Protein AF-A0A813F9G4-F1 (afdb_monomer)

Solvent-accessible surface area (backbone atoms only — not comparable to full-atom values): 35195 Å² total; per-residue (Å²): 134,85,86,88,81,88,81,87,82,91,87,85,91,87,90,82,86,91,87,79,81,74,78,75,71,75,81,76,76,73,75,79,76,48,65,41,63,67,47,41,33,48,43,38,68,74,46,93,59,34,30,31,34,22,66,37,70,69,56,44,64,70,45,50,62,83,44,46,93,59,59,41,83,41,75,28,94,48,71,67,61,45,51,51,32,26,70,72,57,73,14,58,27,31,52,43,79,35,72,71,64,70,90,61,29,31,67,29,72,62,48,38,30,49,32,17,22,32,40,24,21,51,64,77,49,28,48,48,34,41,40,34,50,32,26,17,50,36,49,30,47,64,71,21,46,59,59,54,38,30,66,75,18,63,76,49,64,72,26,42,38,42,37,48,63,53,95,48,60,81,41,42,50,63,64,56,82,93,74,46,45,50,50,35,33,53,25,66,77,68,33,40,49,40,26,40,34,74,24,32,93,90,51,46,48,71,58,55,42,54,23,26,50,76,48,86,80,46,42,36,29,54,44,51,44,49,50,50,34,46,48,47,47,24,73,76,74,38,83,74,52,39,82,43,77,47,53,34,80,69,76,54,65,58,38,17,56,72,56,80,26,58,23,37,43,46,84,42,65,46,36,38,68,52,98,68,26,51,29,70,81,62,37,32,66,41,46,44,71,29,18,40,44,35,24,35,35,22,54,53,74,82,81,81,79,83,81,83,84,67,97,58,54,67,55,54,50,51,45,48,52,44,46,50,53,39,58,69,67,44,51,70,46,62,68,52,44,33,50,46,36,76,75,40,93,59,35,31,29,32,21,68,36,70,68,60,45,68,71,47,48,61,80,45,49,90,71,57,41,82,42,77,30,96,42,73,67,59,45,51,50,32,31,72,74,57,75,16,59,28,33,50,44,79,33,74,75,67,67,88,62,31,31,73,32,70,65,44,36,30,47,32,16,24,31,39,27,29,58,62,81,48,27,50,46,33,43,41,36,49,34,29,34,51,35,51,38,51,69,67,27,45,58,59,50,25,36,68,76,16,68,80,51,58,64,28,40,36,44,46,54,61,52,95,54,59,79,42,43,54,65,63,54,81,93,75,45,47,49,52,37,31,52,26,69,74,68,32,42,48,38,26,40,36,76,25,40,90,96,49,51,47,70,59,56,38,54,25,23,57,74,45,89,75,54,38,30,24,53,44,44,40,50,50,56,46,49,52,50,48,23,72,76,77,39,80,76,53,39,83,41,76,47,57,33,66,71,79,74,47,56,55,37,20,61,74,58,81,22,60,23,38,42,44,85,41,62,42,33,38,68,51,96,69,26,43,30,65,81,67,36,33,66,40,44,41,73,26,17,37,41,31,23,38,37,24,55,47,61,86,77,81,37,69,90,60,35,97,46,64,68,38,23,42,34,56,67,71,66,42,62,74,57,58,58,54,52,56,54,49,54,54,51,50,54,52,52,50,52,53,51,51,54,56,57,53,58,66,73,73,111

pLDDT: mean 85.05, std 16.84, range [25.75, 98.62]

Foldseek 3Di:
DDDDDDDDDDDDDDDDDDDDPPPPPPPPPPPQFPQDLVSQQVCCVPPPAQEEEEQDPCVCLQQVLSHHPSHDYDHDPDDVVNLVCQQVPVHQKYKDFADDDPVFKNKDFSLAWWFWFKWFADDDLCLLVLLLLQLLLQVCVLLLVLVVQQVVLPPRDWFAEFQAHDNPSVQSDRPDQVPDHHLSVVQLVVLEAEAEDEAAPVGHDDPRQCWDVVDVVIHHRQSSSVVSSVVSSCVRRHPSRDYHYDYDHPPVVVCRNVSVHGIYRRRDTLADDDPLAGVLLGIDTHTTSTITTMMMIHGDDDPPPDDDDDDVPVLVVLLVVLLVVLQVLADQDLVSVQVCLVPHPAQEEEEQDPVQCSQQVSSHHPSHDYDHDPDPVVNVVCQVVVVHQWYKDFWDDDPVFKRKDFSSYWWFFFKWAADDDQCSLVLLLLQLLLQVCVLNSLLVVLPVVQPPGDFGAYFNHHDNPSVSRDHDAQVPDHHLSVVCLVVLEQEAEDEADVVTHDDPGQCWDVVDVVTHHSLSSSVVSSVVSSCVRRNPSRDYHYDYDHDPVSCVCRNVVVHGIYRRRDTSNDDDPSHGCVSGIDTHTTSTITGMMMIHGRRDSDQPVQDPDSVSSSCVSVVVVVVSVVVVVVVVVVVVVVVVVVVVVVVVVVD

Radius of gyration: 31.61 Å; Cα contacts (8 Å, |Δi|>4): 1166; chains: 1; bounding box: 106×101×86 Å

Sequence (651 aa):
MAMTRQALPIVCLFCQLSACLGAVVPDVVSTVTISSRQSLNAALEAGPNRRMGFLSEANFLSMHTVLSKKVEPVYFTDKEELYKAVTSENVLAALISGVPNKTMFSAFSSDLVSPRAFQMMPGSASDDLMHAVDAAVVRTHNGGDLVRVAEANHPFEVTEVHTCRSLEPAKVPFPDASTATGLLKDILDKKRLRVLAYGTPANKPDWKQDGNYEVDPPVGFWPEYMVAFMAEFRAAYGNDIQLERVWMTAGGTDMVLNGSIHMTEPYYIYESLHDGSLKKWSHKFSCIVMGYEQQFFSKRHAKVITDAVTSDAQCAAALKTCEDKRLMSRITSREELNSKIESGGNVKMGFLSQANFLSVQSMLSTKVEPVIFLSTGQLYEAVVNGSVRAALISGVPDRTNFTVFSTDVISPRAFQTMPGDRSVDLLRALDAVIVRTHNAGELLAAATANPPFQAVEVHTCRADNPSAVPFPAASTATGLLKDILDNKKLRVLASGTPGNYPNWAQDGNYQATPMTGFWPDYMGFFMARFRAEYGSDIVLERVWQTGTAGTEMVLNGTVHMTEPYYIYESLYKDQPKKWSHEFSCVVMGYQQNFFALKPAMDFTAAGPTCDYQLAACQGNTAQISAACSHQATFLLAGAVGLLLAMEGLLH

Mean predicted aligned error: 10.52 Å

Nearest PDB structures (foldseek):
  3fzv-assembly1_B  TM=4.477E-01  e=2.477E-03  Pseudomonas aeruginosa PAO1
  6m5f-assembly1_B  TM=4.602E-01  e=4.102E-03  Pseudomonas aeruginosa PAO1
  3fzv-assembly1_A  TM=4.336E-01  e=2.342E-03  Pseudomonas aeruginosa PAO1
  6m5f-assembly1_D  TM=4.651E-01  e=1.331E-02  Pseudomonas aeruginosa PAO1
  6m5f-assembly1_C  TM=4.604E-01  e=2.608E-02  Pseudomonas aeruginosa PAO1

Structure (mmCIF, N/CA/C/O backbone):
data_AF-A0A813F9G4-F1
#
_entry.id   AF-A0A813F9G4-F1
#
loop_
_atom_site.group_PDB
_atom_site.id
_atom_site.type_symbol
_atom_site.label_atom_id
_atom_site.label_alt_id
_atom_site.label_comp_id
_atom_site.label_asym_id
_atom_site.label_entity_id
_atom_site.label_seq_id
_atom_site.pdbx_PDB_ins_code
_atom_site.Cartn_x
_atom_site.Cartn_y
_atom_site.Cartn_z
_atom_site.occupancy
_atom_site.B_iso_or_equiv
_atom_site.auth_seq_id
_atom_site.auth_comp_id
_atom_site.auth_asym_id
_atom_site.a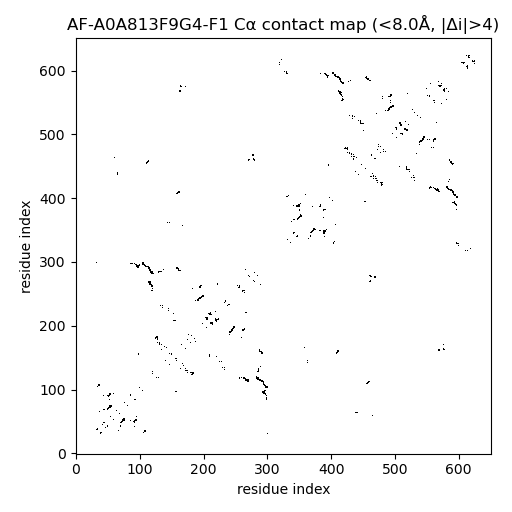uth_atom_id
_atom_site.pdbx_PDB_model_num
ATOM 1 N N . MET A 1 1 ? -45.278 70.227 54.801 1.00 33.75 1 MET A N 1
ATOM 2 C CA . MET A 1 1 ? -45.972 69.641 53.636 1.00 33.75 1 MET A CA 1
ATOM 3 C C . MET A 1 1 ? -44.972 69.546 52.504 1.00 33.75 1 MET A C 1
ATOM 5 O O . MET A 1 1 ? -44.378 70.564 52.198 1.00 33.75 1 MET A O 1
ATOM 9 N N . ALA A 1 2 ? -44.837 68.349 51.935 1.00 33.47 2 ALA A N 1
ATOM 10 C CA . ALA A 1 2 ? -44.249 68.052 50.629 1.00 33.47 2 ALA A CA 1
ATOM 11 C C . ALA A 1 2 ? -42.769 68.404 50.343 1.00 33.47 2 ALA A C 1
ATOM 13 O O . ALA A 1 2 ? -42.287 69.507 50.554 1.00 33.47 2 ALA A O 1
ATOM 14 N N . MET A 1 3 ? -42.152 67.412 49.698 1.00 28.45 3 MET A N 1
ATOM 15 C CA . MET A 1 3 ? -41.019 67.452 48.772 1.00 28.45 3 MET A CA 1
ATOM 16 C C . MET A 1 3 ? -39.588 67.561 49.315 1.00 28.45 3 MET A C 1
ATOM 18 O O . MET A 1 3 ? -39.057 68.598 49.688 1.00 28.45 3 MET A O 1
ATOM 22 N N . THR A 1 4 ? -38.970 66.389 49.218 1.00 32.28 4 THR A N 1
ATOM 23 C CA . THR A 1 4 ? -37.562 66.019 49.188 1.00 32.28 4 THR A CA 1
ATOM 24 C C . THR A 1 4 ? -36.818 66.563 47.964 1.00 32.28 4 THR A C 1
ATOM 26 O O . THR A 1 4 ? -37.295 66.437 46.837 1.00 32.28 4 THR A O 1
ATOM 29 N N . ARG A 1 5 ? -35.568 67.002 48.173 1.00 33.81 5 ARG A N 1
ATOM 30 C CA . ARG A 1 5 ? -34.398 66.604 47.367 1.00 33.81 5 ARG A CA 1
ATOM 31 C C . ARG A 1 5 ? -33.077 67.014 48.036 1.00 33.81 5 ARG A C 1
ATOM 33 O O . ARG A 1 5 ? -32.967 68.108 48.564 1.00 33.81 5 ARG A O 1
ATOM 40 N N . GLN A 1 6 ? -32.100 66.119 47.856 1.00 35.25 6 GLN A N 1
ATOM 41 C CA . GLN A 1 6 ? -30.638 66.295 47.875 1.00 35.25 6 GLN A CA 1
ATOM 42 C C . GLN A 1 6 ? -29.911 66.500 49.212 1.00 35.25 6 GLN A C 1
ATOM 44 O O . GLN A 1 6 ? -30.012 67.549 49.830 1.00 35.25 6 GLN A O 1
ATOM 49 N N . ALA A 1 7 ? -29.041 65.533 49.538 1.00 27.97 7 ALA A N 1
ATOM 50 C CA . ALA A 1 7 ? -27.599 65.754 49.724 1.00 27.97 7 ALA A CA 1
ATOM 51 C C . ALA A 1 7 ? -26.839 64.408 49.852 1.00 27.97 7 ALA A C 1
ATOM 53 O O . ALA A 1 7 ? -27.237 63.531 50.612 1.00 27.97 7 ALA A O 1
ATOM 54 N N . LEU A 1 8 ? -25.744 64.265 49.095 1.00 30.55 8 LEU A N 1
ATOM 55 C CA . LEU A 1 8 ? -24.535 63.488 49.458 1.00 30.55 8 LEU A CA 1
ATOM 56 C C . LEU A 1 8 ? -23.813 64.217 50.630 1.00 30.55 8 LEU A C 1
ATOM 58 O O . LEU A 1 8 ? -24.098 65.410 50.763 1.00 30.55 8 LEU A O 1
ATOM 62 N N . PRO A 1 9 ? -22.861 63.642 51.424 1.00 41.81 9 PRO A N 1
ATOM 63 C CA . PRO A 1 9 ? -21.709 62.859 50.927 1.00 41.81 9 PRO A CA 1
ATOM 64 C C . PRO A 1 9 ? -21.045 61.796 51.865 1.00 41.81 9 PRO A C 1
ATOM 66 O O . PRO A 1 9 ? -21.304 61.711 53.057 1.00 41.81 9 PRO A O 1
ATOM 69 N N . ILE A 1 10 ? -20.167 60.984 51.251 1.00 34.50 10 ILE A N 1
ATOM 70 C CA . ILE A 1 10 ? -18.819 60.502 51.664 1.00 34.50 10 ILE A CA 1
ATOM 71 C C . ILE A 1 10 ? -18.479 60.463 53.175 1.00 34.50 10 ILE A C 1
ATOM 73 O O . ILE A 1 10 ? -18.388 61.531 53.759 1.00 34.50 10 ILE A O 1
ATOM 77 N N . VAL A 1 11 ? -18.095 59.287 53.723 1.00 29.47 11 VAL A N 1
ATOM 78 C CA . VAL A 1 11 ? -16.829 59.023 54.477 1.00 29.47 11 VAL A CA 1
ATOM 79 C C . VAL A 1 11 ? -16.540 57.504 54.594 1.00 29.47 11 VAL A C 1
ATOM 81 O O . VAL A 1 11 ? -17.376 56.702 54.993 1.00 29.47 11 VAL A O 1
ATOM 84 N N . CYS A 1 12 ? -15.299 57.179 54.233 1.00 28.27 12 CYS A N 1
ATOM 85 C CA . CYS A 1 12 ? -14.403 56.047 54.498 1.00 28.27 12 CYS A CA 1
ATOM 86 C C . CYS A 1 12 ? -14.545 55.149 55.768 1.00 28.27 12 CYS A C 1
ATOM 88 O O . CYS A 1 12 ? -14.572 55.648 56.884 1.00 28.27 12 CYS A O 1
ATOM 90 N N . LEU A 1 13 ? -14.356 53.830 55.536 1.00 27.86 13 LEU A N 1
ATOM 91 C CA . LEU A 1 13 ? -13.269 52.964 56.075 1.00 27.86 13 LEU A CA 1
ATOM 92 C C . LEU A 1 13 ? -13.352 52.396 57.522 1.00 27.86 13 LEU A C 1
ATOM 94 O O . LEU A 1 13 ? -13.137 53.125 58.479 1.00 27.86 13 LEU A O 1
ATOM 98 N N . PHE A 1 14 ? -13.538 51.065 57.645 1.00 27.97 14 PHE A N 1
ATOM 99 C CA . PHE A 1 14 ? -12.633 50.054 58.269 1.00 27.97 14 PHE A CA 1
ATOM 100 C C . PHE A 1 14 ? -13.349 48.817 58.882 1.00 27.97 14 PHE A C 1
ATOM 102 O O . PHE A 1 14 ? -14.236 48.948 59.713 1.00 27.97 14 PHE A O 1
ATOM 109 N N . CYS A 1 15 ? -12.826 47.631 58.519 1.00 25.75 15 CYS A N 1
ATOM 110 C CA . CYS A 1 15 ? -12.712 46.358 59.266 1.00 25.75 15 CYS A CA 1
ATOM 111 C C . CYS A 1 15 ? -13.936 45.661 59.903 1.00 25.75 15 CYS A C 1
ATOM 113 O O . CYS A 1 15 ? -14.413 46.083 60.948 1.00 25.75 15 CYS A O 1
ATOM 115 N N . GLN A 1 16 ? -14.255 44.451 59.407 1.00 28.95 16 GLN A N 1
ATOM 116 C CA . GLN A 1 16 ? -14.097 43.155 60.120 1.00 28.95 16 GLN A CA 1
ATOM 117 C C . GLN A 1 16 ? -14.410 41.977 59.159 1.00 28.95 16 GLN A C 1
ATOM 119 O O . GLN A 1 16 ? -15.476 41.929 58.560 1.00 28.95 16 GLN A O 1
ATOM 124 N N . LEU A 1 17 ? -13.389 41.187 58.786 1.00 30.03 17 LEU A N 1
ATOM 125 C CA . LEU A 1 17 ? -13.179 39.764 59.144 1.00 30.03 17 LEU A CA 1
ATOM 126 C C . LEU A 1 17 ? -14.372 38.829 58.844 1.00 30.03 17 LEU A C 1
ATOM 128 O O . LEU A 1 17 ? -15.399 38.884 59.501 1.00 30.03 17 LEU A O 1
ATOM 132 N N . SER A 1 18 ? -14.276 38.011 57.792 1.00 32.50 18 SER A N 1
ATOM 133 C CA . SER A 1 18 ? -13.703 36.642 57.790 1.00 32.50 18 SER A CA 1
ATOM 134 C C . SER A 1 18 ? -14.731 35.559 58.119 1.00 32.50 18 SER A C 1
ATOM 136 O O . SER A 1 18 ? -14.973 35.295 59.289 1.00 32.50 18 SER A O 1
ATOM 138 N N . ALA A 1 19 ? -15.257 34.901 57.077 1.00 33.88 19 ALA A N 1
ATOM 139 C CA . ALA A 1 19 ? -15.537 33.455 57.022 1.00 33.88 19 ALA A CA 1
ATOM 140 C C . ALA A 1 19 ? -16.265 33.093 55.708 1.00 33.88 19 ALA A C 1
ATOM 142 O O . ALA A 1 19 ? -17.445 32.765 55.709 1.00 33.88 19 ALA A O 1
ATOM 143 N N . CYS A 1 20 ? -15.552 33.111 54.581 1.00 30.50 20 CYS A N 1
ATOM 144 C CA . CYS A 1 20 ? -15.893 32.239 53.456 1.00 30.50 20 CYS A CA 1
ATOM 145 C C . CYS A 1 20 ? -14.698 31.316 53.255 1.00 30.50 20 CYS A C 1
ATOM 147 O O . CYS A 1 20 ? -13.733 31.657 52.575 1.00 30.50 20 CYS A O 1
ATOM 149 N N . LEU A 1 21 ? -14.746 30.176 53.944 1.00 33.97 21 LEU A N 1
ATOM 150 C CA . LEU A 1 21 ? -13.920 29.018 53.640 1.00 33.97 21 LEU A CA 1
ATOM 151 C C . LEU A 1 21 ? -14.111 28.698 52.158 1.00 33.97 21 LEU A C 1
ATOM 153 O O . LEU A 1 21 ? -15.183 28.266 51.738 1.00 33.97 21 LEU A O 1
ATOM 157 N N . GLY A 1 22 ? -13.065 28.952 51.376 1.00 32.25 22 GLY A N 1
ATOM 158 C CA . GLY A 1 22 ? -12.934 28.393 50.047 1.00 32.25 22 GLY A CA 1
ATOM 159 C C . GLY A 1 22 ? -12.952 26.879 50.178 1.00 32.25 22 GLY A C 1
ATOM 160 O O . GLY A 1 22 ? -12.001 26.282 50.682 1.00 32.25 22 GLY A O 1
ATOM 161 N N . ALA A 1 23 ? -14.039 26.261 49.729 1.00 33.34 23 ALA A N 1
ATOM 162 C CA . ALA A 1 23 ? -13.968 24.892 49.269 1.00 33.34 23 ALA A CA 1
ATOM 163 C C . ALA A 1 23 ? -13.003 24.907 48.081 1.00 33.34 23 ALA A C 1
ATOM 165 O O . ALA A 1 23 ? -13.350 25.345 46.985 1.00 33.34 23 ALA A O 1
ATOM 166 N N . VAL A 1 24 ? -11.759 24.500 48.334 1.00 33.78 24 VAL A N 1
ATOM 167 C CA . VAL A 1 24 ? -10.852 24.041 47.290 1.00 33.78 24 VAL A CA 1
ATOM 168 C C . VAL A 1 24 ? -11.572 22.863 46.653 1.00 33.78 24 VAL A C 1
ATOM 170 O O . VAL A 1 24 ? -11.589 21.765 47.205 1.00 33.78 24 VAL A O 1
ATOM 173 N N . VAL A 1 25 ? -12.255 23.115 45.538 1.00 33.47 25 VAL A N 1
ATOM 174 C CA . VAL A 1 25 ? -12.620 22.042 44.622 1.00 33.47 25 VAL A CA 1
ATOM 175 C C . VAL A 1 25 ? -11.274 21.445 44.220 1.00 33.47 25 VAL A C 1
ATOM 177 O O . VAL A 1 25 ? -10.444 22.193 43.699 1.00 33.47 25 VAL A O 1
ATOM 180 N N . PRO A 1 26 ? -10.978 20.175 44.544 1.00 33.22 26 PRO A N 1
ATOM 181 C CA . PRO A 1 26 ? -9.761 19.568 44.045 1.00 33.22 26 PRO A CA 1
ATOM 182 C C . PRO A 1 26 ? -9.824 19.683 42.527 1.00 33.22 26 PRO A C 1
ATOM 184 O O . PRO A 1 26 ? -10.829 19.287 41.932 1.00 33.22 26 PRO A O 1
ATOM 187 N N . ASP A 1 27 ? -8.787 20.270 41.925 1.00 32.09 27 ASP A N 1
ATOM 188 C CA . ASP A 1 27 ? -8.578 20.201 40.487 1.00 32.09 27 ASP A CA 1
ATOM 189 C C . ASP A 1 27 ? -8.752 18.736 40.102 1.00 32.09 27 ASP A C 1
ATOM 191 O O . ASP A 1 27 ? -7.939 17.872 40.452 1.00 32.09 27 ASP A O 1
ATOM 195 N N . VAL A 1 28 ? -9.865 18.435 39.435 1.00 37.03 28 VAL A N 1
ATOM 196 C CA . VAL A 1 28 ? -10.037 17.162 38.763 1.00 37.03 28 VAL A CA 1
ATOM 197 C C . VAL A 1 28 ? -9.002 17.213 37.657 1.00 37.03 28 VAL A C 1
ATOM 199 O O . VAL A 1 28 ? -9.244 17.768 36.586 1.00 37.03 28 VAL A O 1
ATOM 202 N N . VAL A 1 29 ? -7.810 16.686 37.943 1.00 37.97 29 VAL A N 1
ATOM 203 C CA . VAL A 1 29 ? -6.810 16.369 36.932 1.00 37.97 29 VAL A CA 1
ATOM 204 C C . VAL A 1 29 ? -7.465 15.306 36.064 1.00 37.97 29 VAL A C 1
ATOM 206 O O . VAL A 1 29 ? -7.376 14.107 36.323 1.00 37.97 29 VAL A O 1
ATOM 209 N N . SER A 1 30 ? -8.217 15.765 35.067 1.00 43.47 30 SER A N 1
ATOM 210 C CA . SER A 1 30 ? -8.714 14.937 33.988 1.00 43.47 30 SER A CA 1
ATOM 211 C C . SER A 1 30 ? -7.476 14.360 33.325 1.00 43.47 30 SER A C 1
ATOM 213 O O . SER A 1 30 ? -6.802 15.043 32.554 1.00 43.47 30 SER A O 1
ATOM 215 N N . THR A 1 31 ? -7.140 13.118 33.668 1.00 57.25 31 THR A N 1
ATOM 216 C CA . THR A 1 31 ? -6.103 12.365 32.972 1.00 57.25 31 THR A CA 1
ATOM 217 C C . THR A 1 31 ? -6.531 12.293 31.512 1.00 57.25 31 THR A C 1
ATOM 219 O O . THR A 1 31 ? -7.530 11.662 31.161 1.00 57.25 31 THR A O 1
ATOM 222 N N . VAL A 1 32 ? -5.842 13.055 30.659 1.00 63.41 32 VAL A N 1
ATOM 223 C CA . VAL A 1 32 ? -6.156 13.122 29.233 1.00 63.41 32 VAL A CA 1
ATOM 224 C C . VAL A 1 32 ? -5.956 11.721 28.677 1.00 63.41 32 VAL A C 1
ATOM 226 O O . VAL A 1 32 ? -4.837 11.226 28.582 1.00 63.41 32 VAL A O 1
ATOM 229 N N . THR A 1 33 ? -7.058 11.051 28.350 1.00 79.38 33 THR A N 1
ATOM 230 C CA . THR A 1 33 ? -6.998 9.716 27.761 1.00 79.38 33 THR A CA 1
ATOM 231 C C . THR A 1 33 ? -6.546 9.854 26.314 1.00 79.38 33 THR A C 1
ATOM 233 O O . THR A 1 33 ? -7.316 10.268 25.446 1.00 79.38 33 THR A O 1
ATOM 236 N N . ILE A 1 34 ? -5.290 9.501 26.052 1.00 88.06 34 ILE A N 1
ATOM 237 C CA . ILE A 1 34 ? -4.742 9.466 24.700 1.00 88.06 34 ILE A CA 1
ATOM 238 C C . ILE A 1 34 ? -5.264 8.198 24.006 1.00 88.06 34 ILE A C 1
ATOM 240 O O . ILE A 1 34 ? -4.999 7.068 24.414 1.00 88.06 34 ILE A O 1
ATOM 244 N N . SER A 1 35 ? -6.090 8.394 22.985 1.00 84.44 35 SER A N 1
ATOM 245 C CA . SER A 1 35 ? -6.808 7.316 22.275 1.00 84.44 35 SER A CA 1
ATOM 246 C C . SER A 1 35 ? -6.906 7.547 20.765 1.00 84.44 35 SER A C 1
ATOM 248 O O . SER A 1 35 ? -7.560 6.799 20.046 1.00 84.44 35 SER A O 1
ATOM 250 N N . SER A 1 36 ? -6.276 8.612 20.282 1.00 85.94 36 SER A N 1
ATOM 251 C CA . SER A 1 36 ? -6.225 9.010 18.878 1.00 85.94 36 SER A CA 1
ATOM 252 C C . SER A 1 36 ? -4.999 9.881 18.636 1.00 85.94 36 SER A C 1
ATOM 254 O O . SER A 1 36 ? -4.527 10.555 19.562 1.00 85.94 36 SER A O 1
ATOM 256 N N . ARG A 1 37 ? -4.535 9.955 17.383 1.00 88.50 37 ARG A N 1
ATOM 257 C CA . ARG A 1 37 ? -3.449 10.861 16.980 1.00 88.50 37 ARG A CA 1
ATOM 258 C C . ARG A 1 37 ? -3.755 12.316 17.340 1.00 88.50 37 ARG A C 1
ATOM 260 O O . ARG A 1 37 ? -2.870 13.032 17.791 1.00 88.50 37 ARG A O 1
ATOM 267 N N . GLN A 1 38 ? -5.009 12.749 17.207 1.00 87.12 38 GLN A N 1
ATOM 268 C CA . GLN A 1 38 ? -5.437 14.101 17.570 1.00 87.12 38 GLN A CA 1
ATOM 269 C C . GLN A 1 38 ? -5.279 14.349 19.074 1.00 87.12 38 GLN A C 1
ATOM 271 O O . GLN A 1 38 ? -4.686 15.350 19.464 1.00 87.12 38 GLN A O 1
ATOM 276 N N . SER A 1 39 ? -5.746 13.424 19.923 1.00 88.88 39 SER A N 1
ATOM 277 C CA . SER A 1 39 ? -5.562 13.533 21.380 1.00 88.88 39 SER A CA 1
ATOM 278 C C . SER A 1 39 ? -4.091 13.447 21.800 1.00 88.88 39 SER A C 1
ATOM 280 O O . SER A 1 39 ? -3.686 14.142 22.729 1.00 88.88 39 SER A O 1
ATOM 282 N N . LEU A 1 40 ? -3.282 12.653 21.087 1.00 92.25 40 LEU A N 1
ATOM 283 C CA . LEU A 1 40 ? -1.840 12.554 21.299 1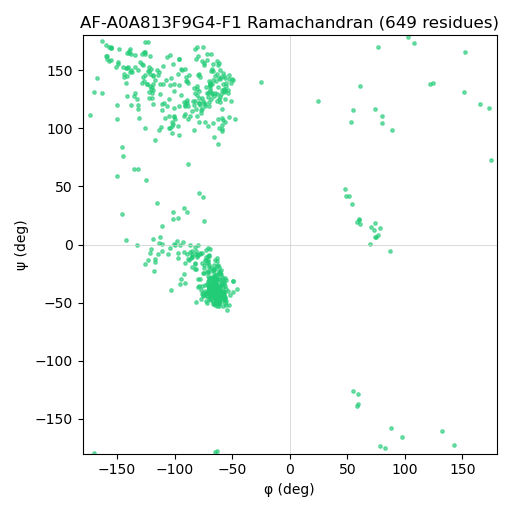.00 92.25 40 LEU A CA 1
ATOM 284 C C . LEU A 1 40 ? -1.158 13.881 20.974 1.00 92.25 40 LEU A C 1
ATOM 286 O O . LEU A 1 40 ? -0.461 14.421 21.823 1.00 92.25 40 LEU A O 1
ATOM 290 N N . ASN A 1 41 ? -1.403 14.442 19.789 1.00 91.94 41 ASN A N 1
ATOM 291 C CA . ASN A 1 41 ? -0.846 15.734 19.397 1.00 91.94 41 ASN A CA 1
ATOM 292 C C . ASN A 1 41 ? -1.321 16.855 20.328 1.00 91.94 41 ASN A C 1
ATOM 294 O O . ASN A 1 41 ? -0.516 17.686 20.721 1.00 91.94 41 ASN A O 1
ATOM 298 N N . ALA A 1 42 ? -2.585 16.852 20.761 1.00 90.00 42 ALA A N 1
ATOM 299 C CA . ALA A 1 42 ? -3.073 17.811 21.751 1.00 90.00 42 ALA A CA 1
ATOM 300 C C . ALA A 1 42 ? -2.326 17.689 23.092 1.00 90.00 42 ALA A C 1
ATOM 302 O O . ALA A 1 42 ? -1.896 18.700 23.649 1.00 90.00 42 ALA A O 1
ATOM 303 N N . ALA A 1 43 ? -2.105 16.466 23.585 1.00 91.12 43 ALA A N 1
ATOM 304 C CA . ALA A 1 43 ? -1.327 16.225 24.798 1.00 91.12 43 ALA A CA 1
ATOM 305 C C . ALA A 1 43 ? 0.149 16.632 24.625 1.00 91.12 43 ALA A C 1
ATOM 307 O O . ALA A 1 43 ? 0.711 17.279 25.504 1.00 91.12 43 ALA A O 1
ATOM 308 N N . LEU A 1 44 ? 0.744 16.352 23.463 1.00 92.81 44 LEU A N 1
ATOM 309 C CA . LEU A 1 44 ? 2.088 16.782 23.064 1.00 92.81 44 LEU A CA 1
ATOM 310 C C . LEU A 1 44 ? 2.206 18.273 22.772 1.00 92.81 44 LEU A C 1
ATOM 312 O O . LEU A 1 44 ? 3.331 18.727 22.604 1.00 92.81 44 LEU A O 1
ATOM 316 N N . GLU A 1 45 ? 1.109 19.030 22.691 1.00 92.44 45 GLU A N 1
ATOM 317 C CA . GLU A 1 45 ? 1.087 20.484 22.474 1.00 92.44 45 GLU A CA 1
ATOM 318 C C . GLU A 1 45 ? 0.797 21.255 23.767 1.00 92.44 45 GLU A C 1
ATOM 320 O O . GLU A 1 45 ? 1.488 22.238 24.063 1.00 92.44 45 GLU A O 1
ATOM 325 N N . ALA A 1 46 ? -0.105 20.744 24.604 1.00 90.19 46 ALA A N 1
ATOM 326 C CA . ALA A 1 46 ? -0.480 21.347 25.881 1.00 90.19 46 ALA A CA 1
ATOM 327 C C . ALA A 1 46 ? 0.362 20.861 27.076 1.00 90.19 46 ALA A C 1
ATOM 329 O O . ALA A 1 46 ? 0.610 21.631 28.000 1.00 90.19 46 ALA A O 1
ATOM 330 N N . GLY A 1 47 ? 0.801 19.601 27.071 1.00 86.44 47 GLY A N 1
ATOM 331 C CA . GLY A 1 47 ? 1.421 18.949 28.225 1.00 86.44 47 GLY A CA 1
ATOM 332 C C . GLY A 1 47 ? 2.909 19.274 28.422 1.00 86.44 47 GLY A C 1
ATOM 333 O O . GLY A 1 47 ? 3.590 19.676 27.481 1.00 86.44 47 GLY A O 1
ATOM 334 N N . PRO A 1 48 ? 3.454 19.088 29.637 1.00 88.75 48 PRO A N 1
ATOM 335 C CA . PRO A 1 48 ? 4.875 19.311 29.911 1.00 88.75 48 PRO A CA 1
ATOM 336 C C . PRO A 1 48 ? 5.781 18.195 29.364 1.00 88.75 48 PRO A C 1
ATOM 338 O O . PRO A 1 48 ? 6.953 18.447 29.102 1.00 88.75 48 PRO A O 1
ATOM 341 N N . ASN A 1 49 ? 5.261 16.976 29.176 1.00 91.31 49 ASN A N 1
ATOM 342 C CA . ASN A 1 49 ? 6.021 15.853 28.629 1.00 91.31 49 ASN A CA 1
ATOM 343 C C . ASN A 1 49 ? 5.887 15.805 27.098 1.00 91.31 49 ASN A C 1
ATOM 345 O O . ASN A 1 49 ? 4.809 15.523 26.577 1.00 91.31 49 ASN A O 1
ATOM 349 N N . ARG A 1 50 ? 6.987 16.069 26.386 1.00 95.12 50 ARG A N 1
ATOM 350 C CA . ARG A 1 50 ? 7.059 16.031 24.915 1.00 95.12 50 ARG A CA 1
ATOM 351 C C . ARG A 1 50 ? 7.666 14.739 24.366 1.00 95.12 50 ARG A C 1
ATOM 353 O O . ARG A 1 50 ? 7.803 14.587 23.153 1.00 95.12 50 ARG A O 1
ATOM 360 N N . ARG A 1 51 ? 8.060 13.820 25.249 1.00 97.25 51 ARG A N 1
ATOM 361 C CA . ARG A 1 51 ? 8.882 12.666 24.896 1.00 97.25 51 ARG A CA 1
ATOM 362 C C . ARG A 1 51 ? 8.028 11.544 24.328 1.00 97.25 51 ARG A C 1
ATOM 364 O O . ARG A 1 51 ? 7.045 11.141 24.951 1.00 97.25 51 ARG A O 1
ATOM 371 N N . MET A 1 52 ? 8.431 11.006 23.182 1.00 97.31 52 MET A N 1
ATOM 372 C CA . MET A 1 52 ? 7.805 9.834 22.566 1.00 97.31 52 MET A CA 1
ATOM 373 C C . MET A 1 52 ? 8.822 8.726 22.325 1.00 97.31 52 MET A C 1
ATOM 375 O O . MET A 1 52 ? 9.935 8.996 21.886 1.00 97.31 52 MET A O 1
ATOM 379 N N . GLY A 1 53 ? 8.435 7.482 22.601 1.00 96.81 53 GLY A N 1
ATOM 380 C CA . GLY A 1 53 ? 9.300 6.319 22.426 1.00 96.81 53 GLY A CA 1
ATOM 381 C C . GLY A 1 53 ? 9.242 5.705 21.024 1.00 96.81 53 GLY A C 1
ATOM 382 O O . GLY A 1 53 ? 8.160 5.530 20.465 1.00 96.81 53 GLY A O 1
ATOM 383 N N . PHE A 1 54 ? 10.397 5.309 20.493 1.00 94.81 54 PHE A N 1
ATOM 384 C CA . PHE A 1 54 ? 10.555 4.624 19.207 1.00 94.81 54 PHE A CA 1
ATOM 385 C C . PHE A 1 54 ? 11.629 3.530 19.313 1.00 94.81 54 PHE A C 1
ATOM 387 O O . PHE A 1 54 ? 12.558 3.656 20.106 1.00 94.81 54 PHE A O 1
ATOM 394 N N . LEU A 1 55 ? 11.544 2.473 18.499 1.00 89.69 55 LEU A N 1
ATOM 395 C CA . LEU A 1 55 ? 12.588 1.431 18.446 1.00 89.69 55 LEU A CA 1
ATOM 396 C C . LEU A 1 55 ? 13.782 1.820 17.560 1.00 89.69 55 LEU A C 1
ATOM 398 O O . LEU A 1 55 ? 14.850 1.224 17.634 1.00 89.69 55 LEU A O 1
ATOM 402 N N . SER A 1 56 ? 13.615 2.823 16.699 1.00 85.62 56 SER A N 1
ATOM 403 C CA . SER A 1 56 ? 14.682 3.330 15.841 1.00 85.62 56 SER A CA 1
ATOM 404 C C . SER A 1 56 ? 14.385 4.745 15.358 1.00 85.62 56 SER A C 1
ATOM 406 O O . SER A 1 56 ? 13.233 5.192 15.359 1.00 85.62 56 SER A O 1
ATOM 408 N N . GLU A 1 57 ? 15.421 5.432 14.880 1.00 85.00 57 GLU A N 1
ATOM 409 C CA . GLU A 1 57 ? 15.273 6.702 14.166 1.00 85.00 57 GLU A CA 1
ATOM 410 C C . GLU A 1 57 ? 14.383 6.548 12.930 1.00 85.00 57 GLU A C 1
ATOM 412 O O . GLU A 1 57 ? 13.497 7.370 12.713 1.00 85.00 57 GLU A O 1
ATOM 417 N N . ALA A 1 58 ? 14.516 5.442 12.191 1.00 78.38 58 ALA A N 1
ATOM 418 C CA . ALA A 1 58 ? 13.651 5.142 11.054 1.00 78.38 58 ALA A CA 1
ATOM 419 C C . ALA A 1 58 ? 12.164 5.091 11.450 1.00 78.38 58 ALA A C 1
ATOM 421 O O . ALA A 1 58 ? 11.321 5.567 10.695 1.00 78.38 58 ALA A O 1
ATOM 422 N N . ASN A 1 59 ? 11.823 4.592 12.647 1.00 85.06 59 ASN A N 1
ATOM 423 C CA . ASN A 1 59 ? 10.443 4.618 13.143 1.00 85.06 59 ASN A CA 1
ATOM 424 C C . ASN A 1 59 ? 9.962 6.032 13.499 1.00 85.06 59 ASN A C 1
ATOM 426 O O . ASN A 1 59 ? 8.807 6.354 13.234 1.00 85.06 59 ASN A O 1
ATOM 430 N N . PHE A 1 60 ? 10.801 6.885 14.092 1.00 89.00 60 PHE A N 1
ATOM 431 C CA . PHE A 1 60 ? 10.404 8.271 14.370 1.00 89.00 60 PHE A CA 1
ATOM 432 C C . PHE A 1 60 ? 10.215 9.054 13.080 1.00 89.00 60 PHE A C 1
ATOM 434 O O . PHE A 1 60 ? 9.150 9.639 12.863 1.00 89.00 60 PHE A O 1
ATOM 441 N N . LEU A 1 61 ? 11.232 9.000 12.214 1.00 83.19 61 LEU A N 1
ATOM 442 C CA . LEU A 1 61 ? 11.152 9.554 10.879 1.00 83.19 61 LEU A CA 1
ATOM 443 C C . LEU A 1 61 ? 9.862 9.055 10.244 1.00 83.19 61 LEU A C 1
ATOM 445 O O . LEU A 1 61 ? 9.109 9.899 9.767 1.00 83.19 61 LEU A O 1
ATOM 449 N N . SER A 1 62 ? 9.503 7.771 10.446 1.00 78.06 62 SER A N 1
ATOM 450 C CA . SER A 1 62 ? 8.286 7.174 9.902 1.00 78.06 62 SER A CA 1
ATOM 451 C C . SER A 1 62 ? 7.004 8.009 10.047 1.00 78.06 62 SER A C 1
ATOM 453 O O . SER A 1 62 ? 6.219 8.124 9.106 1.00 78.06 62 SER A O 1
ATOM 455 N N . MET A 1 63 ? 6.861 8.684 11.189 1.00 86.50 63 MET A N 1
ATOM 456 C CA . MET A 1 63 ? 5.636 9.363 11.604 1.00 86.50 63 MET A CA 1
ATOM 457 C C . MET A 1 63 ? 5.785 10.870 11.842 1.00 86.50 63 MET A C 1
ATOM 459 O O . MET A 1 63 ? 4.798 11.527 12.173 1.00 86.50 63 MET A O 1
ATOM 463 N N . HIS A 1 64 ? 6.989 11.440 11.742 1.00 88.38 64 HIS A N 1
ATOM 464 C CA . HIS A 1 64 ? 7.240 12.804 12.230 1.00 88.38 64 HIS A CA 1
ATOM 465 C C . HIS A 1 64 ? 6.351 13.877 11.569 1.00 88.38 64 HIS A C 1
ATOM 467 O O . HIS A 1 64 ? 6.027 14.877 12.203 1.00 88.38 64 HIS A O 1
ATOM 473 N N . THR A 1 65 ? 5.909 13.657 10.327 1.00 85.44 65 THR A N 1
ATOM 474 C CA . THR A 1 65 ? 5.045 14.577 9.566 1.00 85.44 65 THR A CA 1
ATOM 475 C C . THR A 1 65 ? 3.609 14.646 10.085 1.00 85.44 65 THR A C 1
ATOM 477 O O . THR A 1 65 ? 2.926 15.643 9.855 1.00 85.44 65 THR A O 1
ATOM 480 N N . VAL A 1 66 ? 3.144 13.613 10.796 1.00 84.81 66 VAL A N 1
ATOM 481 C CA . VAL A 1 66 ? 1.791 13.555 11.377 1.00 84.81 66 VAL A CA 1
ATOM 482 C C . VAL A 1 66 ? 1.784 13.797 12.889 1.00 84.81 66 VAL A C 1
ATOM 484 O O . VAL A 1 66 ? 0.722 13.833 13.520 1.00 84.81 66 VAL A O 1
ATOM 487 N N . LEU A 1 67 ? 2.964 13.965 13.481 1.00 90.25 67 LEU A N 1
ATOM 488 C CA . LEU A 1 67 ? 3.160 14.265 14.891 1.00 90.25 67 LEU A CA 1
ATOM 489 C C . LEU A 1 67 ? 3.333 15.771 15.123 1.00 90.25 67 LEU A C 1
ATOM 491 O O . LEU A 1 67 ? 3.670 16.538 14.221 1.00 90.25 67 LEU A O 1
ATOM 495 N N . SER A 1 68 ? 3.107 16.208 16.363 1.00 90.56 68 SER A N 1
ATOM 496 C CA . SER A 1 68 ? 3.459 17.565 16.787 1.00 90.56 68 SER A CA 1
ATOM 497 C C . SER A 1 68 ? 4.946 17.842 16.530 1.00 90.56 68 SER A C 1
ATOM 499 O O . SER A 1 68 ? 5.815 17.031 16.851 1.00 90.56 68 SER A O 1
ATOM 501 N N . LYS A 1 69 ? 5.255 19.052 16.048 1.00 90.31 69 LYS A N 1
ATOM 502 C CA . LYS A 1 69 ? 6.639 19.529 15.890 1.00 90.31 69 LYS A CA 1
ATOM 503 C C . LYS A 1 69 ? 7.396 19.650 17.220 1.00 90.31 69 LYS A C 1
ATOM 505 O O . LYS A 1 69 ? 8.602 19.864 17.197 1.00 90.31 69 LYS A O 1
ATOM 510 N N . LYS A 1 70 ? 6.706 19.556 18.365 1.00 94.12 70 LYS A N 1
ATOM 511 C CA . LYS A 1 70 ? 7.315 19.575 19.702 1.00 94.12 70 LYS A CA 1
ATOM 512 C C . LYS A 1 70 ? 7.798 18.207 20.173 1.00 94.12 70 LYS A C 1
ATOM 514 O O . LYS A 1 70 ? 8.367 18.152 21.254 1.00 94.12 70 LYS A O 1
ATOM 519 N N . VAL A 1 71 ? 7.546 17.125 19.432 1.00 96.38 71 VAL A N 1
ATOM 520 C CA . VAL A 1 71 ? 7.967 15.779 19.843 1.00 96.38 71 VAL A CA 1
ATOM 521 C C . VAL A 1 71 ? 9.476 15.712 20.066 1.00 96.38 71 VAL A C 1
ATOM 523 O O . VAL A 1 71 ? 10.265 16.105 19.212 1.00 96.38 71 VAL A O 1
ATOM 526 N N . GLU A 1 72 ? 9.855 15.134 21.201 1.00 96.94 72 GLU A N 1
ATOM 527 C CA . GLU A 1 72 ? 11.223 14.758 21.542 1.00 96.94 72 GLU A CA 1
ATOM 528 C C . GLU A 1 72 ? 11.351 13.228 21.417 1.00 96.94 72 GLU A C 1
ATOM 530 O O . GLU A 1 72 ? 10.884 12.499 22.302 1.00 96.94 72 GLU A O 1
ATOM 535 N N . PRO A 1 73 ? 11.915 12.695 20.319 1.00 96.56 73 PRO A N 1
ATOM 536 C CA . PRO A 1 73 ? 12.020 11.253 20.146 1.00 96.56 73 PRO A CA 1
ATOM 537 C C . PRO A 1 73 ? 13.029 10.648 21.131 1.00 96.56 73 PRO A C 1
ATOM 539 O O . PRO A 1 73 ? 14.119 11.176 21.349 1.00 96.56 73 PRO A O 1
ATOM 542 N N . VAL A 1 74 ? 12.663 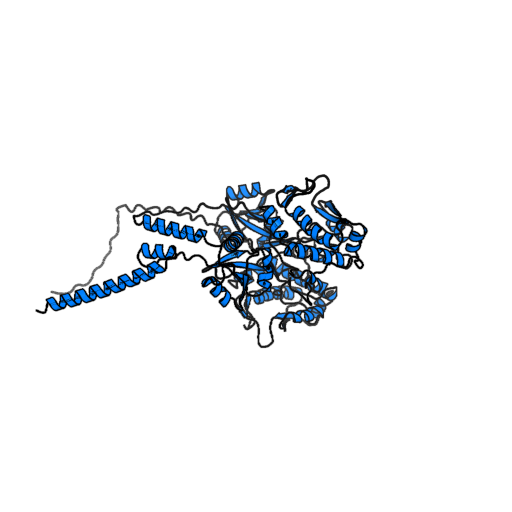9.510 21.716 1.00 97.50 74 VAL A N 1
ATOM 543 C CA . VAL A 1 74 ? 13.505 8.690 22.593 1.00 97.50 74 VAL A CA 1
ATOM 544 C C . VAL A 1 74 ? 13.591 7.293 21.994 1.00 97.50 74 VAL A C 1
ATOM 546 O O . VAL A 1 74 ? 12.564 6.668 21.735 1.00 97.50 74 VAL A O 1
ATOM 549 N N . TYR A 1 75 ? 14.810 6.806 21.784 1.00 96.06 75 TYR A N 1
ATOM 550 C CA . TYR A 1 75 ? 15.060 5.527 21.124 1.00 96.06 75 TYR A CA 1
ATOM 551 C C . TYR A 1 75 ? 15.360 4.418 22.132 1.00 96.06 75 TYR A C 1
ATOM 553 O O . TYR A 1 75 ? 16.101 4.638 23.089 1.00 96.06 75 TYR A O 1
ATOM 561 N N . PHE A 1 76 ? 14.796 3.237 21.895 1.00 93.38 76 PHE A N 1
ATOM 562 C CA . PHE A 1 76 ? 14.940 2.048 22.734 1.00 93.38 76 PHE A CA 1
ATOM 563 C C . PHE A 1 76 ? 15.434 0.872 21.895 1.00 93.38 76 PHE A C 1
ATOM 565 O O . PHE A 1 76 ? 15.078 0.765 20.724 1.00 93.38 76 PHE A O 1
ATOM 572 N N . THR A 1 77 ? 16.243 -0.011 22.481 1.00 84.06 77 THR A N 1
ATOM 573 C CA . THR A 1 77 ? 16.816 -1.154 21.753 1.00 84.06 77 THR A CA 1
ATOM 574 C C . THR A 1 77 ? 15.870 -2.341 21.644 1.00 84.06 77 THR A C 1
ATOM 576 O O . THR A 1 77 ? 16.029 -3.167 20.748 1.00 84.06 77 THR A O 1
ATOM 579 N N . ASP A 1 78 ? 14.875 -2.422 22.526 1.00 86.31 78 ASP A N 1
ATOM 580 C CA . ASP A 1 78 ? 13.881 -3.484 22.513 1.00 86.31 78 ASP A CA 1
ATOM 581 C C . ASP A 1 78 ? 12.505 -3.023 23.016 1.00 86.31 78 ASP A C 1
ATOM 583 O O . ASP A 1 78 ? 12.303 -1.931 23.558 1.00 86.31 78 ASP A O 1
ATOM 587 N N . LYS A 1 79 ? 11.529 -3.900 22.785 1.00 88.31 79 LYS A N 1
ATOM 588 C CA . LYS A 1 79 ? 10.111 -3.695 23.077 1.00 88.31 79 LYS A CA 1
ATOM 589 C C . LYS A 1 79 ? 9.813 -3.593 24.576 1.00 88.31 79 LYS A C 1
ATOM 591 O O . LYS A 1 79 ? 8.921 -2.836 24.956 1.00 88.31 79 LYS A O 1
ATOM 596 N N . GLU A 1 80 ? 10.536 -4.322 25.423 1.00 90.12 80 GLU A N 1
ATOM 597 C CA . GLU A 1 80 ? 10.281 -4.355 26.865 1.00 90.12 80 GLU A CA 1
ATOM 598 C C . GLU A 1 80 ? 10.734 -3.053 27.532 1.00 90.12 80 GLU A C 1
ATOM 600 O O . GLU A 1 80 ? 10.013 -2.488 28.362 1.00 90.12 80 GLU A O 1
ATOM 605 N N . GLU A 1 81 ? 11.877 -2.505 27.115 1.00 93.38 81 GLU A N 1
ATOM 606 C CA . GLU A 1 81 ? 12.319 -1.181 27.559 1.00 93.38 81 GLU A CA 1
ATOM 607 C C . GLU A 1 81 ? 11.345 -0.076 27.136 1.00 93.38 81 GLU A C 1
ATOM 609 O O . GLU A 1 81 ? 10.987 0.788 27.947 1.00 93.38 81 GLU A O 1
ATOM 614 N N . LEU A 1 82 ? 10.853 -0.141 25.894 1.00 93.94 82 LEU A N 1
ATOM 615 C CA . LEU A 1 82 ? 9.850 0.785 25.373 1.00 93.94 82 LEU A CA 1
ATOM 616 C C . LEU A 1 82 ? 8.555 0.737 26.206 1.00 93.94 82 LEU A C 1
ATOM 618 O O . LEU A 1 82 ? 8.021 1.774 26.608 1.00 93.94 82 LEU A O 1
ATOM 622 N N . TYR A 1 83 ? 8.066 -0.463 26.528 1.00 94.06 83 TYR A N 1
ATOM 623 C CA . TYR A 1 83 ? 6.881 -0.664 27.369 1.00 94.06 83 TYR A CA 1
ATOM 624 C C . TYR A 1 83 ? 7.064 -0.147 28.786 1.00 94.06 83 TYR A C 1
ATOM 626 O O . TYR A 1 83 ? 6.170 0.511 29.334 1.00 94.06 83 TYR A O 1
ATOM 634 N N . LYS A 1 84 ? 8.231 -0.399 29.377 1.00 94.50 84 LYS A N 1
ATOM 635 C CA . LYS A 1 84 ? 8.580 0.122 30.695 1.00 94.50 84 LYS A CA 1
ATOM 636 C C . LYS A 1 84 ? 8.580 1.648 30.698 1.00 94.50 84 LYS A C 1
ATOM 638 O O . LYS A 1 84 ? 8.047 2.235 31.637 1.00 94.50 84 LYS A O 1
ATOM 643 N N . ALA A 1 85 ? 9.110 2.283 29.653 1.00 95.75 85 ALA A N 1
ATOM 644 C CA . ALA A 1 85 ? 9.160 3.737 29.536 1.00 95.75 85 ALA A CA 1
ATOM 645 C C . ALA A 1 85 ? 7.774 4.390 29.406 1.00 95.75 85 ALA A C 1
ATOM 647 O O . ALA A 1 85 ? 7.554 5.451 29.989 1.00 95.75 85 ALA A O 1
ATOM 648 N N . VAL A 1 86 ? 6.835 3.765 28.687 1.00 94.44 86 VAL A N 1
ATOM 649 C CA . VAL A 1 86 ? 5.438 4.240 28.622 1.00 94.44 86 VAL A CA 1
ATOM 650 C C . VAL A 1 86 ? 4.734 4.031 29.965 1.00 94.44 86 VAL A C 1
ATOM 652 O O . VAL A 1 86 ? 4.026 4.909 30.451 1.00 94.44 86 VAL A O 1
ATOM 655 N N . THR A 1 87 ? 4.950 2.883 30.611 1.00 92.56 87 THR A N 1
ATOM 656 C CA . THR A 1 87 ? 4.309 2.546 31.895 1.00 92.56 87 THR A CA 1
ATOM 657 C C . THR A 1 87 ? 4.763 3.467 33.031 1.00 92.56 87 THR A C 1
ATOM 659 O O . THR A 1 87 ? 3.950 3.866 33.873 1.00 92.56 87 THR A O 1
ATOM 662 N N . SER A 1 88 ? 6.050 3.828 33.042 1.00 92.75 88 SER A N 1
ATOM 663 C CA . SER A 1 88 ? 6.632 4.786 33.987 1.00 92.75 88 SER A CA 1
ATOM 664 C C . SER A 1 88 ? 6.372 6.249 33.622 1.00 92.75 88 SER A C 1
ATOM 666 O O . SER A 1 88 ? 6.816 7.126 34.356 1.00 92.75 88 SER A O 1
ATOM 668 N N . GLU A 1 89 ? 5.676 6.511 32.507 1.00 91.50 89 GLU A N 1
ATOM 669 C CA . GLU A 1 89 ? 5.392 7.854 31.976 1.00 91.50 89 GLU A CA 1
ATOM 670 C C . GLU A 1 89 ? 6.664 8.674 31.668 1.00 91.50 89 GLU A C 1
ATOM 672 O O . GLU A 1 89 ? 6.616 9.893 31.504 1.00 91.50 89 GLU A O 1
ATOM 677 N N . ASN A 1 90 ? 7.813 8.000 31.522 1.00 94.00 90 ASN A N 1
ATOM 678 C CA . ASN A 1 90 ? 9.066 8.594 31.045 1.00 94.00 90 ASN A CA 1
ATOM 679 C C . ASN A 1 90 ? 8.935 9.095 29.596 1.00 94.00 90 ASN A C 1
ATOM 681 O O . ASN A 1 90 ? 9.561 10.084 29.215 1.00 94.00 90 ASN A O 1
ATOM 685 N N . VAL A 1 91 ? 8.096 8.421 28.807 1.00 95.75 91 VAL A N 1
ATOM 686 C CA . VAL A 1 91 ? 7.573 8.899 27.523 1.00 95.75 91 VAL A CA 1
ATOM 687 C C . VAL A 1 91 ? 6.046 8.931 27.593 1.00 95.75 91 VAL A C 1
ATOM 689 O O . VAL A 1 91 ? 5.435 8.098 28.261 1.00 95.75 91 VAL A O 1
ATOM 692 N N . LEU A 1 92 ? 5.427 9.895 26.913 1.00 94.25 92 LEU A N 1
ATOM 693 C CA . LEU A 1 92 ? 3.974 10.093 26.915 1.00 94.25 92 LEU A CA 1
ATOM 694 C C . LEU A 1 92 ? 3.239 8.971 26.163 1.00 94.25 92 LEU A C 1
ATOM 696 O O . LEU A 1 92 ? 2.169 8.512 26.562 1.00 94.25 92 LEU A O 1
ATOM 700 N N . ALA A 1 93 ? 3.830 8.551 25.050 1.00 95.88 93 ALA A N 1
ATOM 701 C CA . ALA A 1 93 ? 3.362 7.488 24.180 1.00 95.88 93 ALA A CA 1
ATOM 702 C C . ALA A 1 93 ? 4.558 6.910 23.415 1.00 95.88 93 ALA A C 1
ATOM 704 O O . ALA A 1 93 ? 5.655 7.477 23.430 1.00 95.88 93 ALA A O 1
ATOM 705 N N . ALA A 1 94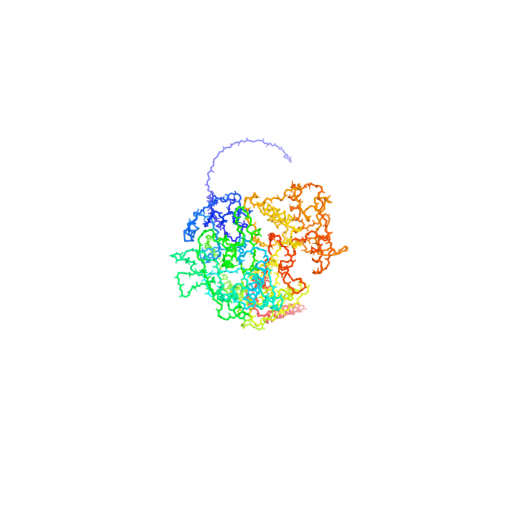 ? 4.348 5.800 22.727 1.00 95.94 94 ALA A N 1
ATOM 706 C CA . ALA A 1 94 ? 5.342 5.188 21.861 1.00 95.94 94 ALA A CA 1
ATOM 707 C C . ALA A 1 94 ? 4.712 4.666 20.567 1.00 95.94 94 ALA A C 1
ATOM 709 O O . ALA A 1 94 ? 3.491 4.546 20.471 1.00 95.94 94 ALA A O 1
ATOM 710 N N . LEU A 1 95 ? 5.556 4.376 19.577 1.00 93.62 95 LEU A N 1
ATOM 711 C CA . LEU A 1 95 ? 5.183 3.721 18.325 1.00 93.62 95 LEU A CA 1
ATOM 712 C C . LEU A 1 95 ? 5.764 2.304 18.285 1.00 93.62 95 LEU A C 1
ATOM 714 O O . LEU A 1 95 ? 6.930 2.104 18.628 1.00 93.62 95 LEU A O 1
ATOM 718 N N . ILE A 1 96 ? 4.979 1.337 17.820 1.00 88.44 96 ILE A N 1
ATOM 719 C CA . ILE A 1 96 ? 5.453 -0.017 17.526 1.00 88.44 96 ILE A CA 1
ATOM 720 C C . ILE A 1 96 ? 4.835 -0.533 16.224 1.00 88.44 96 ILE A C 1
ATOM 722 O O . ILE A 1 96 ? 3.708 -0.178 15.885 1.00 88.44 96 ILE A O 1
ATOM 726 N N . SER A 1 97 ? 5.566 -1.378 15.497 1.00 78.06 97 SER A N 1
ATOM 727 C CA . SER A 1 97 ? 4.993 -2.168 14.404 1.00 78.06 97 SER A CA 1
ATOM 728 C C . SER A 1 97 ? 4.231 -3.354 14.999 1.00 78.06 97 SER A C 1
ATOM 730 O O . SER A 1 97 ? 4.824 -4.159 15.719 1.00 78.06 97 SER A O 1
ATOM 732 N N . GLY A 1 98 ? 2.930 -3.453 14.726 1.00 73.19 98 GLY A N 1
ATOM 733 C CA . GLY A 1 98 ? 2.058 -4.478 15.307 1.00 73.19 98 GLY A CA 1
ATOM 734 C C . GLY A 1 98 ? 1.435 -4.083 16.650 1.00 73.19 98 GLY A C 1
ATOM 735 O O . GLY A 1 98 ? 1.313 -2.905 16.983 1.00 73.19 98 GLY A O 1
ATOM 736 N N . VAL A 1 99 ? 1.019 -5.086 17.429 1.00 74.31 99 VAL A N 1
ATOM 737 C CA . VAL A 1 99 ? 0.097 -4.885 18.557 1.00 74.31 99 VAL A CA 1
ATOM 738 C C . VAL A 1 99 ? 0.811 -4.635 19.878 1.00 74.31 99 VAL A C 1
ATOM 740 O O . VAL A 1 99 ? 1.555 -5.501 20.363 1.00 74.31 99 VAL A O 1
ATOM 743 N N . PRO A 1 100 ? 0.543 -3.501 20.543 1.00 83.00 100 PRO A N 1
ATOM 744 C CA . PRO A 1 100 ? 0.957 -3.296 21.914 1.00 83.00 100 PRO A CA 1
ATOM 745 C C . PRO A 1 100 ? 0.076 -4.101 22.879 1.00 83.00 100 PRO A C 1
ATOM 747 O O . PRO A 1 100 ? -1.071 -4.417 22.574 1.00 83.00 100 PRO A O 1
ATOM 750 N N . ASN A 1 101 ? 0.570 -4.422 24.078 1.00 82.25 101 ASN A N 1
ATOM 751 C CA . ASN A 1 101 ? -0.229 -5.156 25.062 1.00 82.25 101 ASN A CA 1
ATOM 752 C C . ASN A 1 101 ? -1.523 -4.386 25.429 1.00 82.25 101 ASN A C 1
ATOM 754 O O . ASN A 1 101 ? -1.498 -3.457 26.240 1.00 82.25 101 ASN A O 1
ATOM 758 N N . LYS A 1 102 ? -2.663 -4.821 24.867 1.00 79.19 102 LYS A N 1
ATOM 759 C CA . LYS A 1 102 ? -3.991 -4.184 24.992 1.00 79.19 102 LYS A CA 1
ATOM 760 C C . LYS A 1 102 ? -4.533 -4.170 26.435 1.00 79.19 102 LYS A C 1
ATOM 762 O O . LYS A 1 102 ? -5.482 -3.446 26.734 1.00 79.19 102 LYS A O 1
ATOM 767 N N . THR A 1 103 ? -3.946 -4.948 27.351 1.00 80.88 103 THR A N 1
ATOM 768 C CA . THR A 1 103 ? -4.312 -4.898 28.779 1.00 80.88 103 THR A CA 1
ATOM 769 C C . THR A 1 103 ? -3.666 -3.709 29.494 1.00 80.88 103 THR A C 1
ATOM 771 O O . THR A 1 103 ? -4.311 -3.088 30.337 1.00 80.88 103 THR A O 1
ATOM 774 N N . MET A 1 104 ? -2.438 -3.347 29.109 1.00 83.00 104 MET A N 1
ATOM 775 C CA . MET A 1 104 ? -1.647 -2.280 29.736 1.00 83.00 104 MET A CA 1
ATOM 776 C C . MET A 1 104 ? -1.804 -0.927 29.037 1.00 83.00 104 MET A C 1
ATOM 778 O O . MET A 1 104 ? -1.694 0.124 29.673 1.00 83.00 104 MET A O 1
ATOM 782 N N . PHE A 1 105 ? -2.061 -0.944 27.729 1.00 90.31 105 PHE A N 1
ATOM 783 C CA . PHE A 1 105 ? -1.986 0.247 26.894 1.00 90.31 105 PHE A CA 1
ATOM 784 C C . PHE A 1 105 ? -3.287 0.544 26.151 1.00 90.31 105 PHE A C 1
ATOM 786 O O . PHE A 1 105 ? -4.052 -0.348 25.788 1.00 90.31 105 PHE A O 1
ATOM 793 N N . SER A 1 106 ? -3.515 1.835 25.920 1.00 88.38 106 SER A N 1
ATOM 794 C CA . SER A 1 106 ? -4.450 2.343 24.919 1.00 88.38 106 SER A CA 1
ATOM 795 C C . SER A 1 106 ? -3.705 2.388 23.590 1.00 88.38 106 SER A C 1
ATOM 797 O O . SER A 1 106 ? -2.724 3.120 23.482 1.00 88.38 106 SER A O 1
ATOM 799 N N . ALA A 1 107 ? -4.129 1.581 22.618 1.00 88.31 107 ALA A N 1
ATOM 800 C CA . ALA A 1 107 ? -3.525 1.488 21.291 1.00 88.31 107 ALA A CA 1
ATOM 801 C C . ALA A 1 107 ? -4.438 2.137 20.250 1.00 88.31 107 ALA A C 1
ATOM 803 O O . ALA A 1 107 ? -5.659 1.984 20.328 1.00 88.31 107 ALA A O 1
ATOM 804 N N . PHE A 1 108 ? -3.866 2.841 19.280 1.00 86.31 108 PHE A N 1
ATOM 805 C CA . PHE A 1 108 ? -4.610 3.427 18.170 1.00 86.31 108 PHE A CA 1
ATOM 806 C C . PHE A 1 108 ? -3.741 3.519 16.916 1.00 86.31 108 PHE A C 1
ATOM 808 O O . PHE A 1 108 ? -2.514 3.615 16.998 1.00 86.31 108 PHE A O 1
ATOM 815 N N . SER A 1 109 ? -4.402 3.491 15.758 1.00 84.44 109 SER A N 1
ATOM 816 C CA . SER A 1 109 ? -3.741 3.549 14.457 1.00 84.44 109 SER A CA 1
ATOM 817 C C . SER A 1 109 ? -2.864 4.793 14.328 1.00 84.44 109 SER A C 1
ATOM 819 O O . SER A 1 109 ? -3.194 5.880 14.819 1.00 84.44 109 SER A O 1
ATOM 821 N N . SER A 1 110 ? -1.735 4.616 13.652 1.00 84.19 110 SER A N 1
ATOM 822 C CA . SER A 1 110 ? -0.909 5.719 13.173 1.00 84.19 110 SER A CA 1
ATOM 823 C C . SER A 1 110 ? -1.373 6.274 11.818 1.00 84.19 110 SER A C 1
ATOM 825 O O . SER A 1 110 ? -0.879 7.318 11.389 1.00 84.19 110 SER A O 1
ATOM 827 N N . ASP A 1 111 ? -2.329 5.595 11.176 1.00 83.81 111 ASP A N 1
ATOM 828 C CA . ASP A 1 111 ? -2.708 5.725 9.770 1.00 83.81 111 ASP A CA 1
ATOM 829 C C . ASP A 1 111 ? -1.553 5.416 8.794 1.00 83.81 111 ASP A C 1
ATOM 831 O O . ASP A 1 111 ? -1.607 5.858 7.651 1.00 83.81 111 ASP A O 1
ATOM 835 N N . LEU A 1 112 ? -0.507 4.683 9.206 1.00 86.50 112 LEU A N 1
ATOM 836 C CA . LEU A 1 112 ? 0.629 4.310 8.353 1.00 86.50 112 LEU A CA 1
ATOM 837 C C . LEU A 1 112 ? 0.773 2.793 8.221 1.00 86.50 112 LEU A C 1
ATOM 839 O O . LEU A 1 112 ? 0.850 2.066 9.215 1.00 86.50 112 LEU A O 1
ATOM 843 N N . VAL A 1 113 ? 0.905 2.339 6.974 1.00 89.12 113 VAL A N 1
ATOM 844 C CA . VAL A 1 113 ? 1.167 0.943 6.614 1.00 89.12 113 VAL A CA 1
ATOM 845 C C . VAL A 1 113 ? 2.484 0.838 5.847 1.00 89.12 113 VAL A C 1
ATOM 847 O O . VAL A 1 113 ? 2.666 1.498 4.824 1.00 89.12 113 VAL A O 1
ATOM 850 N N . SER A 1 114 ? 3.383 -0.023 6.335 1.00 88.94 114 SER A N 1
ATOM 851 C CA . SER A 1 114 ? 4.692 -0.312 5.730 1.00 88.94 114 SER A CA 1
ATOM 852 C C . SER A 1 114 ? 4.647 -1.653 4.980 1.00 88.94 114 SER A C 1
ATOM 854 O O . SER A 1 114 ? 4.628 -2.708 5.628 1.00 88.94 114 SER A O 1
ATOM 856 N N . PRO A 1 115 ? 4.606 -1.666 3.635 1.00 92.50 115 PRO A N 1
ATOM 857 C CA . PRO A 1 115 ? 4.437 -2.866 2.826 1.00 92.50 115 PRO A CA 1
ATOM 858 C C . PRO A 1 115 ? 5.648 -3.802 2.777 1.00 92.50 115 PRO A C 1
ATOM 860 O O . PRO A 1 115 ? 6.801 -3.415 3.000 1.00 92.50 115 PRO A O 1
ATOM 863 N N . ARG A 1 116 ? 5.367 -5.056 2.430 1.00 93.50 116 ARG A N 1
ATOM 864 C CA . ARG A 1 116 ? 6.281 -6.197 2.350 1.00 93.50 116 ARG A CA 1
ATOM 865 C C . ARG A 1 116 ? 6.037 -6.952 1.048 1.00 93.50 116 ARG A C 1
ATOM 867 O O . ARG A 1 116 ? 4.890 -7.223 0.692 1.00 93.50 116 ARG A O 1
ATOM 874 N N . ALA A 1 117 ? 7.100 -7.235 0.308 1.00 95.44 117 ALA A N 1
ATOM 875 C CA . ALA A 1 117 ? 7.029 -7.877 -1.001 1.00 95.44 117 ALA A CA 1
ATOM 876 C C . ALA A 1 117 ? 8.340 -8.599 -1.320 1.00 95.44 117 ALA A C 1
ATOM 878 O O . ALA A 1 117 ? 9.399 -8.248 -0.794 1.00 95.44 117 ALA A O 1
ATOM 879 N N . PHE A 1 118 ? 8.276 -9.560 -2.238 1.00 97.06 118 PHE A N 1
ATOM 880 C CA . PHE A 1 118 ? 9.467 -10.167 -2.816 1.00 97.06 118 PHE A CA 1
ATOM 881 C C . PHE A 1 118 ? 10.181 -9.141 -3.704 1.00 97.06 118 PHE A C 1
ATOM 883 O O . PHE A 1 118 ? 9.547 -8.494 -4.542 1.00 97.06 118 PHE A O 1
ATOM 890 N N . GLN A 1 119 ? 11.494 -9.001 -3.528 1.00 95.94 119 GLN A N 1
ATOM 891 C CA . GLN A 1 119 ? 12.357 -8.152 -4.356 1.00 95.94 119 GLN A CA 1
ATOM 892 C C . GLN A 1 119 ? 13.146 -9.047 -5.313 1.00 95.94 119 GLN A C 1
ATOM 894 O O . GLN A 1 119 ? 13.622 -10.107 -4.908 1.00 95.94 119 GLN A O 1
ATOM 899 N N . MET A 1 120 ? 13.271 -8.636 -6.571 1.00 96.25 120 MET A N 1
ATOM 900 C CA . MET A 1 120 ? 13.883 -9.398 -7.664 1.00 96.25 120 MET A CA 1
ATOM 901 C C . MET A 1 120 ? 14.770 -8.497 -8.525 1.00 96.25 120 MET A C 1
ATOM 903 O O . MET A 1 120 ? 14.649 -7.267 -8.494 1.00 96.25 120 MET A O 1
ATOM 907 N N . MET A 1 121 ? 15.625 -9.121 -9.337 1.00 95.50 121 MET A N 1
ATOM 908 C CA . MET A 1 121 ? 16.381 -8.438 -10.389 1.00 95.50 121 MET A CA 1
ATOM 909 C C . MET A 1 121 ? 15.425 -7.675 -11.332 1.00 95.50 121 MET A C 1
ATOM 911 O O . MET A 1 121 ? 14.383 -8.225 -11.702 1.00 95.50 121 MET A O 1
ATOM 915 N N . PRO A 1 122 ? 15.736 -6.430 -11.735 1.00 91.25 122 PRO A N 1
ATOM 916 C CA . PRO A 1 122 ? 14.933 -5.689 -12.703 1.00 91.25 122 PRO A CA 1
ATOM 917 C C . PRO A 1 122 ? 15.069 -6.253 -14.126 1.00 91.25 122 PRO A C 1
ATOM 919 O O . PRO A 1 122 ? 16.014 -6.968 -14.454 1.00 91.25 122 PRO A O 1
ATOM 922 N N . GLY A 1 123 ? 14.143 -5.862 -15.001 1.00 88.81 123 GLY A N 1
ATOM 923 C CA . GLY A 1 123 ? 14.180 -6.214 -16.420 1.00 88.81 123 GLY A CA 1
ATOM 924 C C . GLY A 1 123 ? 13.715 -7.638 -16.733 1.00 88.81 123 GLY A C 1
ATOM 925 O O . GLY A 1 123 ? 13.226 -8.371 -15.869 1.00 88.81 123 GLY A O 1
ATOM 926 N N . SER A 1 124 ? 13.881 -8.020 -18.002 1.00 91.31 124 SER A N 1
ATOM 927 C CA . SER A 1 124 ? 13.237 -9.205 -18.582 1.00 91.31 124 SER A CA 1
ATOM 928 C C . SER A 1 124 ? 13.695 -10.539 -17.998 1.00 91.31 124 SER A C 1
ATOM 930 O O . SER A 1 124 ? 12.954 -11.517 -18.049 1.00 91.31 124 SER A O 1
ATOM 932 N N . ALA A 1 125 ? 14.877 -10.588 -17.377 1.00 94.38 125 ALA A N 1
ATOM 933 C CA . ALA A 1 125 ? 15.386 -11.791 -16.719 1.00 94.38 125 ALA A CA 1
ATOM 934 C C . ALA A 1 125 ? 14.483 -12.287 -15.571 1.00 94.38 125 ALA A C 1
ATOM 936 O O . ALA A 1 125 ? 14.514 -13.474 -15.249 1.00 94.38 125 ALA A O 1
ATOM 937 N N . SER A 1 126 ? 13.667 -11.410 -14.979 1.00 96.31 126 SER A N 1
ATOM 938 C CA . SER A 1 126 ? 12.756 -11.747 -13.877 1.00 96.31 126 SER A CA 1
ATOM 939 C C . SER A 1 126 ? 11.280 -11.663 -14.254 1.00 96.31 126 SER A C 1
ATOM 941 O O . SER A 1 126 ? 10.441 -11.768 -13.364 1.00 96.31 126 SER A O 1
ATOM 943 N N . ASP A 1 127 ? 10.921 -11.435 -15.521 1.00 95.12 127 ASP A N 1
ATOM 944 C CA . ASP A 1 127 ? 9.517 -11.231 -15.908 1.00 95.12 127 ASP A CA 1
ATOM 945 C C . ASP A 1 127 ? 8.658 -12.456 -15.588 1.00 95.12 127 ASP A C 1
ATOM 947 O O . ASP A 1 127 ? 7.690 -12.344 -14.833 1.00 95.12 127 ASP A O 1
ATOM 951 N N . ASP A 1 128 ? 9.078 -13.631 -16.059 1.00 97.75 128 ASP A N 1
ATOM 952 C CA . ASP A 1 128 ? 8.374 -14.885 -15.785 1.00 97.75 128 ASP A CA 1
ATOM 953 C C . ASP A 1 128 ? 8.423 -15.257 -14.297 1.00 97.75 128 ASP A C 1
ATOM 955 O O . ASP A 1 128 ? 7.430 -15.719 -13.737 1.00 97.75 128 ASP A O 1
ATOM 959 N N . LEU A 1 129 ? 9.547 -15.008 -13.614 1.00 98.31 129 LEU A N 1
ATOM 960 C CA . LEU A 1 129 ? 9.641 -15.261 -12.174 1.00 98.31 129 LEU A CA 1
ATOM 961 C C . LEU A 1 129 ? 8.659 -14.381 -11.394 1.00 98.31 129 LEU A C 1
ATOM 963 O O . LEU A 1 129 ? 7.953 -14.878 -10.521 1.00 98.31 129 LEU A O 1
ATOM 967 N N . MET A 1 130 ? 8.575 -13.094 -11.724 1.00 97.00 130 MET A N 1
ATOM 968 C CA . MET A 1 130 ? 7.642 -12.177 -11.080 1.00 97.00 130 MET A CA 1
ATOM 969 C C . MET A 1 130 ? 6.193 -12.597 -11.351 1.00 97.00 130 MET A C 1
ATOM 971 O O . MET A 1 130 ? 5.423 -12.665 -10.400 1.00 97.00 130 MET A O 1
ATOM 975 N N . HIS A 1 131 ? 5.823 -12.966 -12.583 1.00 96.88 131 HIS A N 1
ATOM 976 C CA . HIS A 1 131 ? 4.471 -13.470 -12.865 1.00 96.88 131 HIS A CA 1
ATOM 977 C C . HIS A 1 131 ? 4.155 -14.741 -12.068 1.00 96.88 131 HIS A C 1
ATOM 979 O O . HIS A 1 131 ? 3.066 -14.866 -11.511 1.00 96.88 131 HIS A O 1
ATOM 985 N N . ALA A 1 132 ? 5.110 -15.669 -11.965 1.00 98.31 132 ALA A N 1
ATOM 986 C CA . ALA A 1 132 ? 4.953 -16.886 -11.178 1.00 98.31 132 ALA A CA 1
ATOM 987 C C . ALA A 1 132 ? 4.776 -16.596 -9.677 1.00 98.31 132 ALA A C 1
ATOM 989 O O . ALA A 1 132 ? 3.931 -17.200 -9.019 1.00 98.31 132 ALA A O 1
ATOM 990 N N . VAL A 1 133 ? 5.551 -15.660 -9.133 1.00 98.12 133 VAL A N 1
ATOM 991 C CA . VAL A 1 133 ? 5.463 -15.253 -7.725 1.00 98.12 133 VAL A CA 1
ATOM 992 C C . VAL A 1 133 ? 4.152 -14.516 -7.457 1.00 98.12 133 VAL A C 1
ATOM 994 O O . VAL A 1 133 ? 3.469 -14.841 -6.492 1.00 98.12 133 VAL A O 1
ATOM 997 N N . ASP A 1 134 ? 3.749 -13.591 -8.327 1.00 97.50 134 ASP A N 1
ATOM 998 C CA . ASP A 1 134 ? 2.466 -12.886 -8.245 1.00 97.50 134 ASP A CA 1
ATOM 999 C C . ASP A 1 134 ? 1.287 -13.872 -8.278 1.00 97.50 134 ASP A C 1
ATOM 1001 O O . ASP A 1 134 ? 0.375 -13.786 -7.454 1.00 97.50 134 ASP A O 1
ATOM 1005 N N . ALA A 1 135 ? 1.331 -14.856 -9.181 1.00 97.06 135 ALA A N 1
ATOM 1006 C CA . ALA A 1 135 ? 0.335 -15.918 -9.293 1.00 97.06 135 ALA A CA 1
ATOM 1007 C C . ALA A 1 135 ? 0.225 -16.769 -8.016 1.00 97.06 135 ALA A C 1
ATOM 1009 O O . ALA A 1 135 ? -0.894 -17.113 -7.615 1.00 97.06 135 ALA A O 1
ATOM 1010 N N . ALA A 1 136 ? 1.351 -17.089 -7.372 1.00 97.75 136 ALA A N 1
ATOM 1011 C CA . ALA A 1 136 ? 1.374 -17.801 -6.097 1.00 97.75 136 ALA A CA 1
ATOM 1012 C C . ALA A 1 136 ? 0.848 -16.927 -4.946 1.00 97.75 136 ALA A C 1
ATOM 1014 O O . ALA A 1 136 ? -0.041 -17.367 -4.228 1.00 97.75 136 ALA A O 1
ATOM 1015 N N . VAL A 1 137 ? 1.295 -15.669 -4.825 1.00 96.19 137 VAL A N 1
ATOM 1016 C CA . VAL A 1 137 ? 0.807 -14.717 -3.804 1.00 96.19 137 VAL A CA 1
ATOM 1017 C C . VAL A 1 137 ? -0.711 -14.549 -3.886 1.00 96.19 137 VAL A C 1
ATOM 1019 O O . VAL A 1 137 ? -1.403 -14.668 -2.876 1.00 96.19 137 VAL A O 1
ATOM 1022 N N . VAL A 1 138 ? -1.255 -14.329 -5.088 1.00 93.75 138 VAL A N 1
ATOM 1023 C CA . VAL A 1 138 ? -2.704 -14.176 -5.288 1.00 93.75 138 VAL A CA 1
ATOM 1024 C C . VAL A 1 138 ? -3.463 -15.424 -4.838 1.00 93.75 138 VAL A C 1
ATOM 1026 O O . VAL A 1 138 ? -4.495 -15.299 -4.181 1.00 93.75 138 VAL A O 1
ATOM 1029 N N . ARG A 1 139 ? -2.959 -16.626 -5.138 1.00 94.50 139 ARG A N 1
ATOM 1030 C CA . ARG A 1 139 ? -3.589 -17.881 -4.698 1.00 94.50 139 ARG A CA 1
ATOM 1031 C C . ARG A 1 139 ? -3.492 -18.077 -3.187 1.00 94.50 139 ARG A C 1
ATOM 1033 O O . ARG A 1 139 ? -4.517 -18.361 -2.576 1.00 94.50 139 ARG A O 1
ATOM 1040 N N . THR A 1 140 ? -2.336 -17.812 -2.577 1.00 94.56 140 THR A N 1
ATOM 1041 C CA . THR A 1 140 ? -2.153 -17.852 -1.115 1.00 94.56 140 THR A CA 1
ATOM 1042 C C . THR A 1 140 ? -3.119 -16.898 -0.400 1.00 94.56 140 THR A C 1
ATOM 1044 O O . THR A 1 140 ? -3.718 -17.253 0.614 1.00 94.56 140 THR A O 1
ATOM 1047 N N . HIS A 1 141 ? -3.339 -15.697 -0.939 1.00 90.75 141 HIS 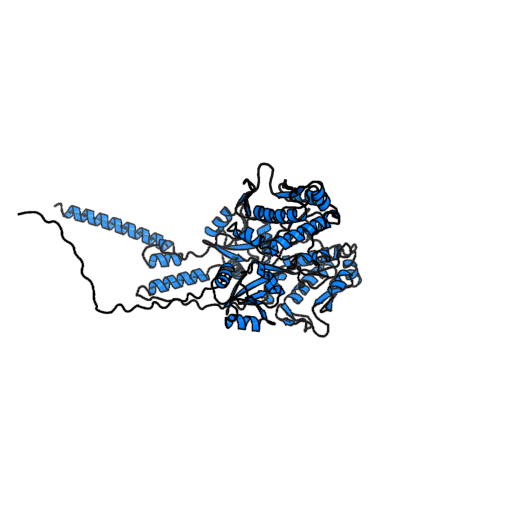A N 1
ATOM 1048 C CA . HIS A 1 141 ? -4.292 -14.742 -0.365 1.00 90.75 141 HIS A CA 1
ATOM 1049 C C . HIS A 1 141 ? -5.746 -15.183 -0.575 1.00 90.75 141 HIS A C 1
ATOM 1051 O O . HIS A 1 141 ? -6.544 -15.145 0.361 1.00 90.75 141 HIS A O 1
ATOM 1057 N N . ASN A 1 142 ? -6.096 -15.639 -1.781 1.00 88.75 142 ASN A N 1
ATOM 1058 C CA . ASN A 1 142 ? -7.447 -16.114 -2.095 1.00 88.75 142 ASN A CA 1
ATOM 1059 C C . ASN A 1 142 ? -7.832 -17.357 -1.282 1.00 88.75 142 ASN A C 1
ATOM 1061 O O . ASN A 1 142 ? -8.995 -17.497 -0.912 1.00 88.75 142 ASN A O 1
ATOM 1065 N N . GLY A 1 143 ? -6.867 -18.233 -0.989 1.00 89.69 143 GLY A N 1
ATOM 1066 C CA . GLY A 1 143 ? -7.043 -19.390 -0.111 1.00 89.69 143 GLY A CA 1
ATOM 1067 C C . GLY A 1 143 ? -7.229 -19.024 1.365 1.00 89.69 143 GLY A C 1
ATOM 1068 O O . GLY A 1 143 ? -7.573 -19.888 2.164 1.00 89.69 143 GLY A O 1
ATOM 1069 N N . GLY A 1 144 ? -7.025 -17.753 1.736 1.00 89.75 144 GLY A N 1
ATOM 1070 C CA . GLY A 1 144 ? -7.096 -17.279 3.118 1.00 89.75 144 GLY A CA 1
ATOM 1071 C C . GLY A 1 144 ? -5.868 -17.635 3.959 1.00 89.75 144 GLY A C 1
ATOM 1072 O O . GLY A 1 144 ? -5.874 -17.403 5.167 1.00 89.75 144 GLY A O 1
ATOM 1073 N N . ASP A 1 145 ? -4.801 -18.168 3.355 1.00 93.31 145 ASP A N 1
ATOM 1074 C CA . ASP A 1 145 ? -3.628 -18.644 4.092 1.00 93.31 145 ASP A CA 1
ATOM 1075 C C . ASP A 1 145 ? -2.875 -17.517 4.793 1.00 93.31 145 ASP A C 1
ATOM 1077 O O . ASP A 1 145 ? -2.393 -17.719 5.903 1.00 93.31 145 ASP A O 1
ATOM 1081 N N . LEU A 1 146 ? -2.819 -16.321 4.199 1.00 91.25 146 LEU A N 1
ATOM 1082 C CA . LEU A 1 146 ? -2.216 -15.152 4.844 1.00 91.25 146 LEU A CA 1
ATOM 1083 C C . LEU A 1 146 ? -2.867 -14.866 6.207 1.00 91.25 146 LEU A C 1
ATOM 1085 O O . LEU A 1 146 ? -2.179 -14.728 7.217 1.00 91.25 146 LEU A O 1
ATOM 1089 N N . VAL A 1 147 ? -4.199 -14.815 6.228 1.00 88.88 147 VAL A N 1
ATOM 1090 C CA . VAL A 1 147 ? -4.995 -14.531 7.427 1.00 88.88 147 VAL A CA 1
ATOM 1091 C C . VAL A 1 147 ? -4.899 -15.687 8.416 1.00 88.88 147 VAL A C 1
ATOM 1093 O O . VAL A 1 147 ? -4.602 -15.470 9.586 1.00 88.88 147 VAL A O 1
ATOM 1096 N N . ARG A 1 148 ? -5.065 -16.924 7.936 1.00 92.19 148 ARG A N 1
ATOM 1097 C CA . ARG A 1 148 ? -4.978 -18.138 8.755 1.00 92.19 148 ARG A CA 1
ATOM 1098 C C . ARG A 1 148 ? -3.625 -18.259 9.459 1.00 92.19 148 ARG A C 1
ATOM 1100 O O . ARG A 1 148 ? -3.576 -18.612 10.634 1.00 92.19 148 ARG A O 1
ATOM 1107 N N . VAL A 1 149 ? -2.525 -17.994 8.750 1.00 94.56 149 VAL A N 1
ATOM 1108 C CA . VAL A 1 149 ? -1.170 -18.050 9.319 1.00 94.56 149 VAL A CA 1
ATOM 1109 C C . VAL A 1 149 ? -0.944 -16.903 10.308 1.00 94.56 149 VAL A C 1
ATOM 1111 O O . VAL A 1 149 ? -0.342 -17.134 11.355 1.00 94.56 149 VAL A O 1
ATOM 1114 N N . ALA A 1 150 ? -1.453 -15.696 10.039 1.00 91.12 150 ALA A N 1
ATOM 1115 C CA . ALA A 1 150 ? -1.396 -14.586 10.997 1.00 91.12 150 ALA A CA 1
ATOM 1116 C C . ALA A 1 150 ? -2.135 -14.917 12.307 1.00 91.12 150 ALA A C 1
ATOM 1118 O O . ALA A 1 150 ? -1.571 -14.756 13.388 1.00 91.12 150 ALA A O 1
ATOM 1119 N N . GLU A 1 151 ? -3.353 -15.456 12.217 1.00 88.25 151 GLU A N 1
ATOM 1120 C CA . GLU A 1 151 ? -4.165 -15.866 13.374 1.00 88.25 151 GLU A CA 1
ATOM 1121 C C . GLU A 1 151 ? -3.524 -17.015 14.169 1.00 88.25 151 GLU A C 1
ATOM 1123 O O . GLU A 1 151 ? -3.576 -17.039 15.398 1.00 88.25 151 GLU A O 1
ATOM 1128 N N . ALA A 1 152 ? -2.856 -17.957 13.498 1.00 92.31 152 ALA A N 1
ATOM 1129 C CA . ALA A 1 152 ? -2.123 -19.029 14.173 1.00 92.31 152 ALA A CA 1
ATOM 1130 C C . ALA A 1 152 ? -0.906 -18.521 14.973 1.00 92.31 152 ALA A C 1
ATOM 1132 O O . ALA A 1 152 ? -0.462 -19.189 15.906 1.00 92.31 152 ALA A O 1
ATOM 1133 N N . ASN A 1 153 ? -0.393 -17.333 14.637 1.00 91.00 153 ASN A N 1
ATOM 1134 C CA . ASN A 1 153 ? 0.841 -16.766 15.178 1.00 91.00 153 ASN A CA 1
ATOM 1135 C C . ASN A 1 153 ? 0.600 -15.481 15.991 1.00 91.00 153 ASN A C 1
ATOM 1137 O O . ASN A 1 153 ? 1.421 -14.563 15.995 1.00 91.00 153 ASN A O 1
ATOM 1141 N N . HIS A 1 154 ? -0.516 -15.389 16.720 1.00 82.88 154 HIS A N 1
ATOM 1142 C CA . HIS A 1 154 ? -0.774 -14.255 17.611 1.00 82.88 154 HIS A CA 1
ATOM 1143 C C . HIS A 1 154 ? 0.386 -13.999 18.606 1.00 82.88 154 HIS A C 1
ATOM 1145 O O . HIS A 1 154 ? 0.967 -14.946 19.139 1.00 82.88 154 HIS A O 1
ATOM 1151 N N . PRO A 1 155 ? 0.713 -12.729 18.923 1.00 78.69 155 PRO A N 1
ATOM 1152 C CA . PRO A 1 155 ? -0.009 -11.500 18.577 1.00 78.69 155 PRO A CA 1
ATOM 1153 C C . PRO A 1 155 ? 0.403 -10.867 17.230 1.00 78.69 155 PRO A C 1
ATOM 1155 O O . PRO A 1 155 ? 0.308 -9.648 17.096 1.00 78.69 155 PRO A O 1
ATOM 1158 N N . PHE A 1 156 ? 0.877 -11.648 16.251 1.00 83.81 156 PHE A N 1
ATOM 1159 C CA . PHE A 1 156 ? 1.098 -11.148 14.893 1.00 83.81 156 PHE A CA 1
ATOM 1160 C C . PHE A 1 156 ? -0.205 -10.575 14.311 1.00 83.81 156 PHE A C 1
ATOM 1162 O O . PHE A 1 156 ? -1.269 -11.184 14.428 1.00 83.81 156 PHE A O 1
ATOM 1169 N N . GLU A 1 157 ? -0.120 -9.396 13.698 1.00 81.31 157 GLU A N 1
ATOM 1170 C CA . GLU A 1 157 ? -1.218 -8.760 12.967 1.00 81.31 157 GLU A CA 1
ATOM 1171 C C . GLU A 1 157 ? -0.719 -8.397 11.569 1.00 81.31 157 GLU A C 1
ATOM 1173 O O . GLU A 1 157 ? 0.440 -8.020 11.373 1.00 81.31 157 GLU A O 1
ATOM 1178 N N . VAL A 1 158 ? -1.615 -8.524 10.596 1.00 86.56 158 VAL A N 1
ATOM 1179 C CA . VAL A 1 158 ? -1.326 -8.312 9.185 1.00 86.56 158 VAL A CA 1
ATOM 1180 C C . VAL A 1 158 ? -2.332 -7.338 8.600 1.00 86.56 158 VAL A C 1
ATOM 1182 O O . VAL A 1 158 ? -3.524 -7.433 8.872 1.00 86.56 158 VAL A O 1
ATOM 1185 N N . THR A 1 159 ? -1.857 -6.421 7.763 1.00 87.69 159 THR A N 1
ATOM 1186 C CA . THR A 1 159 ? -2.719 -5.602 6.915 1.00 87.69 159 THR A CA 1
ATOM 1187 C C . THR A 1 159 ? -2.548 -6.053 5.470 1.00 87.69 159 THR A C 1
ATOM 1189 O O . THR A 1 159 ? -1.445 -6.019 4.925 1.00 87.69 159 THR A O 1
ATOM 1192 N N . GLU A 1 160 ? -3.624 -6.474 4.818 1.00 88.81 160 GLU A N 1
ATOM 1193 C CA . GLU A 1 160 ? -3.609 -6.774 3.394 1.00 88.81 160 GLU A CA 1
ATOM 1194 C C . GLU A 1 160 ? -3.550 -5.475 2.585 1.00 88.81 160 GLU A C 1
ATOM 1196 O O . GLU A 1 160 ? -4.453 -4.643 2.637 1.00 88.81 160 GLU A O 1
ATOM 1201 N N . VAL A 1 161 ? -2.498 -5.305 1.787 1.00 89.00 161 VAL A N 1
ATOM 1202 C CA . VAL A 1 161 ? -2.349 -4.159 0.882 1.00 89.00 161 VAL A CA 1
ATOM 1203 C C . VAL A 1 161 ? -2.446 -4.678 -0.546 1.00 89.00 161 VAL A C 1
ATOM 1205 O O . VAL A 1 161 ? -1.510 -5.278 -1.077 1.00 89.00 161 VAL A O 1
ATOM 1208 N N . HIS A 1 162 ? -3.604 -4.503 -1.178 1.00 84.25 162 HIS A N 1
ATOM 1209 C CA . HIS A 1 162 ? -3.875 -5.155 -2.458 1.00 84.25 162 HIS A CA 1
ATOM 1210 C C . HIS A 1 162 ? -3.194 -4.424 -3.608 1.00 84.25 162 HIS A C 1
ATOM 1212 O O . HIS A 1 162 ? -3.455 -3.261 -3.862 1.00 84.25 162 HIS A O 1
ATOM 1218 N N . THR A 1 163 ? -2.333 -5.121 -4.346 1.00 87.38 163 THR A N 1
ATOM 1219 C CA . THR A 1 163 ? -1.713 -4.580 -5.576 1.00 87.38 163 THR A CA 1
ATOM 1220 C C . THR A 1 163 ? -1.972 -5.433 -6.814 1.00 87.38 163 THR A C 1
ATOM 1222 O O . THR A 1 163 ? -1.781 -4.962 -7.931 1.00 87.38 163 THR A O 1
ATOM 1225 N N . CYS A 1 164 ? -2.466 -6.662 -6.637 1.00 84.31 164 CYS A N 1
ATOM 1226 C CA . CYS A 1 164 ? -2.735 -7.605 -7.728 1.00 84.31 164 CYS A CA 1
ATOM 1227 C C . CYS A 1 164 ? -3.962 -8.490 -7.479 1.00 84.31 164 CYS A C 1
ATOM 1229 O O . CYS A 1 164 ? -4.009 -9.628 -7.946 1.00 84.31 164 CYS A O 1
ATOM 1231 N N . ARG A 1 165 ? -4.930 -8.037 -6.677 1.00 80.12 165 ARG A N 1
ATOM 1232 C CA . ARG A 1 165 ? -6.037 -8.906 -6.274 1.00 80.12 165 ARG A CA 1
ATOM 1233 C C . ARG A 1 165 ? -6.867 -9.324 -7.489 1.00 80.12 165 ARG A C 1
ATOM 1235 O O . ARG A 1 165 ? -7.428 -8.493 -8.193 1.00 80.12 165 ARG A O 1
ATOM 1242 N N . SER A 1 166 ? -6.995 -10.631 -7.674 1.00 81.94 166 SER A N 1
ATOM 1243 C CA . SER A 1 166 ? -7.966 -11.245 -8.571 1.00 81.94 166 SER A CA 1
ATOM 1244 C C . SER A 1 166 ? -8.495 -12.496 -7.902 1.00 81.94 166 SER A C 1
ATOM 1246 O O . SER A 1 166 ? -7.707 -13.352 -7.516 1.00 81.94 166 SER A O 1
ATOM 1248 N N . LEU A 1 167 ? -9.814 -12.633 -7.804 1.00 74.25 167 LEU A N 1
ATOM 1249 C CA . LEU A 1 167 ? -10.427 -13.863 -7.297 1.00 74.25 167 LEU A CA 1
ATOM 1250 C C . LEU A 1 167 ? -10.503 -14.983 -8.326 1.00 74.25 167 LEU A C 1
ATOM 1252 O O . LEU A 1 167 ? -10.857 -16.105 -7.987 1.00 74.25 167 LEU A O 1
ATOM 1256 N N . GLU A 1 168 ? -10.195 -14.684 -9.581 1.00 85.19 168 GLU A N 1
ATOM 1257 C CA . GLU A 1 168 ? -10.129 -15.671 -10.643 1.00 85.19 168 GLU A CA 1
ATOM 1258 C C . GLU A 1 168 ? -8.647 -15.973 -10.878 1.00 85.19 168 GLU A C 1
ATOM 1260 O O . GLU A 1 168 ? -7.965 -15.166 -11.518 1.00 85.19 168 GLU A O 1
ATOM 1265 N N . PRO A 1 169 ? -8.105 -17.106 -10.385 1.00 86.31 169 PRO A N 1
ATOM 1266 C CA . PRO A 1 169 ? -6.688 -17.428 -10.561 1.00 86.31 169 PRO A CA 1
ATOM 1267 C C . PRO A 1 169 ? -6.276 -17.529 -12.037 1.00 86.31 169 PRO A C 1
ATOM 1269 O O . PRO A 1 169 ? -5.105 -17.366 -12.365 1.00 86.31 169 PRO A O 1
ATOM 1272 N N . ALA A 1 170 ? -7.235 -17.764 -12.939 1.00 89.75 170 ALA A N 1
ATOM 1273 C CA . ALA A 1 170 ? -7.025 -17.752 -14.387 1.00 89.75 170 ALA A CA 1
ATOM 1274 C C . ALA A 1 170 ? -6.653 -16.362 -14.941 1.00 89.75 170 ALA A C 1
ATOM 1276 O O . ALA A 1 170 ? -5.994 -16.273 -15.971 1.00 89.75 170 ALA A O 1
ATOM 1277 N N . LYS A 1 171 ? -7.032 -15.283 -14.246 1.00 89.88 171 LYS A N 1
ATOM 1278 C CA . LYS A 1 171 ? -6.642 -13.901 -14.569 1.00 89.88 171 LYS A CA 1
ATOM 1279 C C . LYS A 1 171 ? -5.248 -13.536 -14.061 1.00 89.88 171 LYS A C 1
ATOM 1281 O O . LYS A 1 171 ? -4.776 -12.447 -14.336 1.00 89.88 171 LYS A O 1
ATOM 1286 N N . VAL A 1 172 ? -4.610 -14.428 -13.301 1.00 93.69 172 VAL A N 1
ATOM 1287 C CA . VAL A 1 172 ? -3.220 -14.309 -12.835 1.00 93.69 172 VAL A CA 1
ATOM 1288 C C . VAL A 1 172 ? -2.548 -15.676 -13.035 1.00 93.69 172 VAL A C 1
ATOM 1290 O O . VAL A 1 172 ? -2.279 -16.398 -12.063 1.00 93.69 172 VAL A O 1
ATOM 1293 N N . PRO A 1 173 ? -2.401 -16.127 -14.295 1.00 95.56 173 PRO A N 1
ATOM 1294 C CA . PRO A 1 173 ? -1.888 -17.456 -14.591 1.00 95.56 173 PRO A CA 1
ATOM 1295 C C . PRO A 1 173 ? -0.412 -17.572 -14.205 1.00 95.56 173 PRO A C 1
ATOM 1297 O O . PRO A 1 173 ? 0.343 -16.603 -14.261 1.00 95.56 173 PRO A O 1
ATOM 1300 N N . PHE A 1 174 ? 0.007 -18.786 -13.854 1.00 97.69 174 PHE A N 1
ATOM 1301 C CA . PHE A 1 174 ? 1.428 -19.118 -13.844 1.00 97.69 174 PHE A CA 1
ATOM 1302 C C . PHE A 1 174 ? 1.948 -19.155 -15.291 1.00 97.69 174 PHE A C 1
ATOM 1304 O O . PHE A 1 174 ? 1.248 -19.695 -16.155 1.00 97.69 174 PHE A O 1
ATOM 1311 N N . PRO A 1 175 ? 3.147 -18.615 -15.574 1.00 97.56 175 PRO A N 1
ATOM 1312 C CA . PRO A 1 175 ? 3.837 -18.865 -16.836 1.00 97.56 175 PRO A CA 1
ATOM 1313 C C . PRO A 1 175 ? 3.970 -20.361 -17.143 1.00 97.56 175 PRO A C 1
ATOM 1315 O O . PRO A 1 175 ? 4.141 -21.180 -16.242 1.00 97.56 175 PRO A O 1
ATOM 1318 N N . ASP A 1 176 ? 3.914 -20.730 -18.422 1.00 97.62 176 ASP A N 1
ATOM 1319 C CA . ASP A 1 176 ? 4.111 -22.121 -18.833 1.00 97.62 176 ASP A CA 1
ATOM 13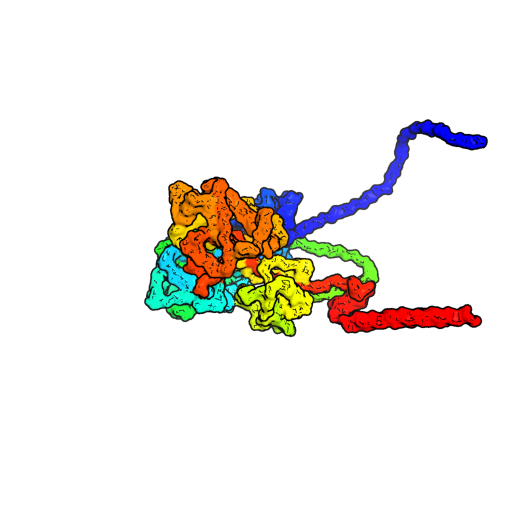20 C C . ASP A 1 176 ? 5.574 -22.534 -18.603 1.00 97.62 176 ASP A C 1
ATOM 1322 O O . ASP A 1 176 ? 6.506 -21.902 -19.106 1.00 97.62 176 ASP A O 1
ATOM 1326 N N . ALA A 1 177 ? 5.777 -23.621 -17.854 1.00 97.25 177 ALA A N 1
ATOM 1327 C CA . ALA A 1 177 ? 7.094 -24.159 -17.526 1.00 97.25 177 ALA A CA 1
ATOM 1328 C C . ALA A 1 177 ? 7.942 -24.488 -18.767 1.00 97.25 177 ALA A C 1
ATOM 1330 O O . ALA A 1 177 ? 9.166 -24.374 -18.727 1.00 97.25 177 ALA A O 1
ATOM 1331 N N . SER A 1 178 ? 7.303 -24.903 -19.866 1.00 97.12 178 SER A N 1
ATOM 1332 C CA . SER A 1 178 ? 7.975 -25.299 -21.108 1.00 97.12 178 SER A CA 1
ATOM 1333 C C . SER A 1 178 ? 8.520 -24.115 -21.907 1.00 97.12 178 SER A C 1
ATOM 1335 O O . SER A 1 178 ? 9.478 -24.276 -22.666 1.00 97.12 178 SER A O 1
ATOM 1337 N N . THR A 1 179 ? 7.945 -22.926 -21.715 1.00 97.56 179 THR A N 1
ATOM 1338 C CA . THR A 1 179 ? 8.349 -21.688 -22.395 1.00 97.56 179 THR A CA 1
ATOM 1339 C C . THR A 1 179 ? 8.952 -20.655 -21.449 1.00 97.56 179 THR A C 1
ATOM 1341 O O . THR A 1 179 ? 9.298 -19.566 -21.898 1.00 97.56 179 THR A O 1
ATOM 1344 N N . ALA A 1 180 ? 9.067 -20.975 -20.159 1.00 97.62 180 ALA A N 1
ATOM 1345 C CA . ALA A 1 180 ? 9.639 -20.093 -19.155 1.00 97.62 180 ALA A CA 1
ATOM 1346 C C . ALA A 1 180 ? 11.071 -19.678 -19.518 1.00 97.62 180 ALA A C 1
ATOM 1348 O O . ALA A 1 180 ? 11.868 -20.462 -20.043 1.00 97.62 180 ALA A O 1
ATOM 1349 N N . THR A 1 181 ? 11.415 -18.442 -19.180 1.00 98.00 181 THR A N 1
ATOM 1350 C CA . THR A 1 181 ? 12.717 -17.829 -19.443 1.00 98.00 181 THR A CA 1
ATOM 1351 C C . THR A 1 181 ? 13.351 -17.275 -18.162 1.00 98.00 181 THR A C 1
ATOM 1353 O O . THR A 1 181 ? 12.766 -17.315 -17.073 1.00 98.00 181 THR A O 1
ATOM 1356 N N . GLY A 1 182 ? 14.596 -16.802 -18.276 1.00 97.56 182 GLY A N 1
ATOM 1357 C CA . GLY A 1 182 ? 15.286 -16.084 -17.205 1.00 97.56 182 GLY A CA 1
ATOM 1358 C C . GLY A 1 182 ? 15.423 -16.876 -15.900 1.00 97.56 182 GLY A C 1
ATOM 1359 O O . GLY A 1 182 ? 15.713 -18.073 -15.904 1.00 97.56 182 GLY A O 1
ATOM 1360 N N . LEU A 1 183 ? 15.218 -16.193 -14.773 1.00 98.25 183 LEU A N 1
ATOM 1361 C CA . LEU A 1 183 ? 15.370 -16.762 -13.433 1.00 98.25 183 LEU A CA 1
ATOM 1362 C C . LEU A 1 183 ? 14.326 -17.842 -13.119 1.00 98.25 183 LEU A C 1
ATOM 1364 O O . LEU A 1 183 ? 14.633 -18.764 -12.368 1.00 98.25 183 LEU A O 1
ATOM 1368 N N . LEU A 1 184 ? 13.123 -17.784 -13.710 1.00 98.62 184 LEU A N 1
ATOM 1369 C CA . LEU A 1 184 ? 12.148 -18.868 -13.548 1.00 98.62 184 LEU A CA 1
ATOM 1370 C C . LEU A 1 184 ? 12.673 -20.151 -14.190 1.00 98.62 184 LEU A C 1
ATOM 1372 O O . LEU A 1 184 ? 12.639 -21.205 -13.560 1.00 98.62 184 LEU A O 1
ATOM 1376 N N . LYS A 1 185 ? 13.214 -20.062 -15.410 1.00 98.44 185 LYS A N 1
ATOM 1377 C CA . LYS A 1 185 ? 13.821 -21.220 -16.070 1.00 98.44 185 LYS A CA 1
ATOM 1378 C C . LYS A 1 185 ? 14.962 -21.821 -15.248 1.00 98.44 185 LYS A C 1
ATOM 1380 O O . LYS A 1 185 ? 15.022 -23.041 -15.119 1.00 98.44 185 LYS A O 1
ATOM 1385 N N . ASP A 1 186 ? 15.809 -20.990 -14.639 1.00 98.44 186 ASP A N 1
ATOM 1386 C CA . ASP A 1 186 ? 16.884 -21.468 -13.757 1.00 98.44 186 ASP A CA 1
ATOM 1387 C C . ASP A 1 186 ? 16.344 -22.300 -12.580 1.00 98.44 186 ASP A C 1
ATOM 1389 O O . ASP A 1 186 ? 16.848 -23.391 -12.302 1.00 98.44 186 ASP A O 1
ATOM 1393 N N . ILE A 1 187 ? 15.264 -21.834 -11.940 1.00 98.62 187 ILE A N 1
ATOM 1394 C CA . ILE A 1 187 ? 14.584 -22.552 -10.851 1.00 98.62 187 ILE A CA 1
ATOM 1395 C C . ILE A 1 187 ? 14.031 -23.892 -11.334 1.00 98.62 187 ILE A C 1
ATOM 1397 O O . ILE A 1 187 ? 14.179 -24.896 -10.633 1.00 98.62 187 ILE A O 1
ATOM 1401 N N . LEU A 1 188 ? 13.387 -23.914 -12.504 1.00 98.62 188 LEU A N 1
ATOM 1402 C CA . LEU A 1 188 ? 12.771 -25.115 -13.070 1.00 98.62 188 LEU A CA 1
ATOM 1403 C C . LEU A 1 188 ? 13.817 -26.161 -13.470 1.00 98.62 188 LEU A C 1
ATOM 1405 O O . LEU A 1 188 ? 13.622 -27.345 -13.193 1.00 98.62 188 LEU A O 1
ATOM 1409 N N . ASP A 1 189 ? 14.936 -25.731 -14.052 1.00 98.38 189 ASP A N 1
ATOM 1410 C CA . ASP A 1 189 ? 16.028 -26.613 -14.471 1.00 98.38 189 ASP A CA 1
ATOM 1411 C C . ASP A 1 189 ? 16.786 -27.183 -13.259 1.00 98.38 189 ASP A C 1
ATOM 1413 O O . ASP A 1 189 ? 17.120 -28.368 -13.224 1.00 98.38 189 ASP A O 1
ATOM 1417 N N . LYS A 1 190 ? 17.044 -26.357 -12.235 1.00 98.38 190 LYS A N 1
ATOM 1418 C CA . LYS A 1 190 ? 17.795 -26.758 -11.029 1.00 98.38 190 LYS A CA 1
ATOM 1419 C C . LYS A 1 190 ? 16.926 -27.330 -9.914 1.00 98.38 190 LYS A C 1
ATOM 1421 O O . LYS A 1 190 ? 17.464 -27.778 -8.899 1.00 98.38 190 LYS A O 1
ATOM 1426 N N . LYS A 1 191 ? 15.601 -27.264 -10.064 1.00 98.50 191 LYS A N 1
ATOM 1427 C CA . LYS A 1 191 ? 14.608 -27.622 -9.041 1.00 98.50 191 LYS A CA 1
ATOM 1428 C C . LYS A 1 191 ? 14.865 -26.928 -7.709 1.00 98.50 191 LYS A C 1
ATOM 1430 O O . LYS A 1 191 ? 14.771 -27.528 -6.636 1.00 98.50 191 LYS A O 1
ATOM 1435 N N . ARG A 1 192 ? 15.217 -25.641 -7.768 1.00 98.50 192 ARG A N 1
ATOM 1436 C CA . ARG A 1 192 ? 15.605 -24.890 -6.575 1.00 98.50 192 ARG A CA 1
ATOM 1437 C C . ARG A 1 192 ? 15.282 -23.409 -6.652 1.00 98.50 192 ARG A C 1
ATOM 1439 O O . ARG A 1 192 ? 15.846 -22.684 -7.461 1.00 98.50 192 ARG A O 1
ATOM 1446 N N . LEU A 1 193 ? 14.463 -22.950 -5.716 1.00 98.62 193 LEU A N 1
ATOM 1447 C CA . LEU A 1 193 ? 14.179 -21.546 -5.475 1.00 98.62 193 LEU A CA 1
ATOM 1448 C C . LEU A 1 193 ? 15.050 -21.030 -4.329 1.00 98.62 193 LEU A C 1
ATOM 1450 O O . LEU A 1 193 ? 14.802 -21.291 -3.155 1.00 98.62 193 LEU A O 1
ATOM 1454 N N . ARG A 1 194 ? 16.104 -20.308 -4.694 1.00 98.38 194 ARG A N 1
ATOM 1455 C CA . ARG A 1 194 ? 16.991 -19.590 -3.767 1.00 98.38 194 ARG A CA 1
ATOM 1456 C C . ARG A 1 194 ? 16.401 -18.233 -3.381 1.00 98.38 194 ARG A C 1
ATOM 1458 O O . ARG A 1 194 ? 16.162 -17.422 -4.277 1.00 98.38 194 ARG A O 1
ATOM 1465 N N . VAL A 1 195 ? 16.218 -17.994 -2.083 1.00 97.94 195 VAL A N 1
ATOM 1466 C CA . VAL A 1 195 ? 15.707 -16.738 -1.518 1.00 97.94 195 VAL A CA 1
ATOM 1467 C C . VAL A 1 195 ? 16.723 -16.089 -0.582 1.00 97.94 195 VAL A C 1
ATOM 1469 O O . VAL A 1 195 ? 17.362 -16.776 0.214 1.00 97.94 195 VAL A O 1
ATOM 1472 N N . LEU A 1 196 ? 16.880 -14.769 -0.662 1.00 97.19 196 LEU A N 1
ATOM 1473 C CA . LEU A 1 196 ? 17.714 -14.009 0.269 1.00 97.19 196 LEU A CA 1
ATOM 1474 C C . LEU A 1 196 ? 16.984 -13.867 1.607 1.00 97.19 196 LEU A C 1
ATOM 1476 O O . LEU A 1 196 ? 15.891 -13.305 1.654 1.00 97.19 196 LEU A O 1
ATOM 1480 N N . ALA A 1 197 ? 17.618 -14.318 2.684 1.00 96.06 197 ALA A N 1
ATOM 1481 C CA . ALA A 1 197 ? 17.114 -14.214 4.044 1.00 96.06 197 ALA A CA 1
ATOM 1482 C C . ALA A 1 197 ? 18.063 -13.388 4.929 1.00 96.06 197 ALA A C 1
ATOM 1484 O O . ALA A 1 197 ? 19.286 -13.463 4.795 1.00 96.06 197 ALA A O 1
ATOM 1485 N N . TYR A 1 198 ? 17.504 -12.621 5.863 1.00 91.75 198 TYR A N 1
ATOM 1486 C CA . TYR A 1 198 ? 18.259 -11.835 6.829 1.00 91.75 198 TYR A CA 1
ATOM 1487 C C . TYR A 1 198 ? 18.918 -12.732 7.881 1.00 91.75 198 TYR A C 1
ATOM 1489 O O . TYR A 1 198 ? 18.253 -13.563 8.492 1.00 91.75 198 TYR A O 1
ATOM 1497 N N . GLY A 1 199 ? 20.213 -12.537 8.127 1.00 91.44 199 GLY A N 1
ATOM 1498 C CA . GLY A 1 199 ? 20.973 -13.243 9.163 1.00 91.44 199 GLY A CA 1
ATOM 1499 C C . GLY A 1 199 ? 22.292 -13.799 8.640 1.00 91.44 199 GLY A C 1
ATOM 1500 O O . GLY A 1 199 ? 22.799 -13.376 7.609 1.00 91.44 199 GLY A O 1
ATOM 1501 N N . THR A 1 200 ? 22.872 -14.764 9.339 1.00 91.38 200 THR A N 1
ATOM 1502 C CA . THR A 1 200 ? 24.015 -15.544 8.836 1.00 91.38 200 THR A CA 1
ATOM 1503 C C . THR A 1 200 ? 23.771 -17.024 9.111 1.00 91.38 200 THR A C 1
ATOM 1505 O O . THR A 1 200 ? 22.961 -17.343 9.982 1.00 91.38 200 THR A O 1
ATOM 1508 N N . PRO A 1 201 ? 24.485 -17.955 8.452 1.00 90.75 201 PRO A N 1
ATOM 1509 C CA . PRO A 1 201 ? 24.350 -19.376 8.768 1.00 90.75 201 PRO A CA 1
ATOM 1510 C C . PRO A 1 201 ? 24.591 -19.705 10.253 1.00 90.75 201 PRO A C 1
ATOM 1512 O O . PRO A 1 201 ? 23.983 -20.640 10.764 1.00 90.75 201 PRO A O 1
ATOM 1515 N N . ALA A 1 202 ? 25.446 -18.931 10.936 1.00 92.56 202 ALA A N 1
ATOM 1516 C CA . ALA A 1 202 ? 25.782 -19.104 12.351 1.00 92.56 202 ALA A CA 1
ATOM 1517 C C . ALA A 1 202 ? 24.881 -18.312 13.318 1.00 92.56 202 ALA A C 1
ATOM 1519 O O . ALA A 1 202 ? 24.899 -18.578 14.514 1.00 92.56 202 ALA A O 1
ATOM 1520 N N . ASN A 1 203 ? 24.130 -17.329 12.823 1.00 92.12 203 ASN A N 1
ATOM 1521 C CA . ASN A 1 203 ? 23.283 -16.453 13.629 1.00 92.12 203 ASN A CA 1
ATOM 1522 C C . ASN A 1 203 ? 22.029 -16.106 12.823 1.00 92.12 203 ASN A C 1
ATOM 1524 O O . ASN A 1 203 ? 21.997 -15.109 12.090 1.00 92.12 203 ASN A O 1
ATOM 1528 N N . LYS A 1 204 ? 21.047 -17.004 12.886 1.00 94.50 204 LYS A N 1
ATOM 1529 C CA . LYS A 1 204 ? 19.749 -16.846 12.232 1.00 94.50 204 LYS A CA 1
ATOM 1530 C C . LYS A 1 204 ? 18.811 -16.084 13.177 1.00 94.50 204 LYS A C 1
ATOM 1532 O O . LYS A 1 204 ? 18.930 -16.251 14.384 1.00 94.50 204 LYS A O 1
ATOM 1537 N N . PRO A 1 205 ? 17.905 -15.241 12.665 1.00 91.81 205 PRO A N 1
ATOM 1538 C CA . PRO A 1 205 ? 17.044 -14.432 13.518 1.00 91.81 205 PRO A CA 1
ATOM 1539 C C . PRO A 1 205 ? 15.987 -15.269 14.257 1.00 91.81 205 PRO A C 1
ATOM 1541 O O . PRO A 1 205 ? 15.357 -16.151 13.667 1.00 91.81 205 PRO A O 1
ATOM 1544 N N . ASP A 1 206 ? 15.735 -14.910 15.517 1.00 92.75 206 ASP A N 1
ATOM 1545 C CA . ASP A 1 206 ? 14.532 -15.270 16.274 1.00 92.75 206 ASP A CA 1
ATOM 1546 C C . ASP A 1 206 ? 13.715 -14.004 16.569 1.00 92.75 206 ASP A C 1
ATOM 1548 O O . ASP A 1 206 ? 13.993 -13.248 17.503 1.00 92.75 206 ASP A O 1
ATOM 1552 N N . TRP A 1 207 ? 12.693 -13.769 15.749 1.00 87.88 207 TRP A N 1
ATOM 1553 C CA . TRP A 1 207 ? 11.722 -12.687 15.921 1.00 87.88 207 TRP A CA 1
ATOM 1554 C C . TRP A 1 207 ? 10.444 -13.164 16.621 1.00 87.88 207 TRP A C 1
ATOM 1556 O O . TRP A 1 207 ? 9.391 -12.538 16.493 1.00 87.88 207 TRP A O 1
ATOM 1566 N N . LYS A 1 208 ? 10.522 -14.266 17.378 1.00 88.88 208 LYS A N 1
ATOM 1567 C CA . LYS A 1 208 ? 9.390 -14.874 18.085 1.00 88.88 208 LYS A CA 1
ATOM 1568 C C . LYS A 1 208 ? 8.287 -15.276 17.102 1.00 88.88 208 LYS A C 1
ATOM 1570 O O . LYS A 1 208 ? 8.570 -15.978 16.135 1.00 88.88 208 LYS A O 1
ATOM 1575 N N . GLN A 1 209 ? 7.044 -14.862 17.344 1.00 89.19 209 GLN A N 1
ATOM 1576 C CA . GLN A 1 209 ? 5.889 -15.241 16.527 1.00 89.19 209 GLN A CA 1
ATOM 1577 C C . GLN A 1 209 ? 6.000 -14.807 15.055 1.00 89.19 209 GLN A C 1
ATOM 1579 O O . GLN A 1 209 ? 5.423 -15.455 14.186 1.00 89.19 209 GLN A O 1
ATOM 1584 N N . ASP A 1 210 ? 6.767 -13.754 14.749 1.00 90.31 210 ASP A N 1
ATOM 1585 C CA . ASP A 1 210 ? 6.997 -13.311 13.371 1.00 90.31 210 ASP A CA 1
ATOM 1586 C C . ASP A 1 210 ? 7.832 -14.342 12.589 1.00 90.31 210 ASP A C 1
ATOM 1588 O O . ASP A 1 210 ? 7.627 -14.545 11.392 1.00 90.31 210 ASP A O 1
ATOM 1592 N N . GLY A 1 211 ? 8.765 -15.021 13.258 1.00 94.12 211 GLY A N 1
ATOM 1593 C CA . GLY A 1 211 ? 9.601 -16.050 12.653 1.00 94.12 211 GLY A CA 1
ATOM 1594 C C . GLY A 1 211 ? 10.809 -16.404 13.513 1.00 94.12 211 GLY A C 1
ATOM 1595 O O . GLY A 1 211 ? 11.669 -15.557 13.759 1.00 94.12 211 GLY A O 1
ATOM 1596 N N . ASN A 1 212 ? 10.909 -17.672 13.903 1.00 95.88 212 ASN A N 1
ATOM 1597 C CA . ASN A 1 212 ? 12.099 -18.263 14.495 1.00 95.88 212 ASN A CA 1
ATOM 1598 C C . ASN A 1 212 ? 12.795 -19.155 13.461 1.00 95.88 212 ASN A C 1
ATOM 1600 O O . ASN A 1 212 ? 12.303 -20.227 13.097 1.00 95.88 212 ASN A O 1
ATOM 1604 N N . TYR A 1 213 ? 13.960 -18.696 13.007 1.00 96.81 213 TYR A N 1
ATOM 1605 C CA . TYR A 1 213 ? 14.777 -19.381 12.012 1.00 96.81 213 TYR A CA 1
ATOM 1606 C C . TYR A 1 213 ? 15.958 -20.150 12.611 1.00 96.81 213 TYR A C 1
ATOM 1608 O O . TYR A 1 213 ? 16.718 -20.766 11.864 1.00 96.81 213 TYR A O 1
ATOM 1616 N N . GLU A 1 214 ? 16.126 -20.142 13.934 1.00 96.19 214 GLU A N 1
ATOM 1617 C CA . GLU A 1 214 ? 17.150 -20.932 14.628 1.00 96.19 214 GLU A CA 1
ATOM 1618 C C . GLU A 1 214 ? 16.819 -22.433 14.624 1.00 96.19 214 GLU A C 1
ATOM 1620 O O . GLU A 1 214 ? 17.721 -23.268 14.709 1.00 96.19 214 GLU A O 1
ATOM 1625 N N . VAL A 1 215 ? 15.538 -22.777 14.468 1.00 96.19 215 VAL A N 1
ATOM 1626 C CA . VAL A 1 215 ? 15.030 -24.154 14.383 1.00 96.19 215 VAL A CA 1
ATOM 1627 C C . VAL A 1 215 ? 14.848 -24.620 12.931 1.00 96.19 215 VAL A C 1
ATOM 1629 O O . VAL A 1 215 ? 14.754 -23.808 12.009 1.00 96.19 215 VAL A O 1
ATOM 1632 N N . ASP A 1 216 ? 14.810 -25.939 12.722 1.00 93.62 216 ASP A N 1
ATOM 1633 C CA . ASP A 1 216 ? 14.601 -26.568 11.411 1.00 93.62 216 ASP A CA 1
ATOM 1634 C C . ASP A 1 216 ? 13.524 -27.675 11.503 1.00 93.62 216 ASP A C 1
ATOM 1636 O O . ASP A 1 216 ? 13.736 -28.653 12.227 1.00 93.62 216 ASP A O 1
ATOM 1640 N N . PRO A 1 217 ? 12.370 -27.543 10.816 1.00 95.06 217 PRO A N 1
ATOM 1641 C CA . PRO A 1 217 ? 11.982 -26.412 9.968 1.00 95.06 217 PRO A CA 1
ATOM 1642 C C . PRO A 1 217 ? 11.763 -25.115 10.775 1.00 95.06 217 PRO A C 1
ATOM 1644 O O . PRO A 1 217 ? 11.328 -25.193 11.925 1.00 95.06 217 PRO A O 1
ATOM 1647 N N . PRO A 1 218 ? 12.024 -23.927 10.188 1.00 97.19 218 PRO A N 1
ATOM 1648 C CA . PRO A 1 218 ? 11.684 -22.646 10.809 1.00 97.19 218 PRO A CA 1
ATOM 1649 C C . PRO A 1 218 ? 10.185 -22.537 11.116 1.00 97.19 218 PRO A C 1
ATOM 1651 O O . PRO A 1 218 ? 9.363 -23.053 10.355 1.00 97.19 218 PRO A O 1
ATOM 1654 N N . VAL A 1 219 ? 9.834 -21.833 12.193 1.00 97.50 219 VAL A N 1
ATOM 1655 C CA . VAL A 1 219 ? 8.448 -21.685 12.689 1.00 97.50 219 VAL A CA 1
ATOM 1656 C C . VAL A 1 219 ? 8.057 -20.217 12.835 1.00 97.50 219 VAL A C 1
ATOM 1658 O O . VAL A 1 219 ? 8.932 -19.353 12.874 1.00 97.50 219 VAL A O 1
ATOM 1661 N N . GLY A 1 220 ? 6.764 -19.923 12.947 1.00 96.38 220 GLY A N 1
ATOM 1662 C CA . GLY A 1 220 ? 6.253 -18.553 13.021 1.00 96.38 220 GLY A CA 1
ATOM 1663 C C . GLY A 1 220 ? 5.645 -18.088 11.700 1.00 96.38 220 GLY A C 1
ATOM 1664 O O . GLY A 1 220 ? 5.682 -18.802 10.693 1.00 96.38 220 GLY A O 1
ATOM 1665 N N . PHE A 1 221 ? 5.127 -16.860 11.687 1.00 95.94 221 PHE A N 1
ATOM 1666 C CA . PHE A 1 221 ? 4.364 -16.320 10.562 1.00 95.94 221 PHE A CA 1
ATOM 1667 C C . PHE A 1 221 ? 5.111 -16.394 9.221 1.00 95.94 221 PHE A C 1
ATOM 1669 O O . PHE A 1 221 ? 4.601 -16.976 8.265 1.00 95.94 221 PHE A O 1
ATOM 1676 N N . TRP A 1 222 ? 6.318 -15.825 9.121 1.00 96.75 222 TRP A N 1
ATOM 1677 C CA . TRP A 1 222 ? 7.023 -15.727 7.839 1.00 96.75 222 TRP A CA 1
ATOM 1678 C C . TRP A 1 222 ? 7.416 -17.096 7.256 1.00 96.75 222 TRP A C 1
ATOM 1680 O O . TRP A 1 222 ? 7.157 -17.326 6.069 1.00 96.75 222 TRP A O 1
ATOM 1690 N N . PRO A 1 223 ? 7.989 -18.038 8.037 1.00 97.50 223 PRO A N 1
ATOM 1691 C CA . PRO A 1 223 ? 8.200 -19.404 7.570 1.00 97.50 223 PRO A CA 1
ATOM 1692 C C . PRO A 1 223 ? 6.932 -20.118 7.109 1.00 97.50 223 PRO A C 1
ATOM 1694 O O . PRO A 1 223 ? 6.946 -20.737 6.045 1.00 97.50 223 PRO A O 1
ATOM 1697 N N . GLU A 1 224 ? 5.846 -20.030 7.877 1.00 98.06 224 GLU A N 1
ATOM 1698 C CA . GLU A 1 224 ? 4.584 -20.706 7.566 1.00 98.06 224 GLU A CA 1
ATOM 1699 C C . GLU A 1 224 ? 3.890 -20.094 6.343 1.00 98.06 224 GLU A C 1
ATOM 1701 O O . GLU A 1 224 ? 3.371 -20.828 5.499 1.00 98.06 224 GLU A O 1
ATOM 1706 N N . TYR A 1 225 ? 3.965 -18.769 6.173 1.00 97.69 225 TYR A N 1
ATOM 1707 C CA . TYR A 1 225 ? 3.528 -18.094 4.952 1.00 97.69 225 TYR A CA 1
ATOM 1708 C C . TYR A 1 225 ? 4.321 -18.597 3.741 1.00 97.69 225 TYR A C 1
ATOM 1710 O O . TYR A 1 225 ? 3.739 -18.929 2.709 1.00 97.69 225 TYR A O 1
ATOM 1718 N N . MET A 1 226 ? 5.646 -18.730 3.867 1.00 98.25 226 MET A N 1
ATOM 1719 C CA . MET A 1 226 ? 6.476 -19.289 2.798 1.00 98.25 226 MET A CA 1
ATOM 1720 C C . MET A 1 226 ? 6.150 -20.750 2.486 1.00 98.25 226 MET A C 1
ATOM 1722 O O . MET A 1 226 ? 6.286 -21.160 1.336 1.00 98.25 226 MET A O 1
ATOM 1726 N N . VAL A 1 227 ? 5.699 -21.542 3.463 1.00 98.19 227 VAL A N 1
ATOM 1727 C CA . VAL A 1 227 ? 5.196 -22.902 3.211 1.00 98.19 227 VAL A CA 1
ATOM 1728 C C . VAL A 1 227 ? 3.926 -22.859 2.359 1.00 98.19 227 VAL A C 1
ATOM 1730 O O . VAL A 1 227 ? 3.854 -23.592 1.372 1.00 98.19 227 VAL A O 1
ATOM 1733 N N . ALA A 1 228 ? 2.967 -21.984 2.682 1.00 98.06 228 ALA A N 1
ATOM 1734 C CA . ALA A 1 228 ? 1.742 -21.812 1.895 1.00 98.06 228 ALA A CA 1
ATOM 1735 C C . ALA A 1 228 ? 2.037 -21.298 0.473 1.00 98.06 228 ALA A C 1
ATOM 1737 O O . ALA A 1 228 ? 1.575 -21.874 -0.510 1.00 98.06 228 ALA A O 1
ATOM 1738 N N . PHE A 1 229 ? 2.902 -20.289 0.346 1.00 98.38 229 PHE A N 1
ATOM 1739 C CA . PHE A 1 229 ? 3.388 -19.790 -0.942 1.00 98.38 229 PHE A CA 1
ATOM 1740 C C . PHE A 1 229 ? 4.056 -20.897 -1.777 1.00 98.38 229 PHE A C 1
ATOM 1742 O O . PHE A 1 229 ? 3.761 -21.068 -2.961 1.00 98.38 229 PHE A O 1
ATOM 1749 N N . MET A 1 230 ? 4.944 -21.689 -1.163 1.00 98.44 230 MET A N 1
ATOM 1750 C CA . MET A 1 230 ? 5.630 -22.785 -1.851 1.00 98.44 230 MET A CA 1
ATOM 1751 C C . MET A 1 230 ? 4.686 -23.916 -2.247 1.00 98.44 230 MET A C 1
ATOM 1753 O O . MET A 1 230 ? 4.982 -24.602 -3.223 1.00 98.44 230 MET A O 1
ATOM 1757 N N . ALA A 1 231 ? 3.585 -24.135 -1.525 1.00 98.38 231 ALA A N 1
ATOM 1758 C CA . ALA A 1 231 ? 2.575 -25.114 -1.912 1.00 98.38 231 ALA A CA 1
ATOM 1759 C C . ALA A 1 231 ? 1.937 -24.736 -3.258 1.00 98.38 231 ALA A C 1
ATOM 1761 O O . ALA A 1 231 ? 1.910 -25.568 -4.163 1.00 98.38 231 ALA A O 1
ATOM 1762 N N . GLU A 1 232 ? 1.546 -23.470 -3.432 1.00 98.12 232 GLU A N 1
ATOM 1763 C CA . GLU A 1 232 ? 1.012 -22.952 -4.701 1.00 98.12 232 GLU A CA 1
ATOM 1764 C C . GLU A 1 232 ? 2.052 -23.007 -5.830 1.00 98.12 232 GLU A C 1
ATOM 1766 O O . GLU A 1 232 ? 1.769 -23.475 -6.934 1.00 98.12 232 GLU A O 1
ATOM 1771 N N . PHE A 1 233 ? 3.292 -22.594 -5.548 1.00 98.25 233 PHE A N 1
ATOM 1772 C CA . PHE A 1 233 ? 4.375 -22.617 -6.535 1.00 98.25 233 PHE A CA 1
ATOM 1773 C C . PHE A 1 233 ? 4.718 -24.048 -6.993 1.00 98.25 233 PHE A C 1
ATOM 1775 O O . PHE A 1 233 ? 4.912 -24.309 -8.181 1.00 98.25 233 PHE A O 1
ATOM 1782 N N . ARG A 1 234 ? 4.765 -25.009 -6.061 1.00 98.56 234 ARG A N 1
ATOM 1783 C CA . ARG A 1 234 ? 5.028 -26.429 -6.354 1.00 98.56 234 ARG A CA 1
ATOM 1784 C C . ARG A 1 234 ? 3.858 -27.117 -7.040 1.00 98.56 234 ARG A C 1
ATOM 1786 O O . ARG A 1 234 ? 4.095 -27.970 -7.890 1.00 98.56 234 ARG A O 1
ATOM 1793 N N . ALA A 1 235 ? 2.622 -26.739 -6.719 1.00 98.19 235 ALA A N 1
ATOM 1794 C CA . ALA A 1 235 ? 1.448 -27.237 -7.426 1.00 98.19 235 ALA A CA 1
ATOM 1795 C C . ALA A 1 235 ? 1.501 -26.882 -8.922 1.00 98.19 235 ALA A C 1
ATOM 1797 O O . ALA A 1 235 ? 1.098 -27.692 -9.753 1.00 98.19 235 ALA A O 1
ATOM 1798 N N . ALA A 1 236 ? 2.052 -25.712 -9.268 1.00 98.00 236 ALA A N 1
ATOM 1799 C CA . ALA A 1 236 ? 2.229 -25.288 -10.655 1.00 98.00 236 ALA A CA 1
ATOM 1800 C C . ALA A 1 236 ? 3.415 -25.964 -11.370 1.00 98.00 236 ALA A C 1
ATOM 1802 O O . ALA A 1 236 ? 3.301 -26.308 -12.544 1.00 98.00 236 ALA A O 1
ATOM 1803 N N . TYR A 1 237 ? 4.550 -26.158 -10.685 1.00 98.44 237 TYR A N 1
ATOM 1804 C CA . TYR A 1 237 ? 5.825 -26.486 -11.348 1.00 98.44 237 TYR A CA 1
ATOM 1805 C C . TYR A 1 237 ? 6.497 -27.803 -10.931 1.00 98.44 237 TYR A C 1
ATOM 1807 O O . TYR A 1 237 ? 7.492 -28.212 -11.539 1.00 98.44 237 TYR A O 1
ATOM 1815 N N . GLY A 1 238 ? 5.972 -28.478 -9.911 1.00 96.88 238 GLY A N 1
ATOM 1816 C CA . GLY A 1 238 ? 6.490 -29.740 -9.387 1.00 96.88 238 GLY A CA 1
ATOM 1817 C C . GLY A 1 238 ? 6.861 -29.679 -7.904 1.00 96.88 238 GLY A C 1
ATOM 1818 O O . GLY A 1 238 ? 7.492 -28.736 -7.422 1.00 96.88 238 GLY A O 1
ATOM 1819 N N . ASN A 1 239 ? 6.512 -30.745 -7.177 1.00 96.94 239 ASN A N 1
ATOM 1820 C CA . ASN A 1 239 ? 6.793 -30.900 -5.743 1.00 96.94 239 ASN A CA 1
ATOM 1821 C C . ASN A 1 239 ? 8.281 -31.112 -5.414 1.00 96.94 239 ASN A C 1
ATOM 1823 O O . ASN A 1 239 ? 8.661 -31.062 -4.247 1.00 96.94 239 ASN A O 1
ATOM 1827 N N . ASP A 1 240 ? 9.120 -31.341 -6.424 1.00 97.62 240 ASP A N 1
ATOM 1828 C CA . ASP A 1 240 ? 10.561 -31.547 -6.296 1.00 97.62 240 ASP A CA 1
ATOM 1829 C C . ASP A 1 240 ? 11.360 -30.240 -6.144 1.00 97.62 240 ASP A C 1
ATOM 1831 O O . ASP A 1 240 ? 12.535 -30.282 -5.779 1.00 97.62 240 ASP A O 1
ATOM 1835 N N . ILE A 1 241 ? 10.736 -29.074 -6.356 1.00 98.50 241 ILE A N 1
ATOM 1836 C CA . ILE A 1 241 ? 11.396 -27.773 -6.193 1.00 98.50 241 ILE A CA 1
ATOM 1837 C C . ILE A 1 241 ? 11.681 -27.490 -4.713 1.00 98.50 241 ILE A C 1
ATOM 1839 O O . ILE A 1 241 ? 10.772 -27.366 -3.884 1.00 98.50 241 ILE A O 1
ATOM 1843 N N . GLN A 1 242 ? 12.954 -27.325 -4.365 1.00 98.25 242 GLN A N 1
ATOM 1844 C CA . GLN A 1 242 ? 13.395 -27.010 -3.005 1.00 98.25 242 GLN A CA 1
ATOM 1845 C C . GLN A 1 242 ? 13.474 -25.499 -2.758 1.00 98.25 242 GLN A C 1
ATOM 1847 O O . GLN A 1 242 ? 13.869 -24.744 -3.643 1.00 98.25 242 GLN A O 1
ATOM 1852 N N . LEU A 1 243 ? 13.138 -25.065 -1.540 1.00 98.19 243 LEU A N 1
ATOM 1853 C CA . LEU A 1 243 ? 13.379 -23.698 -1.071 1.00 98.19 243 LEU A CA 1
ATOM 1854 C C . LEU A 1 243 ? 14.751 -23.651 -0.382 1.00 98.19 243 LEU A C 1
ATOM 1856 O O . LEU A 1 243 ? 14.959 -24.342 0.612 1.00 98.19 243 LEU A O 1
ATOM 1860 N N . GLU A 1 244 ? 15.674 -22.838 -0.892 1.00 97.69 244 GLU A N 1
ATOM 1861 C CA . GLU A 1 244 ? 16.995 -22.601 -0.294 1.00 97.69 244 GLU A CA 1
ATOM 1862 C C . GLU A 1 244 ? 17.057 -21.169 0.241 1.00 97.69 244 GLU A C 1
ATOM 1864 O O . GLU A 1 244 ? 16.928 -20.217 -0.523 1.00 97.69 244 GLU A O 1
ATOM 1869 N N . ARG A 1 245 ? 17.300 -21.002 1.543 1.00 96.94 245 ARG A N 1
ATOM 1870 C CA . ARG A 1 245 ? 17.542 -19.685 2.148 1.00 96.94 245 ARG A CA 1
ATOM 1871 C C . ARG A 1 245 ? 19.028 -19.358 2.127 1.00 96.94 245 ARG A C 1
ATOM 1873 O O . ARG A 1 245 ? 19.834 -20.094 2.696 1.00 96.94 245 ARG A O 1
ATOM 1880 N N . VAL A 1 246 ? 19.375 -18.235 1.513 1.00 96.50 246 VAL A N 1
ATOM 1881 C CA . VAL A 1 246 ? 20.729 -17.681 1.482 1.00 96.50 246 VAL A CA 1
ATOM 1882 C C . VAL A 1 246 ? 20.811 -16.563 2.522 1.00 96.50 246 VAL A C 1
ATOM 1884 O O . VAL A 1 246 ? 20.183 -15.522 2.363 1.00 96.50 246 VAL A O 1
ATOM 1887 N N . TRP A 1 247 ? 21.551 -16.799 3.605 1.00 95.25 247 TRP A N 1
ATOM 1888 C CA . TRP A 1 247 ? 21.576 -15.941 4.797 1.00 95.25 247 TRP A CA 1
ATOM 1889 C C . TRP A 1 247 ? 22.611 -14.816 4.700 1.00 95.25 247 TRP A C 1
ATOM 1891 O O . TRP A 1 247 ? 23.807 -15.111 4.631 1.00 95.25 247 TRP A O 1
ATOM 1901 N N . MET A 1 248 ? 22.176 -13.550 4.747 1.00 90.75 248 MET A N 1
ATOM 1902 C CA . MET A 1 248 ? 23.070 -12.381 4.796 1.00 90.75 248 MET A CA 1
ATOM 1903 C C . MET A 1 248 ? 22.537 -11.234 5.671 1.00 90.75 248 MET A C 1
ATOM 1905 O O . MET A 1 248 ? 21.338 -10.972 5.718 1.00 90.75 248 MET A O 1
ATOM 1909 N N . THR A 1 249 ? 23.439 -10.501 6.330 1.00 78.69 249 THR A N 1
ATOM 1910 C CA . THR A 1 249 ? 23.103 -9.331 7.167 1.00 78.69 249 THR A CA 1
ATOM 1911 C C . THR A 1 249 ? 23.234 -7.996 6.430 1.00 78.69 249 THR A C 1
ATOM 1913 O O . THR A 1 249 ? 22.438 -7.095 6.676 1.00 78.69 249 THR A O 1
ATOM 1916 N N . ALA A 1 250 ? 24.197 -7.858 5.510 1.00 75.00 250 ALA A N 1
ATOM 1917 C CA . ALA A 1 250 ? 24.426 -6.652 4.708 1.00 75.00 250 ALA A CA 1
ATOM 1918 C C . ALA A 1 250 ? 24.840 -7.006 3.268 1.00 75.00 250 ALA A C 1
ATOM 1920 O O . ALA A 1 250 ? 25.415 -8.067 3.033 1.00 75.00 250 ALA A O 1
ATOM 1921 N N . GLY A 1 251 ? 24.528 -6.130 2.305 1.00 71.19 251 GLY A N 1
ATOM 1922 C CA . GLY A 1 251 ? 24.926 -6.271 0.891 1.00 71.19 251 GLY A CA 1
ATOM 1923 C C . GLY A 1 251 ? 24.239 -7.401 0.109 1.00 71.19 251 GLY A C 1
ATOM 1924 O O . GLY A 1 251 ? 24.498 -7.582 -1.074 1.00 71.19 251 GLY A O 1
ATOM 1925 N N . GLY A 1 252 ? 23.334 -8.164 0.732 1.00 79.50 252 GLY A N 1
ATOM 1926 C CA . GLY A 1 252 ? 22.665 -9.289 0.070 1.00 79.50 252 GLY A CA 1
ATOM 1927 C C . GLY A 1 252 ? 21.726 -8.895 -1.075 1.00 79.50 252 GLY A C 1
ATOM 1928 O O . GLY A 1 252 ? 21.467 -9.706 -1.960 1.00 79.50 252 GLY A O 1
ATOM 1929 N N . THR A 1 253 ? 21.243 -7.650 -1.100 1.00 84.69 253 THR A N 1
ATOM 1930 C CA . THR A 1 253 ? 20.398 -7.140 -2.193 1.00 84.69 253 THR A CA 1
ATOM 1931 C C . THR A 1 253 ? 21.135 -7.112 -3.528 1.00 84.69 253 THR A C 1
ATOM 1933 O O . THR A 1 253 ? 20.514 -7.338 -4.560 1.00 84.69 253 THR A O 1
ATOM 1936 N N . ASP A 1 254 ? 22.458 -6.953 -3.528 1.00 90.50 254 ASP A N 1
ATOM 1937 C CA . ASP A 1 254 ? 23.256 -6.887 -4.759 1.00 90.50 254 ASP A CA 1
ATOM 1938 C C . ASP A 1 254 ? 23.274 -8.246 -5.469 1.00 90.50 254 ASP A C 1
ATOM 1940 O O . ASP A 1 254 ? 23.284 -8.328 -6.697 1.00 90.50 254 ASP A O 1
ATOM 1944 N N . MET A 1 255 ? 23.200 -9.333 -4.692 1.00 92.75 255 MET A N 1
ATOM 1945 C CA . MET A 1 255 ? 23.063 -10.692 -5.218 1.00 92.75 255 MET A CA 1
ATOM 1946 C C . MET A 1 255 ? 21.682 -10.957 -5.819 1.00 92.75 255 MET A C 1
ATOM 1948 O O . MET A 1 255 ? 21.553 -11.807 -6.697 1.00 92.75 255 MET A O 1
ATOM 1952 N N . VAL A 1 256 ? 20.652 -10.250 -5.351 1.00 94.50 256 VAL A N 1
ATOM 1953 C CA . VAL A 1 256 ? 19.328 -10.274 -5.983 1.00 94.50 256 VAL A CA 1
ATOM 1954 C C . VAL A 1 256 ? 19.369 -9.462 -7.274 1.00 94.50 256 VAL A C 1
ATOM 1956 O O . VAL A 1 256 ? 18.899 -9.936 -8.299 1.00 94.50 256 VAL A O 1
ATOM 1959 N N . LEU A 1 257 ? 19.996 -8.283 -7.266 1.00 93.50 257 LEU A N 1
ATOM 1960 C CA . LEU A 1 257 ? 20.106 -7.408 -8.438 1.00 93.50 257 LEU A CA 1
ATOM 1961 C C . LEU A 1 257 ? 20.912 -8.004 -9.593 1.00 93.50 257 LEU A C 1
ATOM 1963 O O . LEU A 1 257 ? 20.628 -7.701 -10.747 1.00 93.50 257 LEU A O 1
ATOM 1967 N N . ASN A 1 258 ? 21.903 -8.844 -9.301 1.00 93.19 258 ASN A N 1
ATOM 1968 C CA . ASN A 1 258 ? 22.687 -9.527 -10.329 1.00 93.19 258 ASN A CA 1
ATOM 1969 C C . ASN A 1 258 ? 22.136 -10.918 -10.707 1.00 93.19 258 ASN A C 1
ATOM 1971 O O . ASN A 1 258 ? 22.754 -11.611 -11.514 1.00 93.19 258 ASN A O 1
ATOM 1975 N N . GLY A 1 259 ? 21.008 -11.338 -10.120 1.00 94.31 259 GLY A N 1
ATOM 1976 C CA . GLY A 1 259 ? 20.353 -12.616 -10.407 1.00 94.31 259 GLY A CA 1
ATOM 1977 C C . GLY A 1 259 ? 21.031 -13.855 -9.805 1.00 94.31 259 GLY A C 1
ATOM 1978 O O . GLY A 1 259 ? 20.600 -14.972 -10.079 1.00 94.31 259 GLY A O 1
ATOM 1979 N N . SER A 1 260 ? 22.064 -13.702 -8.966 1.00 94.50 260 SER A N 1
ATOM 1980 C CA . SER A 1 260 ? 22.695 -14.834 -8.261 1.00 94.50 260 SER A CA 1
ATOM 1981 C C . SER A 1 260 ? 21.754 -15.487 -7.246 1.00 94.50 260 SER A C 1
ATOM 1983 O O . SER A 1 260 ? 21.900 -16.670 -6.928 1.00 94.50 260 SER A O 1
ATOM 1985 N N . ILE A 1 261 ? 20.810 -14.713 -6.713 1.00 96.06 261 ILE A N 1
ATOM 1986 C CA . ILE A 1 261 ? 19.686 -15.166 -5.895 1.00 96.06 261 ILE A CA 1
ATOM 1987 C C . ILE A 1 261 ? 18.410 -14.728 -6.612 1.00 96.06 261 ILE A C 1
ATOM 1989 O O . ILE A 1 261 ? 18.326 -13.596 -7.080 1.00 96.06 261 ILE A O 1
ATOM 1993 N N . HIS A 1 262 ? 17.413 -15.609 -6.695 1.00 98.12 262 HIS A N 1
ATOM 1994 C CA . HIS A 1 262 ? 16.237 -15.351 -7.526 1.00 98.12 262 HIS A CA 1
ATOM 1995 C C . HIS A 1 262 ? 15.354 -14.231 -6.972 1.00 98.12 262 HIS A C 1
ATOM 1997 O O . HIS A 1 262 ? 14.833 -13.417 -7.730 1.00 98.12 262 HIS A O 1
ATOM 2003 N N . MET A 1 263 ? 15.171 -14.199 -5.650 1.00 97.75 263 MET A N 1
ATOM 2004 C CA . MET A 1 263 ? 14.358 -13.192 -4.970 1.00 97.75 263 MET A CA 1
ATOM 2005 C C . MET A 1 263 ? 14.722 -13.077 -3.487 1.00 97.75 263 MET A C 1
ATOM 2007 O O . MET A 1 263 ? 15.486 -13.885 -2.964 1.00 97.75 263 MET A O 1
ATOM 2011 N N . THR A 1 264 ? 14.180 -12.092 -2.782 1.00 97.38 264 THR A N 1
ATOM 2012 C CA . THR A 1 264 ? 14.246 -12.030 -1.312 1.00 97.38 264 THR A CA 1
ATOM 2013 C C . THR A 1 264 ? 13.199 -12.921 -0.650 1.00 97.38 264 THR A C 1
ATOM 2015 O O . THR A 1 264 ? 12.287 -13.404 -1.302 1.00 97.38 264 THR A O 1
ATOM 2018 N N . GLU A 1 265 ? 13.282 -13.110 0.662 1.00 96.50 265 GLU A N 1
ATOM 2019 C CA . GLU A 1 265 ? 12.107 -13.414 1.485 1.00 96.50 265 GLU A CA 1
ATOM 2020 C C . GLU A 1 265 ? 11.087 -12.249 1.420 1.00 96.50 265 GLU A C 1
ATOM 2022 O O . GLU A 1 265 ? 11.477 -11.105 1.142 1.00 96.50 265 GLU A O 1
ATOM 2027 N N . PRO A 1 266 ? 9.786 -12.480 1.683 1.00 95.06 266 PRO A N 1
ATOM 2028 C CA . PRO A 1 266 ? 8.767 -11.445 1.531 1.00 95.06 266 PRO A CA 1
ATOM 2029 C C . PRO A 1 266 ? 8.779 -10.413 2.663 1.00 95.06 266 PRO A C 1
ATOM 2031 O O . PRO A 1 266 ? 8.232 -9.331 2.482 1.00 95.06 266 PRO A O 1
ATOM 2034 N N . TYR A 1 267 ? 9.431 -10.687 3.800 1.00 92.75 267 TYR A N 1
ATOM 2035 C CA . TYR A 1 267 ? 9.518 -9.757 4.937 1.00 92.75 267 TYR A CA 1
ATOM 2036 C C . TYR A 1 267 ? 10.416 -8.537 4.700 1.00 92.75 267 TYR A C 1
ATOM 2038 O O . TYR A 1 267 ? 10.529 -7.672 5.573 1.00 92.75 267 TYR A O 1
ATOM 2046 N N . TYR A 1 268 ? 11.070 -8.441 3.543 1.00 90.38 268 TYR A N 1
ATOM 2047 C CA . TYR A 1 268 ? 11.847 -7.260 3.197 1.00 90.38 268 TYR A CA 1
ATOM 2048 C C . TYR A 1 268 ? 10.926 -6.056 2.953 1.00 90.38 268 TYR A C 1
ATOM 2050 O O . TYR A 1 268 ? 9.893 -6.137 2.287 1.00 90.38 268 TYR A O 1
ATOM 2058 N N . ILE A 1 269 ? 11.327 -4.909 3.503 1.00 86.38 269 ILE A N 1
ATOM 2059 C CA . ILE A 1 269 ? 10.574 -3.652 3.429 1.00 86.38 269 ILE A CA 1
ATOM 2060 C C . ILE A 1 269 ? 10.549 -3.129 1.990 1.00 86.38 269 ILE A C 1
ATOM 2062 O O . ILE A 1 269 ? 11.607 -2.986 1.364 1.00 86.38 269 ILE A O 1
ATOM 2066 N N . TYR A 1 270 ? 9.355 -2.794 1.494 1.00 87.31 270 TYR A N 1
ATOM 2067 C CA . TYR A 1 270 ? 9.168 -2.207 0.166 1.00 87.31 270 TYR A CA 1
ATOM 2068 C C . TYR A 1 270 ? 9.843 -0.826 0.063 1.00 87.31 270 TYR A C 1
ATOM 2070 O O . TYR A 1 270 ? 10.633 -0.581 -0.846 1.00 87.31 270 TYR A O 1
ATOM 2078 N N . GLU A 1 271 ? 9.584 0.063 1.027 1.00 82.56 271 GLU A N 1
ATOM 2079 C CA . GLU A 1 271 ? 10.035 1.465 1.049 1.00 82.56 271 GLU A CA 1
ATOM 2080 C C . GLU A 1 271 ? 11.504 1.678 1.473 1.00 82.56 271 GLU A C 1
ATOM 2082 O O . GLU A 1 271 ? 11.809 2.550 2.281 1.00 82.56 271 GLU A O 1
ATOM 2087 N N . SER A 1 272 ? 12.438 0.880 0.960 1.00 83.50 272 SER A N 1
ATOM 2088 C CA . SER A 1 272 ? 13.857 0.994 1.330 1.00 83.50 272 SER A CA 1
ATOM 2089 C C . SER A 1 272 ? 14.715 1.668 0.257 1.00 83.50 272 SER A C 1
ATOM 2091 O O . SER A 1 272 ? 14.326 1.781 -0.909 1.00 83.50 272 SER A O 1
ATOM 2093 N N . LEU A 1 273 ? 15.906 2.117 0.667 1.00 86.81 273 LEU A N 1
ATOM 2094 C CA . LEU A 1 273 ? 16.933 2.628 -0.235 1.00 86.81 273 LEU A CA 1
ATOM 2095 C C . LEU A 1 273 ? 17.934 1.527 -0.612 1.00 86.81 273 LEU A C 1
ATOM 2097 O O . LEU A 1 273 ? 18.189 0.604 0.163 1.00 86.81 273 LEU A O 1
ATOM 2101 N N . HIS A 1 274 ? 18.512 1.652 -1.799 1.00 87.25 274 HIS A N 1
ATOM 2102 C CA . HIS A 1 274 ? 19.699 0.933 -2.245 1.00 87.25 274 HIS A CA 1
ATOM 2103 C C . HIS A 1 274 ? 20.626 1.940 -2.932 1.00 87.25 274 HIS A C 1
ATOM 2105 O O . HIS A 1 274 ? 20.176 2.740 -3.757 1.00 87.25 274 HIS A O 1
ATOM 2111 N N . ASP A 1 275 ? 21.887 1.967 -2.500 1.00 87.50 275 ASP A N 1
ATOM 2112 C CA . ASP A 1 275 ? 22.903 2.932 -2.935 1.00 87.50 275 ASP A CA 1
ATOM 2113 C C . ASP A 1 275 ? 22.426 4.394 -2.890 1.00 87.50 275 ASP A C 1
ATOM 2115 O O . ASP A 1 275 ? 22.656 5.194 -3.793 1.00 87.50 275 ASP A O 1
ATOM 2119 N N . GLY A 1 276 ? 21.708 4.746 -1.817 1.00 87.00 276 GLY A N 1
ATOM 2120 C CA . GLY A 1 276 ? 21.199 6.103 -1.589 1.00 87.00 276 GLY A CA 1
ATOM 2121 C C . GLY A 1 276 ? 20.002 6.508 -2.457 1.00 87.00 276 GLY A C 1
ATOM 2122 O O . GLY A 1 276 ? 19.575 7.656 -2.375 1.00 87.00 276 GLY A O 1
ATOM 2123 N N . SER A 1 277 ? 19.438 5.589 -3.246 1.00 90.19 277 SER A N 1
ATOM 2124 C CA . SER A 1 277 ? 18.266 5.812 -4.105 1.00 90.19 277 SER A CA 1
ATOM 2125 C C . SER A 1 277 ? 17.114 4.869 -3.751 1.00 90.19 277 SER A C 1
ATOM 2127 O O . SER A 1 277 ? 17.323 3.860 -3.079 1.00 90.19 277 SER A O 1
ATOM 2129 N N . LEU A 1 278 ? 15.887 5.172 -4.184 1.00 91.56 278 LEU A N 1
ATOM 2130 C CA . LEU A 1 278 ? 14.736 4.294 -3.941 1.00 91.56 278 LEU A CA 1
ATOM 2131 C C . LEU A 1 278 ? 14.964 2.906 -4.556 1.00 91.56 278 LEU A C 1
ATOM 2133 O O . LEU A 1 278 ? 15.211 2.793 -5.757 1.00 91.56 278 LEU A O 1
ATOM 2137 N N . LYS A 1 279 ? 14.765 1.829 -3.780 1.00 90.81 279 LYS A N 1
ATOM 2138 C CA . LYS A 1 279 ? 14.815 0.462 -4.330 1.00 90.81 279 LYS A CA 1
ATOM 2139 C C . LYS A 1 279 ? 13.815 0.235 -5.450 1.00 90.81 279 LYS A C 1
ATOM 2141 O O . LYS A 1 279 ? 14.106 -0.534 -6.354 1.00 90.81 279 LYS A O 1
ATOM 2146 N N . LYS A 1 280 ? 12.675 0.931 -5.431 1.00 91.12 280 LYS A N 1
ATOM 2147 C CA . LYS A 1 280 ? 11.693 0.937 -6.526 1.00 91.12 280 LYS A CA 1
ATOM 2148 C C . LYS A 1 280 ? 12.333 1.198 -7.898 1.00 91.12 280 LYS A C 1
ATOM 2150 O O . LYS A 1 280 ? 11.839 0.689 -8.892 1.00 91.12 280 LYS A O 1
ATOM 2155 N N . TRP A 1 281 ? 13.417 1.972 -7.960 1.00 91.94 281 TRP A N 1
ATOM 2156 C CA . TRP A 1 281 ? 14.092 2.309 -9.216 1.00 91.94 281 TRP A CA 1
ATOM 2157 C C . TRP A 1 281 ? 15.153 1.296 -9.652 1.00 91.94 281 TRP A C 1
ATOM 2159 O O . TRP A 1 281 ? 15.616 1.371 -10.787 1.00 91.94 281 TRP A O 1
ATOM 2169 N N . SER A 1 282 ? 15.561 0.382 -8.771 1.00 91.75 282 SER A N 1
ATOM 2170 C CA . SER A 1 282 ? 16.609 -0.611 -9.038 1.00 91.75 282 SER A CA 1
ATOM 2171 C C . SER A 1 282 ? 16.115 -2.052 -8.971 1.00 91.75 282 SER A C 1
ATOM 2173 O O . SER A 1 282 ? 16.726 -2.918 -9.579 1.00 91.75 282 SER A O 1
ATOM 2175 N N . HIS A 1 283 ? 15.018 -2.326 -8.270 1.00 93.12 283 HIS A N 1
ATOM 2176 C CA . HIS A 1 283 ? 14.488 -3.667 -8.048 1.00 93.12 283 HIS A CA 1
ATOM 2177 C C . HIS A 1 283 ? 13.121 -3.828 -8.702 1.00 93.12 283 HIS A C 1
ATOM 2179 O O . HIS A 1 283 ? 12.314 -2.898 -8.748 1.00 93.12 283 HIS A O 1
ATOM 2185 N N . LYS A 1 284 ? 12.827 -5.059 -9.116 1.00 93.12 284 LYS A N 1
ATOM 2186 C CA . LYS A 1 284 ? 11.468 -5.480 -9.436 1.00 93.12 284 LYS A CA 1
ATOM 2187 C C . LYS A 1 284 ? 10.798 -6.018 -8.177 1.00 93.12 284 LYS A C 1
ATOM 2189 O O . LYS A 1 284 ? 11.433 -6.706 -7.384 1.00 93.12 284 LYS A O 1
ATOM 2194 N N . PHE A 1 285 ? 9.523 -5.706 -7.989 1.00 94.56 285 PHE A N 1
ATOM 2195 C CA . PHE A 1 285 ? 8.756 -6.147 -6.825 1.00 94.56 285 PHE A CA 1
ATOM 2196 C C . PHE A 1 285 ? 7.605 -7.037 -7.265 1.00 94.56 285 PHE A C 1
ATOM 2198 O O . PHE A 1 285 ? 6.939 -6.715 -8.252 1.00 94.56 285 PHE A O 1
ATOM 2205 N N . SER A 1 286 ? 7.320 -8.089 -6.502 1.00 95.50 286 SER A N 1
ATOM 2206 C CA . SER A 1 286 ? 6.061 -8.829 -6.624 1.00 95.50 286 SER A CA 1
ATOM 2207 C C . SER A 1 286 ? 4.858 -7.962 -6.235 1.00 95.50 286 SER A C 1
ATOM 2209 O O . SER A 1 286 ? 4.979 -6.789 -5.856 1.00 95.50 286 SER A O 1
ATOM 2211 N N . CYS A 1 287 ? 3.668 -8.542 -6.283 1.00 94.12 287 CYS A N 1
ATOM 2212 C CA . CYS A 1 287 ? 2.539 -8.090 -5.484 1.00 94.12 287 CYS A CA 1
ATOM 2213 C C . CYS A 1 287 ? 2.962 -7.927 -4.021 1.00 94.12 287 CYS A C 1
ATOM 2215 O O . CYS A 1 287 ? 3.744 -8.723 -3.489 1.00 94.12 287 CYS A O 1
ATOM 2217 N N . ILE A 1 288 ? 2.446 -6.883 -3.380 1.00 94.25 288 ILE A N 1
ATOM 2218 C CA . ILE A 1 288 ? 2.571 -6.707 -1.938 1.00 94.25 288 ILE A CA 1
ATOM 2219 C C . ILE A 1 288 ? 1.881 -7.891 -1.256 1.00 94.25 288 ILE A C 1
ATOM 2221 O O . ILE A 1 288 ? 0.712 -8.172 -1.516 1.00 94.25 288 ILE A O 1
ATOM 2225 N N . VAL A 1 289 ? 2.637 -8.573 -0.401 1.00 93.25 289 VAL A N 1
ATOM 2226 C CA . VAL A 1 289 ? 2.176 -9.706 0.407 1.00 93.25 289 VAL A CA 1
ATOM 2227 C C . VAL A 1 289 ? 1.355 -9.193 1.585 1.00 93.25 289 VAL A C 1
ATOM 2229 O O . VAL A 1 289 ? 0.256 -9.653 1.854 1.00 93.25 289 VAL A O 1
ATOM 2232 N N . MET A 1 290 ? 1.870 -8.187 2.279 1.00 92.44 290 MET A N 1
ATOM 2233 C CA . MET A 1 290 ? 1.187 -7.552 3.401 1.00 92.44 290 MET A CA 1
ATOM 2234 C C . MET A 1 290 ? 1.815 -6.198 3.708 1.00 92.44 290 MET A C 1
ATOM 2236 O O . MET A 1 290 ? 2.851 -5.846 3.148 1.00 92.44 290 MET A O 1
ATOM 2240 N N . GLY A 1 291 ? 1.237 -5.459 4.644 1.00 90.06 291 GLY A N 1
ATOM 2241 C CA . GLY A 1 291 ? 1.898 -4.372 5.341 1.00 90.06 291 GLY A CA 1
ATOM 2242 C C . GLY A 1 291 ? 1.781 -4.519 6.852 1.00 90.06 291 GLY A C 1
ATOM 2243 O O . GLY A 1 291 ? 0.863 -5.162 7.357 1.00 90.06 291 GLY A O 1
ATOM 2244 N N . TYR A 1 292 ? 2.730 -3.916 7.563 1.00 86.44 292 TYR A N 1
ATOM 2245 C CA . TYR A 1 292 ? 2.611 -3.698 9.000 1.00 86.44 292 TYR A CA 1
ATOM 2246 C C . TYR A 1 292 ? 1.964 -2.341 9.241 1.00 86.44 292 TYR A C 1
ATOM 2248 O O . TYR A 1 292 ? 2.530 -1.315 8.844 1.00 86.44 292 TYR A O 1
ATOM 2256 N N . GLU A 1 293 ? 0.818 -2.332 9.915 1.00 85.25 293 GLU A N 1
ATOM 2257 C CA . GLU A 1 293 ? 0.311 -1.113 10.532 1.00 85.25 293 GLU A CA 1
ATOM 2258 C C . GLU A 1 293 ? 1.248 -0.712 11.683 1.00 85.25 293 GLU A C 1
ATOM 2260 O O . GLU A 1 293 ? 1.613 -1.528 12.538 1.00 85.25 293 GLU A O 1
ATOM 2265 N N . GLN A 1 294 ? 1.667 0.553 11.701 1.00 84.69 294 GLN A N 1
ATOM 2266 C CA . GLN A 1 294 ? 2.319 1.113 12.881 1.00 84.69 294 GLN A CA 1
ATOM 2267 C C . GLN A 1 294 ? 1.230 1.571 13.858 1.00 84.69 294 GLN A C 1
ATOM 2269 O O . GLN A 1 294 ? 0.274 2.234 13.454 1.00 84.69 294 GLN A O 1
ATOM 2274 N N . GLN A 1 295 ? 1.362 1.258 15.143 1.00 88.50 295 GLN A N 1
ATOM 2275 C CA . GLN A 1 295 ? 0.393 1.659 16.161 1.00 88.50 295 GLN A CA 1
ATOM 2276 C C . GLN A 1 295 ? 1.050 2.552 17.203 1.00 88.50 295 GLN A C 1
ATOM 2278 O O . GLN A 1 295 ? 2.129 2.259 17.728 1.00 88.50 295 GLN A O 1
ATOM 2283 N N . PHE A 1 296 ? 0.372 3.654 17.516 1.00 92.12 296 PHE A N 1
ATOM 2284 C CA . PHE A 1 296 ? 0.690 4.437 18.695 1.00 92.12 296 PHE A CA 1
ATOM 2285 C C . PHE A 1 296 ? 0.084 3.766 19.918 1.00 92.12 296 PHE A C 1
ATOM 2287 O O . PHE A 1 296 ? -1.015 3.208 19.863 1.00 92.12 296 PHE A O 1
ATOM 2294 N N . PHE A 1 297 ? 0.773 3.873 21.047 1.00 93.38 297 PHE A N 1
ATOM 2295 C CA . PHE A 1 297 ? 0.224 3.440 22.316 1.00 93.38 297 PHE A CA 1
ATOM 2296 C C . PHE A 1 297 ? 0.644 4.320 23.478 1.00 93.38 297 PHE A C 1
ATOM 2298 O O . PHE A 1 297 ? 1.767 4.817 23.542 1.00 93.38 297 PHE A O 1
ATOM 2305 N N . SER A 1 298 ? -0.277 4.495 24.416 1.00 92.69 298 SER A N 1
ATOM 2306 C CA . SER A 1 298 ? -0.063 5.222 25.662 1.00 92.69 298 SER A CA 1
ATOM 2307 C C . SER A 1 298 ? -0.498 4.374 26.848 1.00 92.69 298 SER A C 1
ATOM 2309 O O . SER A 1 298 ? -1.249 3.403 26.709 1.00 92.69 298 SER A O 1
ATOM 2311 N N . LYS A 1 299 ? -0.064 4.762 28.046 1.00 90.25 299 LYS A N 1
ATOM 2312 C CA . LYS A 1 299 ? -0.531 4.135 29.281 1.00 90.25 299 LYS A CA 1
ATOM 2313 C C . LYS A 1 299 ? -2.054 4.212 29.367 1.00 90.25 299 LYS A C 1
ATOM 2315 O O . LYS A 1 299 ? -2.657 5.260 29.123 1.00 90.25 299 LYS A O 1
ATOM 2320 N N . ARG A 1 300 ? -2.687 3.088 29.698 1.00 82.69 300 ARG A N 1
ATOM 2321 C CA . ARG A 1 300 ? -4.126 3.052 29.943 1.00 82.69 300 ARG A CA 1
ATOM 2322 C C . ARG A 1 300 ? -4.398 3.631 31.329 1.00 82.69 300 ARG A C 1
ATOM 2324 O O . ARG A 1 300 ? -3.975 3.059 32.330 1.00 82.69 300 ARG A O 1
ATOM 2331 N N . HIS A 1 301 ? -5.111 4.749 31.404 1.00 74.50 301 HIS A N 1
ATOM 2332 C CA . HIS A 1 301 ? -5.618 5.238 32.683 1.00 74.50 301 HIS A CA 1
ATOM 2333 C C . HIS A 1 301 ? -6.864 4.436 33.066 1.00 74.50 301 HIS A C 1
ATOM 2335 O O . HIS A 1 301 ? -7.757 4.227 32.240 1.00 74.50 301 HIS A O 1
ATOM 2341 N N . ALA A 1 302 ? -6.923 3.961 34.312 1.00 60.84 302 ALA A N 1
ATOM 2342 C CA . ALA A 1 302 ? -8.140 3.366 34.840 1.00 60.84 302 ALA A CA 1
ATOM 2343 C C . ALA A 1 302 ? -9.243 4.429 34.797 1.00 60.84 302 ALA A C 1
ATOM 2345 O O . ALA A 1 302 ? -9.088 5.517 35.354 1.00 60.84 302 ALA A O 1
ATOM 2346 N N . LYS A 1 303 ? -10.346 4.134 34.105 1.00 51.41 303 LYS A N 1
ATOM 2347 C CA . LYS A 1 303 ? -11.508 5.019 34.087 1.00 51.41 303 LYS A CA 1
ATOM 2348 C C . LYS A 1 303 ? -12.088 5.022 35.501 1.00 51.41 303 LYS A C 1
ATOM 2350 O O . LYS A 1 303 ? -12.693 4.035 35.911 1.00 51.41 303 LYS A O 1
ATOM 2355 N N . VAL A 1 304 ? -11.862 6.094 36.258 1.00 41.78 304 VAL A N 1
ATOM 2356 C CA . VAL A 1 304 ? -12.507 6.283 37.560 1.00 41.78 304 VAL A CA 1
ATOM 2357 C C . VAL A 1 304 ? -13.976 6.575 37.274 1.00 41.78 304 VAL A C 1
ATOM 2359 O O . VAL A 1 304 ? -14.329 7.665 36.830 1.00 41.78 304 VAL A O 1
ATOM 2362 N N . ILE A 1 305 ? -14.825 5.568 37.452 1.00 44.19 305 ILE A N 1
ATOM 2363 C CA . ILE A 1 305 ? -16.271 5.756 37.484 1.00 44.19 305 ILE A CA 1
ATOM 2364 C C . ILE A 1 305 ? -16.574 6.301 38.880 1.00 44.19 305 ILE A C 1
ATOM 2366 O O . ILE A 1 305 ? -16.447 5.587 39.871 1.00 44.19 305 ILE A O 1
ATOM 2370 N N . THR A 1 306 ? -16.874 7.593 38.979 1.00 40.00 306 THR A N 1
ATOM 2371 C CA . THR A 1 306 ? -17.371 8.183 40.224 1.00 40.00 306 THR A CA 1
ATOM 2372 C C . THR A 1 306 ? -18.871 7.936 40.298 1.00 40.00 306 THR A C 1
ATOM 2374 O O . THR A 1 306 ? -19.647 8.657 39.670 1.00 40.00 306 THR A O 1
ATOM 2377 N N . ASP A 1 307 ? -19.269 6.910 41.043 1.00 37.69 307 ASP A N 1
ATOM 2378 C CA . ASP A 1 307 ? -20.674 6.640 41.332 1.00 37.69 307 ASP A CA 1
ATOM 2379 C C . ASP A 1 307 ? -21.181 7.622 42.397 1.00 37.69 307 ASP A C 1
ATOM 2381 O O . ASP A 1 307 ? -20.727 7.618 43.543 1.00 37.69 307 ASP A O 1
ATOM 2385 N N . ALA A 1 308 ? -22.145 8.463 42.024 1.00 36.62 308 ALA A N 1
ATOM 2386 C CA . ALA A 1 308 ? -23.002 9.156 42.977 1.00 36.62 308 ALA A CA 1
ATOM 2387 C C . ALA A 1 308 ? -24.246 8.289 43.205 1.00 36.62 308 ALA A C 1
ATOM 2389 O O . ALA A 1 308 ? -25.071 8.124 42.309 1.00 36.62 308 ALA A O 1
ATOM 2390 N N . VAL A 1 309 ? -24.362 7.709 44.401 1.00 37.72 309 VAL A N 1
ATOM 2391 C CA . VAL A 1 309 ? -25.499 6.870 44.795 1.00 37.72 309 VAL A CA 1
ATOM 2392 C C . VAL A 1 309 ? -26.519 7.705 45.568 1.00 37.72 309 VAL A C 1
ATOM 2394 O O . VAL A 1 309 ? -26.223 8.178 46.663 1.00 37.72 309 VAL A O 1
ATOM 2397 N N . THR A 1 310 ? -27.743 7.797 45.044 1.00 44.00 310 THR A N 1
ATOM 2398 C CA . THR A 1 310 ? -28.988 7.945 45.824 1.00 44.00 310 THR A CA 1
ATOM 2399 C C . THR A 1 310 ? -30.091 7.052 45.216 1.00 44.00 310 THR A C 1
ATOM 2401 O O . THR A 1 310 ? -29.898 6.419 44.180 1.00 44.00 310 THR A O 1
ATOM 2404 N N . SER A 1 311 ? -31.206 6.879 45.930 1.00 52.38 311 SER A N 1
ATOM 2405 C CA . SER A 1 311 ? -32.051 5.672 46.017 1.00 52.38 311 SER A CA 1
ATOM 2406 C C . SER A 1 311 ? -32.988 5.296 44.839 1.00 52.38 311 SER A C 1
ATOM 2408 O O . SER A 1 311 ? -34.059 4.754 45.088 1.00 52.38 311 SER A O 1
ATOM 2410 N N . ASP A 1 312 ? -32.543 5.430 43.584 1.00 57.19 312 ASP A N 1
ATOM 2411 C CA . ASP A 1 312 ? -33.112 4.776 42.373 1.00 57.19 312 ASP A CA 1
ATOM 2412 C C . ASP A 1 312 ? -32.280 3.541 41.928 1.00 57.19 312 ASP A C 1
ATOM 2414 O O . ASP A 1 312 ? -32.292 3.091 40.777 1.00 57.19 312 ASP A O 1
ATOM 2418 N N . ALA A 1 313 ? -31.514 2.973 42.864 1.00 64.31 313 ALA A N 1
ATOM 2419 C CA . ALA A 1 313 ? -30.370 2.101 42.590 1.00 64.31 313 ALA A CA 1
ATOM 2420 C C . ALA A 1 313 ? -30.704 0.762 41.908 1.00 64.31 313 ALA A C 1
ATOM 2422 O O . ALA A 1 313 ? -29.896 0.264 41.131 1.00 64.31 313 ALA A O 1
ATOM 2423 N N . GLN A 1 314 ? -31.872 0.164 42.164 1.00 70.12 314 GLN A N 1
ATOM 2424 C CA . GLN A 1 314 ? -32.230 -1.127 41.555 1.00 70.12 314 GLN A CA 1
ATOM 2425 C C . GLN A 1 314 ? -32.625 -0.983 40.085 1.00 70.12 314 GLN A C 1
ATOM 2427 O O . GLN A 1 314 ? -32.197 -1.787 39.258 1.00 70.12 314 GLN A O 1
ATOM 2432 N N . CYS A 1 315 ? -33.391 0.060 39.753 1.00 73.94 315 CYS A N 1
ATOM 2433 C CA . CYS A 1 315 ? -33.725 0.379 38.370 1.00 73.94 315 CYS A CA 1
ATOM 2434 C C . CYS A 1 315 ? -32.470 0.755 37.584 1.00 73.94 315 CYS A C 1
ATOM 2436 O O . CYS A 1 315 ? -32.205 0.179 36.531 1.00 73.94 315 CYS A O 1
ATOM 2438 N N . ALA A 1 316 ? -31.668 1.673 38.132 1.00 76.19 316 ALA A N 1
ATOM 2439 C CA . ALA A 1 316 ? -30.424 2.095 37.510 1.00 76.19 316 ALA A CA 1
ATOM 2440 C C . ALA A 1 316 ? -29.479 0.902 37.300 1.00 76.19 316 ALA A C 1
ATOM 2442 O O . ALA A 1 316 ? -28.937 0.748 36.214 1.00 76.19 316 ALA A O 1
ATOM 2443 N N . ALA A 1 317 ? -29.349 -0.004 38.277 1.00 80.19 317 ALA A N 1
ATOM 2444 C CA . ALA A 1 317 ? -28.544 -1.217 38.134 1.00 80.19 317 ALA A CA 1
ATOM 2445 C C . ALA A 1 317 ? -29.105 -2.199 37.090 1.00 80.19 317 ALA A C 1
ATOM 2447 O O . ALA A 1 317 ? -28.333 -2.805 36.345 1.00 80.19 317 ALA A O 1
ATOM 2448 N N . ALA A 1 318 ? -30.429 -2.367 37.003 1.00 81.88 318 ALA A N 1
ATOM 2449 C CA . ALA A 1 318 ? -31.063 -3.242 36.016 1.00 81.88 318 ALA A CA 1
ATOM 2450 C C . ALA A 1 318 ? -30.936 -2.685 34.590 1.00 81.88 318 ALA A C 1
ATOM 2452 O O . ALA A 1 318 ? -30.574 -3.426 33.671 1.00 81.88 318 ALA A O 1
ATOM 2453 N N . LEU A 1 319 ? -31.174 -1.382 34.414 1.00 81.25 319 LEU A N 1
ATOM 2454 C CA . LEU A 1 319 ? -30.984 -0.690 33.144 1.00 81.25 319 LEU A CA 1
ATOM 2455 C C . LEU A 1 319 ? -29.510 -0.724 32.742 1.00 81.25 319 LEU A C 1
ATOM 2457 O O . LEU A 1 319 ? -29.203 -1.119 31.624 1.00 81.25 319 LEU A O 1
ATOM 2461 N N . LYS A 1 320 ? -28.600 -0.467 33.687 1.00 83.50 320 LYS A N 1
ATOM 2462 C CA . LYS A 1 320 ? -27.154 -0.565 33.479 1.00 83.50 320 LYS A CA 1
ATOM 2463 C C . LYS A 1 320 ? -26.718 -1.971 33.072 1.00 83.50 320 LYS A C 1
ATOM 2465 O O . LYS A 1 320 ? -25.985 -2.132 32.106 1.00 83.50 320 LYS A O 1
ATOM 2470 N N . THR A 1 321 ? -27.235 -3.002 33.737 1.00 85.06 321 THR A N 1
ATOM 2471 C CA . THR A 1 321 ? -26.988 -4.404 33.360 1.00 85.06 321 THR A CA 1
ATOM 2472 C C . THR A 1 321 ? -27.493 -4.697 31.945 1.00 85.06 321 THR A C 1
ATOM 2474 O O . THR A 1 321 ? -26.876 -5.461 31.202 1.00 85.06 321 THR A O 1
ATOM 2477 N N . CYS A 1 322 ? -28.627 -4.113 31.553 1.00 83.94 322 CYS A N 1
ATOM 2478 C CA . CYS A 1 322 ? -29.184 -4.282 30.218 1.00 83.94 322 CYS A CA 1
ATOM 2479 C C . CYS A 1 322 ? -28.371 -3.535 29.146 1.00 83.94 322 CYS A C 1
ATOM 2481 O O . CYS A 1 322 ? -28.054 -4.115 28.107 1.00 83.94 322 CYS A O 1
ATOM 2483 N N . GLU A 1 323 ? -27.971 -2.295 29.419 1.00 82.06 323 GLU A N 1
ATOM 2484 C CA . GLU A 1 323 ? -27.031 -1.521 28.609 1.00 82.06 323 GLU A CA 1
ATOM 2485 C C . GLU A 1 323 ? -25.710 -2.267 28.432 1.00 82.06 323 GLU A C 1
ATOM 2487 O O . GLU A 1 323 ? -25.230 -2.395 27.310 1.00 82.06 323 GLU A O 1
ATOM 2492 N N . ASP A 1 324 ? -25.151 -2.825 29.506 1.00 79.94 324 ASP A N 1
ATOM 2493 C CA . ASP A 1 324 ? -23.905 -3.587 29.463 1.00 79.94 324 ASP A CA 1
ATOM 2494 C C . ASP A 1 324 ? -24.071 -4.854 28.612 1.00 79.94 324 ASP A C 1
ATOM 2496 O O . ASP A 1 324 ? -23.239 -5.129 27.748 1.00 79.94 324 ASP A O 1
ATOM 2500 N N . LYS A 1 325 ? -25.192 -5.580 28.743 1.00 80.56 325 LYS A N 1
ATOM 2501 C CA . LYS A 1 325 ? -25.521 -6.713 27.854 1.00 80.56 325 LYS A CA 1
ATOM 2502 C C . LYS A 1 325 ? -25.635 -6.291 26.390 1.00 80.56 325 LYS A C 1
ATOM 2504 O O . LYS A 1 325 ? -25.156 -7.002 25.506 1.00 80.56 325 LYS A O 1
ATOM 2509 N N . ARG A 1 326 ? -26.263 -5.148 26.112 1.00 79.94 326 ARG A N 1
ATOM 2510 C CA . ARG A 1 326 ? -26.367 -4.608 24.754 1.00 79.94 326 ARG A CA 1
ATOM 2511 C C . ARG A 1 326 ? -25.012 -4.190 24.210 1.00 79.94 326 ARG A C 1
ATOM 2513 O O . ARG A 1 326 ? -24.697 -4.521 23.069 1.00 79.94 326 ARG A O 1
ATOM 2520 N N . LEU A 1 327 ? -24.187 -3.552 25.027 1.00 78.69 327 LEU A N 1
ATOM 2521 C CA . LEU A 1 327 ? -22.828 -3.181 24.673 1.00 78.69 327 LEU A CA 1
ATOM 2522 C C . LEU A 1 327 ? -21.973 -4.421 24.377 1.00 78.69 327 LEU A C 1
ATOM 2524 O O . LEU A 1 327 ? -21.248 -4.415 23.392 1.00 78.69 327 LEU A O 1
ATOM 2528 N N . MET A 1 328 ? -22.128 -5.504 25.144 1.00 77.19 328 MET A N 1
ATOM 2529 C CA . MET A 1 328 ? -21.494 -6.804 24.872 1.00 77.19 328 MET A CA 1
ATOM 2530 C C . MET A 1 328 ? -22.035 -7.503 23.616 1.00 77.19 328 MET A C 1
ATOM 2532 O O . MET A 1 328 ? -21.390 -8.396 23.076 1.00 77.19 328 MET A O 1
ATOM 2536 N N . SER A 1 329 ? -23.232 -7.140 23.146 1.00 77.69 329 SER A N 1
ATOM 2537 C CA . SER A 1 329 ? -23.800 -7.671 21.898 1.00 77.69 329 SER A CA 1
ATOM 2538 C C . SER A 1 329 ? -23.339 -6.919 20.646 1.00 77.69 329 SER A C 1
ATOM 2540 O O . SER A 1 329 ? -23.613 -7.367 19.529 1.00 77.69 329 SER A O 1
ATOM 2542 N N . ARG A 1 330 ? -22.661 -5.781 20.835 1.00 85.69 330 ARG A N 1
ATOM 2543 C CA . ARG A 1 330 ? -22.115 -4.942 19.772 1.00 85.69 330 ARG A CA 1
ATOM 2544 C C . ARG A 1 330 ? -21.071 -5.726 18.983 1.00 85.69 330 ARG A C 1
ATOM 2546 O O . ARG A 1 330 ? -20.221 -6.376 19.568 1.00 85.69 330 ARG A O 1
ATOM 2553 N N . ILE A 1 331 ? -21.126 -5.618 17.661 1.00 89.06 331 ILE A N 1
ATOM 2554 C CA . ILE A 1 331 ? -20.087 -6.153 16.782 1.00 89.06 331 ILE A CA 1
ATOM 2555 C C . ILE A 1 331 ? -19.007 -5.084 16.649 1.00 89.06 331 ILE A C 1
ATOM 2557 O O . ILE A 1 331 ? -19.254 -4.028 16.064 1.00 89.06 331 ILE A O 1
ATOM 2561 N N . THR A 1 332 ? -17.844 -5.342 17.232 1.00 87.50 332 THR A N 1
ATOM 2562 C CA . THR A 1 332 ? -16.692 -4.434 17.288 1.00 87.50 332 THR A CA 1
ATOM 2563 C C . THR A 1 332 ? -15.459 -4.970 16.572 1.00 87.50 332 THR A C 1
ATOM 2565 O O . THR A 1 332 ? -14.533 -4.198 16.330 1.00 87.50 332 THR A O 1
ATOM 2568 N N . SER A 1 333 ? -15.456 -6.251 16.202 1.00 87.00 333 SER A N 1
ATOM 2569 C CA . SER A 1 333 ? -14.383 -6.878 15.432 1.00 87.00 333 SER A CA 1
ATOM 2570 C C . SER A 1 333 ? -14.915 -7.833 14.363 1.00 87.00 333 SER A C 1
ATOM 2572 O O . SER A 1 333 ? -16.087 -8.230 14.359 1.00 87.00 333 SER A O 1
ATOM 2574 N N . ARG A 1 334 ? -14.025 -8.221 13.450 1.00 89.81 334 ARG A N 1
ATOM 2575 C CA . ARG A 1 334 ? -14.287 -9.227 12.418 1.00 89.81 334 ARG A CA 1
ATOM 2576 C C . ARG A 1 334 ? -14.583 -10.600 13.025 1.00 89.81 334 ARG A C 1
ATOM 2578 O O . ARG A 1 334 ? -15.479 -11.294 12.557 1.00 89.81 334 ARG A O 1
ATOM 2585 N N . GLU A 1 335 ? -13.879 -10.979 14.083 1.00 87.31 335 GLU A N 1
ATOM 2586 C CA . GLU A 1 335 ? -14.062 -12.252 14.787 1.00 87.31 335 GLU A CA 1
ATOM 2587 C C . GLU A 1 335 ? -15.457 -12.311 15.421 1.00 87.31 335 GLU A C 1
ATOM 2589 O O . GLU A 1 335 ? -16.170 -13.308 15.286 1.00 87.31 335 GLU A O 1
ATOM 2594 N N . GLU A 1 336 ? -15.896 -11.213 16.046 1.00 89.94 336 GLU A N 1
ATOM 2595 C CA . GLU A 1 336 ? -17.257 -11.087 16.570 1.00 89.94 336 GLU A CA 1
ATOM 2596 C C . GLU A 1 336 ? -18.300 -11.127 15.450 1.00 89.94 336 GLU A C 1
ATOM 2598 O O . GLU A 1 336 ? -19.320 -11.806 15.588 1.00 89.94 336 GLU A O 1
ATOM 2603 N N . LEU A 1 337 ? -18.048 -10.442 14.329 1.00 92.31 337 LEU A N 1
ATOM 2604 C CA . LEU A 1 337 ? -18.921 -10.467 13.158 1.00 92.31 337 LEU A CA 1
ATOM 2605 C C . LEU A 1 337 ? -19.100 -11.897 12.634 1.00 92.31 337 LEU A C 1
ATOM 2607 O O . LEU A 1 337 ? -20.233 -12.364 12.515 1.00 92.31 337 LEU A O 1
ATOM 2611 N N . ASN A 1 338 ? -17.998 -12.606 12.386 1.00 92.62 338 ASN A N 1
ATOM 2612 C CA . ASN A 1 338 ? -18.013 -13.984 11.907 1.00 92.62 338 ASN A CA 1
ATOM 2613 C C . ASN A 1 338 ? -18.713 -14.903 12.914 1.00 92.62 338 ASN A C 1
ATOM 2615 O O . ASN A 1 338 ? -19.602 -15.655 12.528 1.00 92.62 338 ASN A O 1
ATOM 2619 N N . SER A 1 339 ? -18.428 -14.777 14.213 1.00 91.25 339 SER A N 1
ATOM 2620 C CA . SER A 1 339 ? -19.113 -15.541 15.266 1.00 91.25 339 SER A CA 1
ATOM 2621 C C . SER A 1 339 ? -20.633 -15.314 15.270 1.00 91.25 339 SER A C 1
ATOM 2623 O O . SER A 1 339 ? -21.416 -16.264 15.387 1.00 91.25 339 SER A O 1
ATOM 2625 N N . LYS A 1 340 ? -21.093 -14.069 15.078 1.00 90.12 340 LYS A N 1
ATOM 2626 C CA . LYS A 1 340 ? -22.527 -13.733 14.987 1.00 90.12 340 LYS A CA 1
ATOM 2627 C C . LYS A 1 340 ? -23.186 -14.245 13.709 1.00 90.12 340 LYS A C 1
ATOM 2629 O O . LYS A 1 340 ? -24.381 -14.533 13.741 1.00 90.12 340 LYS A O 1
ATOM 2634 N N . ILE A 1 341 ? -22.447 -14.341 12.608 1.00 92.88 341 ILE A N 1
ATOM 2635 C CA . ILE A 1 341 ? -22.927 -14.940 11.356 1.00 92.88 341 ILE A CA 1
ATOM 2636 C C . ILE A 1 341 ? -23.013 -16.461 11.502 1.00 92.88 341 ILE A C 1
ATOM 2638 O O . ILE A 1 341 ? -24.020 -17.053 11.133 1.00 92.88 341 ILE A O 1
ATOM 2642 N N . GLU A 1 342 ? -22.020 -17.089 12.131 1.00 92.25 342 GLU A N 1
ATOM 2643 C CA . GLU A 1 342 ? -21.990 -18.536 12.351 1.00 92.25 342 GLU A CA 1
ATOM 2644 C C . GLU A 1 342 ? -23.108 -19.034 13.274 1.00 92.25 342 GLU A C 1
ATOM 2646 O O . GLU A 1 342 ? -23.677 -20.103 13.033 1.00 92.25 342 GLU A O 1
ATOM 2651 N N . SER A 1 343 ? -23.418 -18.254 14.315 1.00 88.81 343 SER A N 1
ATOM 2652 C CA . SER A 1 343 ? -24.405 -18.585 15.353 1.00 88.81 343 SER A CA 1
ATOM 2653 C C . SER A 1 343 ? -25.795 -17.969 15.142 1.00 88.81 343 SER A C 1
ATOM 2655 O O . SER A 1 343 ? -26.735 -18.330 15.853 1.00 88.81 343 SER A O 1
ATOM 2657 N N . GLY A 1 344 ? -25.947 -17.020 14.214 1.00 80.38 344 GLY A N 1
ATOM 2658 C CA . GLY A 1 344 ? -27.160 -16.216 14.050 1.00 80.38 344 GLY A CA 1
ATOM 2659 C C . GLY A 1 344 ? -28.008 -16.584 12.830 1.00 80.38 344 GLY A C 1
ATOM 2660 O O . GLY A 1 344 ? -27.536 -17.183 11.876 1.00 80.38 344 GLY A O 1
ATOM 2661 N N . GLY A 1 345 ? -29.281 -16.165 12.837 1.00 83.19 345 GLY A N 1
ATOM 2662 C CA . GLY A 1 345 ? -30.208 -16.410 11.717 1.00 83.19 345 GLY A CA 1
ATOM 2663 C C . GLY A 1 345 ? -30.087 -15.440 10.531 1.00 83.19 345 GLY A C 1
ATOM 2664 O O . GLY A 1 345 ? -30.518 -15.771 9.434 1.00 83.19 345 GLY A O 1
ATOM 2665 N N . ASN A 1 346 ? -29.512 -14.246 10.729 1.00 90.00 346 ASN A N 1
ATOM 2666 C CA . ASN A 1 346 ? -29.217 -13.310 9.635 1.00 90.00 346 ASN A CA 1
ATOM 2667 C C . ASN A 1 346 ? -27.730 -13.387 9.267 1.00 90.00 346 ASN A C 1
ATOM 2669 O O . ASN A 1 346 ? -26.896 -12.842 10.000 1.00 90.00 346 ASN A O 1
ATOM 2673 N N . VAL A 1 347 ? -27.455 -14.052 8.142 1.00 95.00 347 VAL A N 1
ATOM 2674 C CA . VAL A 1 347 ? -26.128 -14.250 7.535 1.00 95.00 347 VAL A CA 1
ATOM 2675 C C . VAL A 1 347 ? -25.829 -13.257 6.402 1.00 95.00 347 VAL A C 1
ATOM 2677 O O . VAL A 1 347 ? -24.779 -13.331 5.768 1.00 95.00 347 VAL A O 1
ATOM 2680 N N . LYS A 1 348 ? -26.745 -12.317 6.133 1.00 97.19 348 LYS A N 1
ATOM 2681 C CA . LYS A 1 348 ? -26.620 -11.363 5.029 1.00 97.19 348 LYS A CA 1
ATOM 2682 C C . LYS A 1 348 ? -25.696 -10.211 5.392 1.00 97.19 348 LYS A C 1
ATOM 2684 O O . LYS A 1 348 ? -25.832 -9.618 6.466 1.00 97.19 348 LYS A O 1
ATOM 2689 N N . MET A 1 349 ? -24.819 -9.836 4.467 1.00 97.06 349 MET A N 1
ATOM 2690 C CA . MET A 1 349 ? -23.955 -8.660 4.583 1.00 97.06 349 MET A CA 1
ATOM 2691 C C . MET A 1 349 ? -24.092 -7.742 3.372 1.00 97.06 349 MET A C 1
ATOM 2693 O O . MET A 1 349 ? -24.193 -8.213 2.245 1.00 97.06 349 MET A O 1
ATOM 2697 N N . GLY A 1 350 ? -24.092 -6.431 3.602 1.00 96.06 350 GLY A N 1
ATOM 2698 C CA . GLY A 1 350 ? -24.247 -5.433 2.547 1.00 96.06 350 GLY A CA 1
ATOM 2699 C C . GLY A 1 350 ? -22.929 -4.980 1.916 1.00 96.06 350 GLY A C 1
ATOM 2700 O O . GLY A 1 350 ? -21.952 -4.728 2.619 1.00 96.06 350 GLY A O 1
ATOM 2701 N N . PHE A 1 351 ? -22.926 -4.782 0.597 1.00 92.56 351 PHE A N 1
ATOM 2702 C CA . PHE A 1 351 ? -21.787 -4.270 -0.173 1.00 92.56 351 PHE A CA 1
ATOM 2703 C C . PHE A 1 351 ? -22.258 -3.308 -1.273 1.00 92.56 351 PHE A C 1
ATOM 2705 O O . PHE A 1 351 ? -23.365 -3.453 -1.782 1.00 92.56 351 PHE A O 1
ATOM 2712 N N . LEU A 1 352 ? -21.426 -2.344 -1.685 1.00 85.12 352 LEU A N 1
ATOM 2713 C CA . LEU A 1 352 ? -21.752 -1.428 -2.800 1.00 85.12 352 LEU A CA 1
ATOM 2714 C C . LEU A 1 352 ? -21.465 -2.019 -4.184 1.00 85.12 352 LEU A C 1
ATOM 2716 O O . LEU A 1 352 ? -21.904 -1.503 -5.208 1.00 85.12 352 LEU A O 1
ATOM 2720 N N . SER A 1 353 ? -20.687 -3.093 -4.236 1.00 80.25 353 SER A N 1
ATOM 2721 C CA . SER A 1 353 ? -20.361 -3.784 -5.474 1.00 80.25 353 SER A CA 1
ATOM 2722 C C . SER A 1 353 ? -19.925 -5.208 -5.176 1.00 80.25 353 SER A C 1
ATOM 2724 O O . SER A 1 353 ? -19.466 -5.512 -4.072 1.00 80.25 353 SER A O 1
ATOM 2726 N N . GLN A 1 354 ? -19.997 -6.070 -6.189 1.00 79.94 354 GLN A N 1
ATOM 2727 C CA . GLN A 1 354 ? -19.411 -7.402 -6.092 1.00 79.94 354 GLN A CA 1
ATOM 2728 C C . GLN A 1 354 ? -17.915 -7.305 -5.758 1.00 79.94 354 GLN A C 1
ATOM 2730 O O . GLN A 1 354 ? -17.447 -8.010 -4.876 1.00 79.94 354 GLN A O 1
ATOM 2735 N N . ALA A 1 355 ? -17.184 -6.366 -6.370 1.00 71.38 355 ALA A N 1
ATOM 2736 C CA . ALA A 1 355 ? -15.765 -6.147 -6.090 1.00 71.38 355 ALA A CA 1
ATOM 2737 C C . ALA A 1 355 ? -15.476 -5.860 -4.602 1.00 71.38 355 ALA A C 1
ATOM 2739 O O . ALA A 1 355 ? -14.473 -6.344 -4.088 1.00 71.38 355 ALA A O 1
ATOM 2740 N N . ASN A 1 356 ? -16.363 -5.146 -3.897 1.00 80.94 356 ASN A N 1
ATOM 2741 C CA . ASN A 1 356 ? -16.222 -4.891 -2.459 1.00 80.94 356 ASN A CA 1
ATOM 2742 C C . ASN A 1 356 ? -16.425 -6.136 -1.589 1.00 80.94 356 ASN A C 1
ATOM 2744 O O . ASN A 1 356 ? -15.764 -6.275 -0.569 1.00 80.94 356 ASN A O 1
ATOM 2748 N N . PHE A 1 357 ? -17.339 -7.037 -1.952 1.00 86.88 357 PHE A N 1
ATOM 2749 C CA . PHE A 1 357 ? -17.455 -8.318 -1.248 1.00 86.88 357 PHE A CA 1
ATOM 2750 C C . PHE A 1 357 ? -16.231 -9.186 -1.523 1.00 86.88 357 PHE A C 1
ATOM 2752 O O . PHE A 1 357 ? -15.586 -9.704 -0.612 1.00 86.88 357 PHE A O 1
ATOM 2759 N N . LEU A 1 358 ? -15.874 -9.280 -2.801 1.00 77.44 358 LEU A N 1
ATOM 2760 C CA . LEU A 1 358 ? -14.745 -10.064 -3.261 1.00 77.44 358 LEU A CA 1
ATOM 2761 C C . LEU A 1 358 ? -13.411 -9.580 -2.674 1.00 77.44 358 LEU A C 1
ATOM 2763 O O . LEU A 1 358 ? -12.489 -10.385 -2.568 1.00 77.44 358 LEU A O 1
ATOM 2767 N N . SER A 1 359 ? -13.289 -8.314 -2.254 1.00 77.25 359 SER A N 1
ATOM 2768 C CA . SER A 1 359 ? -12.092 -7.789 -1.586 1.00 77.25 359 SER A CA 1
ATOM 2769 C C . SER A 1 359 ? -11.911 -8.245 -0.137 1.00 77.25 359 SER A C 1
ATOM 2771 O O . SER A 1 359 ? -10.812 -8.107 0.386 1.00 77.25 359 SER A O 1
ATOM 2773 N N . VAL A 1 360 ? -12.928 -8.833 0.497 1.00 85.94 360 VAL A N 1
ATOM 2774 C CA . VAL A 1 360 ? -12.855 -9.289 1.902 1.00 85.94 360 VAL A CA 1
ATOM 2775 C C . VAL A 1 360 ? -13.382 -10.705 2.127 1.00 85.94 360 VAL A C 1
ATOM 2777 O O . VAL A 1 360 ? -13.359 -11.190 3.251 1.00 85.94 360 VAL A O 1
ATOM 2780 N N . GLN A 1 361 ? -13.862 -11.388 1.086 1.00 87.88 361 GLN A N 1
ATOM 2781 C CA . GLN A 1 361 ? -14.525 -12.690 1.214 1.00 87.88 361 GLN A CA 1
ATOM 2782 C C . GLN A 1 361 ? -13.693 -13.737 1.975 1.00 87.88 361 GLN A C 1
ATOM 2784 O O . GLN A 1 361 ? -14.253 -14.464 2.788 1.00 87.88 361 GLN A O 1
ATOM 2789 N N . SER A 1 362 ? -12.376 -13.793 1.753 1.00 83.56 362 SER A N 1
ATOM 2790 C CA . SER A 1 362 ? -11.459 -14.722 2.437 1.00 83.56 362 SER A CA 1
ATOM 2791 C C . SER A 1 362 ? -11.369 -14.502 3.953 1.00 83.56 362 SER A C 1
ATOM 2793 O O . SER A 1 362 ? -10.941 -15.394 4.676 1.00 83.56 362 SER A O 1
ATOM 2795 N N . MET A 1 363 ? -11.775 -13.327 4.436 1.00 85.31 363 MET A N 1
ATOM 2796 C CA . MET A 1 363 ? -11.760 -12.936 5.849 1.00 85.31 363 MET A CA 1
ATOM 2797 C C . MET A 1 363 ? -13.121 -13.131 6.531 1.00 85.31 363 MET A C 1
ATOM 2799 O O . MET A 1 363 ? -13.260 -12.923 7.739 1.00 85.31 363 MET A O 1
ATOM 2803 N N . LEU A 1 364 ? -14.148 -13.471 5.756 1.00 90.50 364 LEU A N 1
ATOM 2804 C CA . LEU A 1 364 ? -15.515 -13.617 6.225 1.00 90.50 364 LEU A CA 1
ATOM 2805 C C . LEU A 1 364 ? -15.873 -15.091 6.417 1.00 90.50 364 LEU A C 1
ATOM 2807 O O . LEU A 1 364 ? -15.325 -15.980 5.768 1.00 90.50 364 LEU A O 1
ATOM 2811 N N . SER A 1 365 ? -16.843 -15.345 7.294 1.00 91.25 365 SER A N 1
ATOM 2812 C CA . SER A 1 365 ? -17.486 -16.655 7.396 1.00 91.25 365 SER A CA 1
ATOM 2813 C C . SER A 1 365 ? -17.965 -17.125 6.017 1.00 91.25 365 SER A C 1
ATOM 2815 O O . SER A 1 365 ? -18.563 -16.371 5.246 1.00 91.25 365 SER A O 1
ATOM 2817 N N . THR A 1 366 ? -17.774 -18.411 5.732 1.00 90.75 366 THR A N 1
ATOM 2818 C CA . THR A 1 366 ? -18.248 -19.035 4.486 1.00 90.75 366 THR A CA 1
ATOM 2819 C C . THR A 1 366 ? -19.779 -19.056 4.369 1.00 90.75 366 THR A C 1
ATOM 2821 O O . THR A 1 366 ? -20.295 -19.273 3.276 1.00 90.75 366 THR A O 1
ATOM 2824 N N . LYS A 1 367 ? -20.514 -18.791 5.464 1.00 94.94 367 LYS A N 1
ATOM 2825 C CA . LYS A 1 367 ? -21.979 -18.642 5.476 1.00 94.94 367 LYS A CA 1
ATOM 2826 C C . LYS A 1 367 ? -22.465 -17.264 5.030 1.00 94.94 367 LYS A C 1
ATOM 2828 O O . LYS A 1 367 ? -23.672 -17.082 4.905 1.00 94.94 367 LYS A O 1
ATOM 2833 N N . VAL A 1 368 ? -21.574 -16.287 4.843 1.00 96.00 368 VAL A N 1
ATOM 2834 C CA . VAL A 1 368 ? -21.980 -14.932 4.455 1.00 96.00 368 VAL A CA 1
ATOM 2835 C C . VAL A 1 368 ? -22.715 -14.939 3.118 1.00 96.00 368 VAL A C 1
ATOM 2837 O O . VAL A 1 368 ? -22.185 -15.382 2.102 1.00 96.00 368 VAL A O 1
ATOM 2840 N N . GLU A 1 369 ? -23.910 -14.351 3.113 1.00 95.94 369 GLU A N 1
ATOM 2841 C CA . GLU A 1 369 ? -24.675 -14.061 1.902 1.00 95.94 369 GLU A CA 1
ATOM 2842 C C . GLU A 1 369 ? -24.489 -12.581 1.517 1.00 95.94 369 GLU A C 1
ATOM 2844 O O . GLU A 1 369 ? -25.016 -11.695 2.202 1.00 95.94 369 GLU A O 1
ATOM 2849 N N . PRO A 1 370 ? -23.746 -12.257 0.444 1.00 95.62 370 PRO A N 1
ATOM 2850 C CA . PRO A 1 370 ? -23.563 -10.872 0.032 1.00 95.62 370 PRO A CA 1
ATOM 2851 C C . PRO A 1 370 ? -24.843 -10.297 -0.587 1.00 95.62 370 PRO A C 1
ATOM 2853 O O . PRO A 1 370 ? -25.476 -10.909 -1.445 1.00 95.62 370 PRO A O 1
ATOM 2856 N N . VAL A 1 371 ? -25.194 -9.075 -0.193 1.00 97.00 371 VAL A N 1
ATOM 2857 C CA . VAL A 1 371 ? -26.291 -8.283 -0.759 1.00 97.00 371 VAL A CA 1
ATOM 2858 C C . VAL A 1 371 ? -25.706 -7.003 -1.344 1.00 97.00 371 VAL A C 1
ATOM 2860 O O . VAL A 1 371 ? -25.069 -6.226 -0.633 1.00 97.00 371 VAL A O 1
ATOM 2863 N N . ILE A 1 372 ? -25.904 -6.786 -2.646 1.00 93.62 372 ILE A N 1
ATOM 2864 C CA . ILE A 1 372 ? -25.333 -5.641 -3.364 1.00 93.62 372 ILE A CA 1
ATOM 2865 C C . ILE A 1 372 ? -26.335 -4.485 -3.412 1.00 93.62 372 ILE A C 1
ATOM 2867 O O . ILE A 1 372 ? -27.474 -4.661 -3.844 1.00 93.62 372 ILE A O 1
ATOM 2871 N N . PHE A 1 373 ? -25.890 -3.299 -3.008 1.00 90.69 373 PHE A N 1
ATOM 2872 C CA . PHE A 1 373 ? -26.662 -2.058 -3.001 1.00 90.69 373 PHE A CA 1
ATOM 2873 C C . PHE A 1 373 ? -26.089 -1.057 -4.004 1.00 90.69 373 PHE A C 1
ATOM 2875 O O . PHE A 1 373 ? -24.885 -1.022 -4.237 1.00 90.69 373 PHE A O 1
ATOM 2882 N N . LEU A 1 374 ? -26.950 -0.218 -4.585 1.00 81.69 374 LEU A N 1
ATOM 2883 C CA . LEU A 1 374 ? -26.552 0.742 -5.624 1.00 81.69 374 LEU A CA 1
ATOM 2884 C C . LEU A 1 374 ? -26.083 2.085 -5.052 1.00 81.69 374 LEU A C 1
ATOM 2886 O O . LEU A 1 374 ? -25.534 2.909 -5.781 1.00 81.69 374 LEU A O 1
ATOM 2890 N N . SER A 1 375 ? -26.317 2.332 -3.761 1.00 81.62 375 SER A N 1
ATOM 2891 C CA . SER A 1 375 ? -25.895 3.560 -3.095 1.00 81.62 375 SER A CA 1
ATOM 2892 C C . SER A 1 375 ? -25.588 3.343 -1.616 1.00 81.62 375 SER A C 1
ATOM 2894 O O . SER A 1 375 ? -26.134 2.454 -0.960 1.00 81.62 375 SER A O 1
ATOM 2896 N N . THR A 1 376 ? -24.747 4.220 -1.068 1.00 85.00 376 THR A N 1
ATOM 2897 C CA . THR A 1 376 ? -24.421 4.254 0.363 1.00 85.00 376 THR A CA 1
ATOM 2898 C C . THR A 1 376 ? -25.658 4.470 1.239 1.00 85.00 376 THR A C 1
ATOM 2900 O O . THR A 1 376 ? -25.746 3.891 2.316 1.00 85.00 376 THR A O 1
ATOM 2903 N N . GLY A 1 377 ? -26.645 5.246 0.771 1.00 86.38 377 GLY A N 1
ATOM 2904 C CA . GLY A 1 377 ? -27.902 5.460 1.497 1.00 86.38 377 GLY A CA 1
ATOM 2905 C C . GLY A 1 377 ? -28.694 4.165 1.689 1.00 86.38 377 GLY A C 1
ATOM 2906 O O . GLY A 1 377 ? -29.048 3.829 2.815 1.00 86.38 377 GLY A O 1
ATOM 2907 N N . GLN A 1 378 ? -28.872 3.385 0.615 1.00 9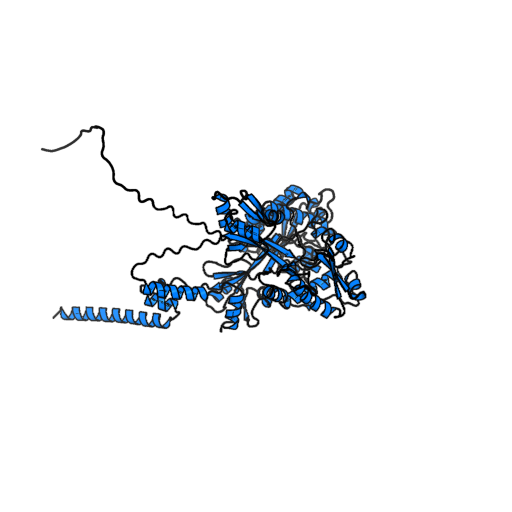0.50 378 GLN A N 1
ATOM 2908 C CA . GLN A 1 378 ? -29.538 2.078 0.687 1.00 90.50 378 GLN A CA 1
ATOM 2909 C C . GLN A 1 378 ? -28.785 1.105 1.601 1.00 90.50 378 GLN A C 1
ATOM 2911 O O . GLN A 1 378 ? -29.399 0.355 2.356 1.00 90.50 378 GLN A O 1
ATOM 2916 N N . LEU A 1 379 ? -27.450 1.138 1.552 1.00 91.12 379 LEU A N 1
ATOM 2917 C CA . LEU A 1 379 ? -26.599 0.313 2.403 1.00 91.12 379 LEU A CA 1
ATOM 2918 C C . LEU A 1 379 ? -26.783 0.648 3.894 1.00 91.12 379 LEU A C 1
ATOM 2920 O O . LEU A 1 379 ? -26.901 -0.257 4.718 1.00 91.12 379 LEU A O 1
ATOM 2924 N N . TYR A 1 380 ? -26.838 1.937 4.250 1.00 92.00 380 TYR A N 1
ATOM 2925 C CA . TYR A 1 380 ? -27.090 2.378 5.625 1.00 92.00 380 TYR A CA 1
ATOM 2926 C C . TYR A 1 380 ? -28.485 1.993 6.107 1.00 92.00 380 TYR A C 1
ATOM 2928 O O . TYR A 1 380 ? -28.612 1.428 7.193 1.00 92.00 380 TYR A O 1
ATOM 2936 N N . GLU A 1 381 ? -29.516 2.235 5.299 1.00 92.88 381 GLU A N 1
ATOM 2937 C CA . GLU A 1 381 ? -30.890 1.833 5.616 1.00 92.88 381 GLU A CA 1
ATOM 2938 C C . GLU A 1 381 ? -30.993 0.324 5.851 1.00 92.88 381 GLU A C 1
ATOM 2940 O O . GLU A 1 381 ? -31.642 -0.105 6.805 1.00 92.88 381 GLU A O 1
ATOM 2945 N N . ALA A 1 382 ? -30.300 -0.477 5.038 1.00 94.44 382 ALA A N 1
ATOM 2946 C CA . ALA A 1 382 ? -30.287 -1.928 5.154 1.00 94.44 382 ALA A CA 1
ATOM 2947 C C . ALA A 1 382 ? -29.658 -2.436 6.463 1.00 94.44 382 ALA A C 1
ATOM 2949 O O . ALA A 1 382 ? -30.109 -3.440 7.019 1.00 94.44 382 ALA A O 1
ATOM 2950 N N . VAL A 1 383 ? -28.632 -1.750 6.973 1.00 93.25 383 VAL A N 1
ATOM 2951 C CA . VAL A 1 383 ? -28.045 -2.061 8.287 1.00 93.25 383 VAL A CA 1
ATOM 2952 C C . VAL A 1 383 ? -28.972 -1.595 9.413 1.00 93.25 383 VAL A C 1
ATOM 2954 O O . VAL A 1 383 ? -29.181 -2.329 10.376 1.00 93.25 383 VAL A O 1
ATOM 2957 N N . VAL A 1 384 ? -29.562 -0.400 9.295 1.00 91.94 384 VAL A N 1
ATOM 2958 C CA . VAL A 1 384 ? -30.467 0.175 10.309 1.00 91.94 384 VAL A CA 1
ATOM 2959 C C . VAL A 1 384 ? -31.733 -0.662 10.485 1.00 91.94 384 VAL A C 1
ATOM 2961 O O . VAL A 1 384 ? -32.148 -0.920 11.612 1.00 91.94 384 VAL A O 1
ATOM 2964 N N . ASN A 1 385 ? -32.340 -1.119 9.390 1.00 91.56 385 ASN A N 1
ATOM 2965 C CA . ASN A 1 385 ? -33.554 -1.937 9.431 1.00 91.56 385 ASN A CA 1
ATOM 2966 C C . ASN A 1 385 ? -33.280 -3.432 9.696 1.00 91.56 385 ASN A C 1
ATOM 2968 O O . ASN A 1 385 ? -34.220 -4.220 9.787 1.00 91.56 385 ASN A O 1
ATOM 2972 N N . GLY A 1 386 ? -32.008 -3.828 9.813 1.00 90.75 386 GLY A N 1
ATOM 2973 C CA . GLY A 1 386 ? -31.593 -5.201 10.097 1.00 90.75 386 GLY A CA 1
ATOM 2974 C C . GLY A 1 386 ? -31.754 -6.184 8.933 1.00 90.75 386 GLY A C 1
ATOM 2975 O O . GLY A 1 386 ? -31.639 -7.391 9.158 1.00 90.75 386 GLY A O 1
ATOM 2976 N N . SER A 1 387 ? -32.004 -5.712 7.706 1.00 94.06 387 SER A N 1
ATOM 2977 C CA . SER A 1 387 ? -32.051 -6.566 6.506 1.00 94.06 387 SER A CA 1
ATOM 2978 C C . SER A 1 387 ? -30.693 -7.197 6.186 1.00 94.06 387 SER A C 1
ATOM 2980 O O . SER A 1 387 ? -30.639 -8.331 5.708 1.00 94.06 387 SER A O 1
ATOM 2982 N N . VAL A 1 388 ? -29.602 -6.514 6.537 1.00 95.69 388 VAL A N 1
ATOM 2983 C CA . VAL A 1 388 ? -28.248 -7.075 6.599 1.00 95.69 388 VAL A CA 1
ATOM 2984 C C . VAL A 1 388 ? -27.682 -6.907 8.007 1.00 95.69 388 VAL A C 1
ATOM 2986 O O . VAL A 1 388 ? -28.024 -5.969 8.726 1.00 95.69 388 VAL A O 1
ATOM 2989 N N . ARG A 1 389 ? -26.816 -7.832 8.423 1.00 94.19 389 ARG A N 1
ATOM 2990 C CA . ARG A 1 389 ? -26.208 -7.831 9.761 1.00 94.19 389 ARG A CA 1
ATOM 2991 C C . ARG A 1 389 ? -25.166 -6.726 9.925 1.00 94.19 389 ARG A C 1
ATOM 2993 O O . ARG A 1 389 ? -25.058 -6.117 10.987 1.00 94.19 389 ARG A O 1
ATOM 3000 N N . ALA A 1 390 ? -24.377 -6.536 8.880 1.00 95.50 390 ALA A N 1
ATOM 3001 C CA . ALA A 1 390 ? -23.296 -5.575 8.773 1.00 95.50 390 ALA A CA 1
ATOM 3002 C C . ALA A 1 390 ? -23.086 -5.256 7.291 1.00 95.50 390 ALA A C 1
ATOM 3004 O O . ALA A 1 390 ? -23.620 -5.944 6.415 1.00 95.50 390 ALA A O 1
ATOM 3005 N N . ALA A 1 391 ? -22.300 -4.232 7.006 1.00 95.31 391 ALA A N 1
ATOM 3006 C CA . ALA A 1 391 ? -21.947 -3.856 5.650 1.00 95.31 391 ALA A CA 1
ATOM 3007 C C . ALA A 1 391 ? -20.488 -3.406 5.556 1.00 95.31 391 ALA A C 1
ATOM 3009 O O . ALA A 1 391 ? -19.847 -3.140 6.572 1.00 95.31 391 ALA A O 1
ATOM 3010 N N . LEU A 1 392 ? -19.972 -3.335 4.329 1.00 93.25 392 LEU A N 1
ATOM 3011 C CA . LEU A 1 392 ? -18.637 -2.826 4.028 1.00 93.25 392 LEU A CA 1
ATOM 3012 C C . LEU A 1 392 ? -18.714 -1.522 3.236 1.00 93.25 392 LEU A C 1
ATOM 3014 O O . LEU A 1 392 ? -19.483 -1.407 2.281 1.00 93.25 392 LEU A O 1
ATOM 3018 N N . ILE A 1 393 ? -17.858 -0.567 3.592 1.00 86.69 393 ILE A N 1
ATOM 3019 C CA . ILE A 1 393 ? -17.638 0.662 2.827 1.00 86.69 393 ILE A CA 1
ATOM 3020 C C . ILE A 1 393 ? -16.140 0.978 2.738 1.00 86.69 393 ILE A C 1
ATOM 3022 O O . ILE A 1 393 ? -15.369 0.667 3.645 1.00 86.69 393 ILE A O 1
ATOM 3026 N N . SER A 1 394 ? -15.711 1.592 1.637 1.00 76.44 394 SER A N 1
ATOM 3027 C CA . SER A 1 394 ? -14.383 2.206 1.538 1.00 76.44 394 SER A CA 1
ATOM 3028 C C . SER A 1 394 ? -14.449 3.612 2.142 1.00 76.44 394 SER A C 1
ATOM 3030 O O . SER A 1 394 ? -15.243 4.428 1.681 1.00 76.44 394 SER A O 1
ATOM 3032 N N . GLY A 1 395 ? -13.654 3.888 3.178 1.00 70.88 395 GLY A N 1
ATOM 3033 C CA . GLY A 1 395 ? -13.762 5.121 3.972 1.00 70.88 395 GLY A CA 1
ATOM 3034 C C . GLY A 1 395 ? -14.572 4.931 5.257 1.00 70.88 395 GLY A C 1
ATOM 3035 O O . GLY A 1 395 ? -14.796 3.801 5.693 1.00 70.88 395 GLY A O 1
ATOM 3036 N N . VAL A 1 396 ? -14.977 6.028 5.906 1.00 70.94 396 VAL A N 1
ATOM 3037 C CA . VAL A 1 396 ? -15.615 5.972 7.231 1.00 70.94 396 VAL A CA 1
ATOM 3038 C C . VAL A 1 396 ? -17.113 6.256 7.168 1.00 70.94 396 VAL A C 1
ATOM 3040 O O . VAL A 1 396 ? -17.507 7.356 6.780 1.00 70.94 396 VAL A O 1
ATOM 3043 N N . PRO A 1 397 ? -17.956 5.295 7.592 1.00 77.12 397 PRO A N 1
ATOM 3044 C CA . PRO A 1 397 ? -19.379 5.526 7.731 1.00 77.12 397 PRO A CA 1
ATOM 3045 C C . PRO A 1 397 ? -19.677 6.358 8.978 1.00 77.12 397 PRO A C 1
ATOM 3047 O O . PRO A 1 397 ? -18.820 6.574 9.839 1.00 77.12 397 PRO A O 1
ATOM 3050 N N . ASP A 1 398 ? -20.922 6.812 9.088 1.00 76.25 398 ASP A N 1
ATOM 3051 C CA . ASP A 1 398 ? -21.386 7.622 10.211 1.00 76.25 398 ASP A CA 1
ATOM 3052 C C . ASP A 1 398 ? -21.158 6.919 11.566 1.00 76.25 398 ASP A C 1
ATOM 3054 O O . ASP A 1 398 ? -21.868 5.993 11.968 1.00 76.25 398 ASP A O 1
ATOM 3058 N N . ARG A 1 399 ? -20.157 7.398 12.312 1.00 79.31 399 ARG A N 1
ATOM 3059 C CA . ARG A 1 399 ? -19.792 6.847 13.620 1.00 79.31 399 ARG A CA 1
ATOM 3060 C C . ARG A 1 399 ? -20.793 7.194 14.715 1.00 79.31 399 ARG A C 1
ATOM 3062 O O . ARG A 1 399 ? -20.603 6.716 15.832 1.00 79.31 399 ARG A O 1
ATOM 3069 N N . THR A 1 400 ? -21.820 8.008 14.471 1.00 81.69 400 THR A N 1
ATOM 3070 C CA . THR A 1 400 ? -22.865 8.262 15.474 1.00 81.69 400 THR A CA 1
ATOM 3071 C C . THR A 1 400 ? -23.753 7.030 15.627 1.00 81.69 400 THR A C 1
ATOM 3073 O O . THR A 1 400 ? -23.853 6.502 16.738 1.00 81.69 400 THR A O 1
ATOM 3076 N N . ASN A 1 401 ? -24.242 6.489 14.511 1.00 84.31 401 ASN A N 1
ATOM 3077 C CA . ASN A 1 401 ? -25.173 5.361 14.458 1.00 84.31 401 ASN A CA 1
ATOM 3078 C C . ASN A 1 401 ? -24.492 3.992 14.347 1.00 84.31 401 ASN A C 1
ATOM 3080 O O . ASN A 1 401 ? -25.051 2.983 14.784 1.00 84.31 401 ASN A O 1
ATOM 3084 N N . PHE A 1 402 ? -23.272 3.939 13.805 1.00 90.75 402 PHE A N 1
ATOM 3085 C CA . PHE A 1 402 ? -22.610 2.673 13.502 1.00 90.75 402 PHE A CA 1
ATOM 3086 C C . PHE A 1 402 ? -21.359 2.422 14.336 1.00 90.75 402 PHE A C 1
ATOM 3088 O O . PHE A 1 402 ? -20.597 3.317 14.709 1.00 90.75 402 PHE A O 1
ATOM 3095 N N . THR A 1 403 ? -21.147 1.147 14.638 1.00 90.06 403 THR A N 1
ATOM 3096 C CA . THR A 1 403 ? -19.849 0.624 15.043 1.00 90.06 403 THR A CA 1
ATOM 3097 C C . THR A 1 403 ? -19.043 0.400 13.792 1.00 90.06 403 THR A C 1
ATOM 3099 O O . THR A 1 403 ? -19.543 -0.243 12.880 1.00 90.06 403 THR A O 1
ATOM 3102 N N . VAL A 1 404 ? -17.826 0.929 13.759 1.00 88.44 404 VAL A N 1
ATOM 3103 C CA . VAL A 1 404 ? -16.935 0.852 12.604 1.00 88.44 404 VAL A CA 1
ATOM 3104 C C . VAL A 1 404 ? -15.657 0.180 13.056 1.00 88.44 404 VAL A C 1
ATOM 3106 O O . VAL A 1 404 ? -15.106 0.571 14.087 1.00 88.44 404 VAL A O 1
ATOM 3109 N N . PHE A 1 405 ? -15.212 -0.813 12.303 1.00 86.88 405 PHE A N 1
ATOM 3110 C CA . PHE A 1 405 ? -13.971 -1.524 12.560 1.00 86.88 405 PHE A CA 1
ATOM 3111 C C . PHE A 1 405 ? -13.300 -1.912 11.243 1.00 86.88 405 PHE A C 1
ATOM 3113 O O . PHE A 1 405 ? -13.953 -2.056 10.206 1.00 86.88 405 PHE A O 1
ATOM 3120 N N . SER A 1 406 ? -11.976 -2.025 11.305 1.00 84.38 406 SER A N 1
ATOM 3121 C CA . SER A 1 406 ? -11.119 -2.344 10.167 1.00 84.38 406 SER A CA 1
ATOM 3122 C C . SER A 1 406 ? -11.490 -3.695 9.555 1.00 84.38 406 SER A C 1
ATOM 3124 O O . SER A 1 406 ? -11.860 -4.633 10.262 1.00 84.38 406 SER A O 1
ATOM 3126 N N . THR A 1 407 ? -11.376 -3.791 8.233 1.00 84.25 407 THR A N 1
ATOM 3127 C CA . THR A 1 407 ? -11.293 -5.083 7.526 1.00 84.25 407 THR A CA 1
ATOM 3128 C C . THR A 1 407 ? 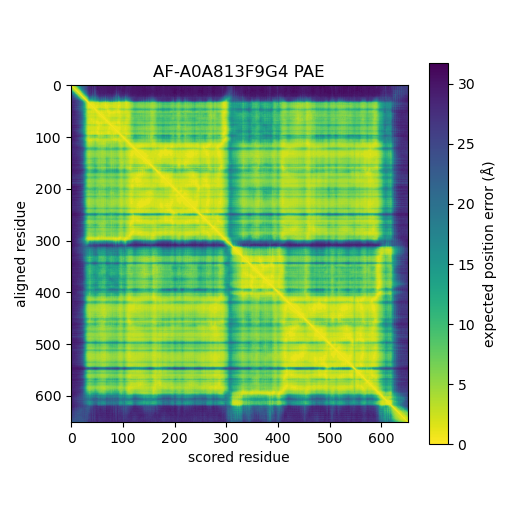-9.857 -5.605 7.454 1.00 84.25 407 THR A C 1
ATOM 3130 O O . THR A 1 407 ? -9.645 -6.724 7.016 1.00 84.25 407 THR A O 1
ATOM 3133 N N . ASP A 1 408 ? -8.886 -4.761 7.805 1.00 84.69 408 ASP A N 1
ATOM 3134 C CA . ASP A 1 408 ? -7.446 -4.912 7.582 1.00 84.69 408 ASP A CA 1
ATOM 3135 C C . ASP A 1 408 ? -7.055 -4.991 6.103 1.00 84.69 408 ASP A C 1
ATOM 3137 O O . ASP A 1 408 ? -5.938 -5.369 5.770 1.00 84.69 408 ASP A O 1
ATOM 3141 N N . VAL A 1 409 ? -7.951 -4.554 5.209 1.00 86.88 409 VAL A N 1
ATOM 3142 C CA . VAL A 1 409 ? -7.708 -4.408 3.774 1.00 86.88 409 VAL A CA 1
ATOM 3143 C C . VAL A 1 409 ? -7.532 -2.940 3.403 1.00 86.88 409 VAL A C 1
ATOM 3145 O O . VAL A 1 409 ? -8.413 -2.099 3.624 1.00 86.88 409 VAL A O 1
ATOM 3148 N N . ILE A 1 410 ? -6.409 -2.651 2.751 1.00 89.00 410 ILE A N 1
ATOM 3149 C CA . ILE A 1 410 ? -6.065 -1.355 2.179 1.00 89.00 410 ILE A CA 1
ATOM 3150 C C . ILE A 1 410 ? -6.035 -1.454 0.658 1.00 89.00 410 ILE A C 1
ATOM 3152 O O . ILE A 1 410 ? -5.357 -2.311 0.091 1.00 89.00 410 ILE A O 1
ATOM 3156 N N . SER A 1 411 ? -6.737 -0.525 0.009 1.00 88.75 411 SER A N 1
ATOM 3157 C CA . SER A 1 411 ? -6.781 -0.361 -1.447 1.00 88.75 411 SER A CA 1
ATOM 3158 C C . SER A 1 411 ? -5.915 0.840 -1.863 1.00 88.75 411 SER A C 1
ATOM 3160 O O . SER A 1 411 ? -6.363 1.985 -1.707 1.00 88.75 411 SER A O 1
ATOM 3162 N N . PRO A 1 412 ? -4.673 0.631 -2.344 1.00 92.38 412 PRO A N 1
ATOM 3163 C CA . PRO A 1 412 ? -3.732 1.694 -2.681 1.00 92.38 412 PRO A CA 1
ATOM 3164 C C . PRO A 1 412 ? -4.177 2.554 -3.870 1.00 92.38 412 PRO A C 1
ATOM 3166 O O . PRO A 1 412 ? -4.941 2.139 -4.751 1.00 92.38 412 PRO A O 1
ATOM 3169 N N . ARG A 1 413 ? -3.666 3.783 -3.890 1.00 93.00 413 ARG A N 1
ATOM 3170 C CA . ARG A 1 413 ? -3.949 4.851 -4.850 1.00 93.00 413 ARG A CA 1
ATOM 3171 C C . ARG A 1 413 ? -2.631 5.440 -5.334 1.00 93.00 413 ARG A C 1
ATOM 3173 O O . ARG A 1 413 ? -1.825 5.906 -4.531 1.00 93.00 413 ARG A O 1
ATOM 3180 N N . ALA A 1 414 ? -2.384 5.363 -6.634 1.00 95.06 414 ALA A N 1
ATOM 3181 C CA . ALA A 1 414 ? -1.136 5.789 -7.257 1.00 95.06 414 ALA A CA 1
ATOM 3182 C C . ALA A 1 414 ? -1.403 6.294 -8.677 1.00 95.06 414 ALA A C 1
ATOM 3184 O O . ALA A 1 414 ? -2.387 5.906 -9.313 1.00 95.06 414 ALA A O 1
ATOM 3185 N N . PHE A 1 415 ? -0.500 7.125 -9.190 1.00 96.44 415 PHE A N 1
ATOM 3186 C CA . PHE A 1 415 ? -0.508 7.496 -10.598 1.00 96.44 415 PHE A CA 1
ATOM 3187 C C . PHE A 1 415 ? -0.109 6.278 -11.433 1.00 96.44 415 PHE A C 1
ATOM 3189 O O . PHE A 1 415 ? 0.865 5.596 -11.112 1.00 96.44 415 PHE A O 1
ATOM 3196 N N . GLN A 1 416 ? -0.852 6.011 -12.504 1.00 95.44 416 GLN A N 1
ATOM 3197 C CA . GLN A 1 416 ? -0.526 4.970 -13.480 1.00 95.44 416 GLN A CA 1
ATOM 3198 C C . GLN A 1 416 ? 0.104 5.646 -14.696 1.00 95.44 416 GLN A C 1
ATOM 3200 O O . GLN A 1 416 ? -0.449 6.625 -15.200 1.00 95.44 416 GLN A O 1
ATOM 3205 N N . THR A 1 417 ? 1.232 5.131 -15.174 1.00 95.81 417 THR A N 1
ATOM 3206 C CA . THR A 1 417 ? 1.947 5.613 -16.364 1.00 95.81 417 THR A CA 1
ATOM 3207 C C . THR A 1 417 ? 2.169 4.472 -17.353 1.00 95.81 417 THR A C 1
ATOM 3209 O O . THR A 1 417 ? 2.026 3.294 -17.013 1.00 95.81 417 THR A O 1
ATOM 3212 N N . MET A 1 418 ? 2.536 4.801 -18.596 1.00 94.88 418 MET A N 1
ATOM 3213 C CA . MET A 1 418 ? 2.978 3.769 -19.540 1.00 94.88 418 MET A CA 1
ATOM 3214 C C . MET A 1 418 ? 4.225 3.047 -19.007 1.00 94.88 418 MET A C 1
ATOM 3216 O O . MET A 1 418 ? 5.012 3.680 -18.299 1.00 94.88 418 MET A O 1
ATOM 3220 N N . PRO A 1 419 ? 4.441 1.766 -19.337 1.00 91.25 419 PRO A N 1
ATOM 3221 C CA . PRO A 1 419 ? 5.678 1.079 -19.001 1.00 91.25 419 PRO A CA 1
ATOM 3222 C C . PRO A 1 419 ? 6.834 1.411 -19.950 1.00 91.25 419 PRO A C 1
ATOM 3224 O O . PRO A 1 419 ? 6.632 1.872 -21.077 1.00 91.25 419 PRO A O 1
ATOM 3227 N N . GLY A 1 420 ? 8.051 1.124 -19.485 1.00 88.50 420 GLY A N 1
ATOM 3228 C CA . GLY A 1 420 ? 9.286 1.216 -20.266 1.00 88.50 420 GLY A CA 1
ATOM 3229 C C . GLY A 1 420 ? 9.908 2.613 -20.348 1.00 88.50 420 GLY A C 1
ATOM 3230 O O . GLY A 1 420 ? 9.452 3.576 -19.735 1.00 88.50 420 GLY A O 1
ATOM 3231 N N . ASP A 1 421 ? 10.972 2.723 -21.146 1.00 91.44 421 ASP A N 1
ATOM 3232 C CA . ASP A 1 421 ? 11.901 3.865 -21.149 1.00 91.44 421 ASP A CA 1
ATOM 3233 C C . ASP A 1 421 ? 11.236 5.227 -21.394 1.00 91.44 421 ASP A C 1
ATOM 3235 O O . ASP A 1 421 ? 11.691 6.251 -20.888 1.00 91.44 421 ASP A O 1
ATOM 3239 N N . ARG A 1 422 ? 10.117 5.258 -22.131 1.00 94.50 422 ARG A N 1
ATOM 3240 C CA . ARG A 1 422 ? 9.391 6.500 -22.438 1.00 94.50 422 ARG A CA 1
ATOM 3241 C C . ARG A 1 422 ? 8.799 7.186 -21.205 1.00 94.50 422 ARG A C 1
ATOM 3243 O O . ARG A 1 422 ? 8.515 8.378 -21.290 1.00 94.50 422 ARG A O 1
ATOM 3250 N N . SER A 1 423 ? 8.585 6.487 -20.094 1.00 95.69 423 SER A N 1
ATOM 3251 C CA . SER A 1 423 ? 8.010 7.070 -18.876 1.00 95.69 423 SER A CA 1
ATOM 3252 C C . SER A 1 423 ? 8.986 7.170 -17.714 1.00 95.69 423 SER A C 1
ATOM 3254 O O . SER A 1 423 ? 8.616 7.776 -16.718 1.00 95.69 423 SER A O 1
ATOM 3256 N N . VAL A 1 424 ? 10.211 6.643 -17.817 1.00 95.50 424 VAL A N 1
ATOM 3257 C CA . VAL A 1 424 ? 11.154 6.557 -16.683 1.00 95.50 424 VAL A CA 1
ATOM 3258 C C . VAL A 1 424 ? 11.400 7.919 -16.030 1.00 95.50 424 VAL A C 1
ATOM 3260 O O . VAL A 1 424 ? 11.279 8.047 -14.811 1.00 95.50 424 VAL A O 1
ATOM 3263 N N . ASP A 1 425 ? 11.685 8.953 -16.825 1.00 97.94 425 ASP A N 1
ATOM 3264 C CA . ASP A 1 425 ? 11.893 10.304 -16.293 1.00 97.94 425 ASP A CA 1
ATOM 3265 C C . ASP A 1 425 ? 10.601 10.899 -15.720 1.00 97.94 425 ASP A C 1
ATOM 3267 O O . ASP A 1 425 ? 10.623 11.534 -14.667 1.00 97.94 425 ASP A O 1
ATOM 3271 N N . LEU A 1 426 ? 9.452 10.654 -16.359 1.00 98.31 426 LEU A N 1
ATOM 3272 C CA . LEU A 1 426 ? 8.173 11.095 -15.806 1.00 98.31 426 LEU A CA 1
ATOM 3273 C C . LEU A 1 426 ? 7.931 10.429 -14.451 1.00 98.31 426 LEU A C 1
ATOM 3275 O O . LEU A 1 426 ? 7.678 11.127 -13.481 1.00 98.31 426 LEU A O 1
ATOM 3279 N N . LEU A 1 427 ? 8.077 9.110 -14.359 1.00 97.25 427 LEU A N 1
ATOM 3280 C CA . LEU A 1 427 ? 7.857 8.338 -13.144 1.00 97.25 427 LEU A CA 1
ATOM 3281 C C . LEU A 1 427 ? 8.753 8.816 -11.997 1.00 97.25 427 LEU A C 1
ATOM 3283 O O . LEU A 1 427 ? 8.262 9.048 -10.896 1.00 97.25 427 LEU A O 1
ATOM 3287 N N . ARG A 1 428 ? 10.042 9.056 -12.267 1.00 97.31 428 ARG A N 1
ATOM 3288 C CA . ARG A 1 428 ? 10.973 9.635 -11.286 1.00 97.31 428 ARG A CA 1
ATOM 3289 C C . ARG A 1 428 ? 10.549 11.029 -10.838 1.00 97.31 428 ARG A C 1
ATOM 3291 O O . ARG A 1 428 ? 10.633 11.330 -9.651 1.00 97.31 428 ARG A O 1
ATOM 3298 N N . ALA A 1 429 ? 10.064 11.865 -11.757 1.00 98.38 429 ALA A N 1
ATOM 3299 C CA . ALA A 1 429 ? 9.511 13.169 -11.411 1.00 98.38 429 ALA A CA 1
ATOM 3300 C C . ALA A 1 429 ? 8.245 13.045 -10.542 1.00 98.38 429 ALA A C 1
ATOM 3302 O O . ALA A 1 429 ? 8.118 13.778 -9.562 1.00 98.38 429 ALA A O 1
ATOM 3303 N N . LEU A 1 430 ? 7.339 12.106 -10.845 1.00 98.06 430 LEU A N 1
ATOM 3304 C CA . LEU A 1 430 ? 6.148 11.840 -10.026 1.00 98.06 430 LEU A CA 1
ATOM 3305 C C . LEU A 1 430 ? 6.542 11.400 -8.614 1.00 98.06 430 LEU A C 1
ATOM 3307 O O . LEU A 1 430 ? 6.086 11.992 -7.639 1.00 98.06 430 LEU A O 1
ATOM 3311 N N . ASP A 1 431 ? 7.433 10.415 -8.505 1.00 97.75 431 ASP A N 1
ATOM 3312 C CA . ASP A 1 431 ? 7.946 9.906 -7.233 1.00 97.75 431 ASP A CA 1
ATOM 3313 C C . ASP A 1 431 ? 8.601 11.031 -6.410 1.00 97.75 431 ASP A C 1
ATOM 3315 O O . ASP A 1 431 ? 8.321 11.187 -5.220 1.00 97.75 431 ASP A O 1
ATOM 3319 N N . ALA A 1 432 ? 9.405 11.882 -7.056 1.00 97.62 432 ALA A N 1
ATOM 3320 C CA . ALA A 1 432 ? 10.040 13.043 -6.440 1.00 97.62 432 ALA A CA 1
ATOM 3321 C C . ALA A 1 432 ? 9.031 14.081 -5.915 1.00 97.62 432 ALA A C 1
ATOM 3323 O O . ALA A 1 432 ? 9.259 14.645 -4.836 1.00 97.62 432 ALA A O 1
ATOM 3324 N N . VAL A 1 433 ? 7.926 14.334 -6.632 1.00 98.00 433 VAL A N 1
ATOM 3325 C CA . VAL A 1 433 ? 6.836 15.193 -6.137 1.00 98.00 433 VAL A CA 1
ATOM 3326 C C . VAL A 1 433 ? 6.150 14.554 -4.935 1.00 98.00 433 VAL A C 1
ATOM 3328 O O . VAL A 1 433 ? 6.020 15.209 -3.904 1.00 98.00 433 VAL A O 1
ATOM 3331 N N . ILE A 1 434 ? 5.749 13.285 -5.043 1.00 96.50 434 ILE A N 1
ATOM 3332 C CA . ILE A 1 434 ? 4.985 12.578 -4.005 1.00 96.50 434 ILE A CA 1
ATOM 3333 C C . ILE A 1 434 ? 5.763 12.566 -2.689 1.00 96.50 434 ILE A C 1
ATOM 3335 O O . ILE A 1 434 ? 5.227 12.979 -1.663 1.00 96.50 434 ILE A O 1
ATOM 3339 N N . VAL A 1 435 ? 7.048 12.204 -2.728 1.00 94.19 435 VAL A N 1
ATOM 3340 C CA . VAL A 1 435 ? 7.932 12.214 -1.550 1.00 94.19 435 VAL A CA 1
ATOM 3341 C C . VAL A 1 435 ? 7.982 13.592 -0.898 1.00 94.19 435 VAL A C 1
ATOM 3343 O O . VAL A 1 435 ? 7.852 13.713 0.317 1.00 94.19 435 VAL A O 1
ATOM 3346 N N . ARG A 1 436 ? 8.123 14.658 -1.692 1.00 94.81 436 ARG A N 1
ATOM 3347 C CA . ARG A 1 436 ? 8.171 16.030 -1.166 1.00 94.81 436 ARG A CA 1
ATOM 3348 C C . ARG A 1 436 ? 6.834 16.464 -0.570 1.00 94.81 436 ARG A C 1
ATOM 3350 O O . ARG A 1 436 ? 6.837 17.119 0.468 1.00 94.81 436 ARG A O 1
ATOM 3357 N N . THR A 1 437 ? 5.716 16.084 -1.181 1.00 94.44 437 THR A N 1
ATOM 3358 C CA . THR A 1 437 ? 4.367 16.365 -0.670 1.00 94.44 437 THR A CA 1
ATOM 3359 C C . THR A 1 437 ? 4.088 15.613 0.633 1.00 94.44 437 THR A C 1
ATOM 3361 O O . THR A 1 437 ? 3.549 16.195 1.576 1.00 94.44 437 THR A O 1
ATOM 3364 N N . HIS A 1 438 ? 4.528 14.360 0.748 1.00 90.94 438 HIS A N 1
ATOM 3365 C CA . HIS A 1 438 ? 4.416 13.585 1.986 1.00 90.94 438 HIS A CA 1
ATOM 3366 C C . HIS A 1 438 ? 5.294 14.183 3.095 1.00 90.94 438 HIS A C 1
ATOM 3368 O O . HIS A 1 438 ? 4.790 14.485 4.177 1.00 90.94 438 HIS A O 1
ATOM 3374 N N . ASN A 1 439 ? 6.569 14.470 2.806 1.00 89.94 439 ASN A N 1
ATOM 3375 C CA . ASN A 1 439 ? 7.503 15.074 3.766 1.00 89.94 439 ASN A CA 1
ATOM 3376 C C . ASN A 1 439 ? 7.052 16.468 4.235 1.00 89.94 439 ASN A C 1
ATOM 3378 O O . ASN A 1 439 ? 7.339 16.872 5.359 1.00 89.94 439 ASN A O 1
ATOM 3382 N N . ALA A 1 440 ? 6.335 17.214 3.392 1.00 91.81 440 ALA A N 1
ATOM 3383 C CA . ALA A 1 440 ? 5.779 18.516 3.749 1.00 91.81 440 ALA A CA 1
ATOM 3384 C C . ALA A 1 440 ? 4.498 18.433 4.606 1.00 91.81 440 ALA A C 1
ATOM 3386 O O . ALA A 1 440 ? 4.016 19.470 5.064 1.00 91.81 440 ALA A O 1
ATOM 3387 N N . GLY A 1 441 ? 3.934 17.237 4.817 1.00 90.19 441 GLY A N 1
ATOM 3388 C CA . GLY A 1 441 ? 2.653 17.049 5.507 1.00 90.19 441 GLY A CA 1
ATOM 3389 C C . GLY A 1 441 ? 1.439 17.523 4.694 1.00 90.19 441 GLY A C 1
ATOM 3390 O O . GLY A 1 441 ? 0.351 17.684 5.244 1.00 90.19 441 GLY A O 1
ATOM 3391 N N . GLU A 1 442 ? 1.602 17.747 3.387 1.00 93.75 442 GLU A N 1
ATOM 3392 C CA . GLU A 1 442 ? 0.556 18.274 2.498 1.00 93.75 442 GLU A CA 1
ATOM 3393 C C . GLU A 1 442 ? -0.583 17.261 2.290 1.00 93.75 442 GLU A C 1
ATOM 3395 O O . GLU A 1 442 ? -1.741 17.651 2.149 1.00 93.75 442 GLU A O 1
ATOM 3400 N N . LEU A 1 443 ? -0.281 15.958 2.367 1.00 90.44 443 LEU A N 1
ATOM 3401 C CA . LEU A 1 443 ? -1.291 14.895 2.364 1.00 90.44 443 LEU A CA 1
ATOM 3402 C C . LEU A 1 443 ? -2.242 15.019 3.568 1.00 90.44 443 LEU A C 1
ATOM 3404 O O . LEU A 1 443 ? -3.464 15.010 3.411 1.00 90.44 443 LEU A O 1
ATOM 3408 N N . LEU A 1 444 ? -1.680 15.192 4.771 1.00 88.12 444 LEU A N 1
ATOM 3409 C CA . LEU A 1 444 ? -2.453 15.388 5.999 1.00 88.12 444 LEU A CA 1
ATOM 3410 C C . LEU A 1 444 ? -3.218 16.717 5.971 1.00 88.12 444 LEU A C 1
ATOM 3412 O O . LEU A 1 444 ? -4.355 16.774 6.442 1.00 88.12 444 LEU A O 1
ATOM 3416 N N . ALA A 1 445 ? -2.623 17.772 5.408 1.00 91.75 445 ALA A N 1
ATOM 3417 C CA . ALA A 1 445 ? -3.290 19.059 5.235 1.00 91.75 445 ALA A CA 1
ATOM 3418 C C . ALA A 1 445 ? -4.536 18.932 4.340 1.00 91.75 445 ALA A C 1
ATOM 3420 O O . ALA A 1 445 ? -5.611 19.377 4.741 1.00 91.75 445 ALA A O 1
ATOM 3421 N N . ALA A 1 446 ? -4.419 18.258 3.188 1.00 93.69 446 ALA A N 1
ATOM 3422 C CA . ALA A 1 446 ? -5.548 17.989 2.295 1.00 93.69 446 ALA A CA 1
ATOM 3423 C C . ALA A 1 446 ? -6.637 17.151 2.986 1.00 93.69 446 ALA A C 1
ATOM 3425 O O . ALA A 1 446 ? -7.819 17.474 2.889 1.00 93.69 446 ALA A O 1
ATOM 3426 N N . ALA A 1 447 ? -6.262 16.108 3.736 1.00 90.50 447 ALA A N 1
ATOM 3427 C CA . ALA A 1 447 ? -7.223 15.284 4.475 1.00 90.50 447 ALA A CA 1
ATOM 3428 C C . ALA A 1 447 ? -7.954 16.082 5.571 1.00 90.50 447 ALA A C 1
ATOM 3430 O O . ALA A 1 447 ? -9.173 15.994 5.708 1.00 90.50 447 ALA A O 1
ATOM 3431 N N . THR A 1 448 ? -7.223 16.911 6.322 1.00 88.88 448 THR A N 1
ATOM 3432 C CA . THR A 1 448 ? -7.774 17.728 7.418 1.00 88.88 448 THR A CA 1
ATOM 3433 C C . THR A 1 448 ? -8.728 18.808 6.911 1.00 88.88 448 THR A C 1
ATOM 3435 O O . THR A 1 448 ? -9.704 19.125 7.589 1.00 88.88 448 THR A O 1
ATOM 3438 N N . ALA A 1 449 ? -8.471 19.364 5.725 1.00 92.44 449 ALA A N 1
ATOM 3439 C CA . ALA A 1 449 ? -9.333 20.367 5.107 1.00 92.44 449 ALA A CA 1
ATOM 3440 C C . ALA A 1 449 ? -10.677 19.796 4.618 1.00 92.44 449 ALA A C 1
ATOM 3442 O O . ALA A 1 449 ? -11.623 20.557 4.421 1.00 92.44 449 ALA A O 1
ATOM 3443 N N . ASN A 1 450 ? -10.782 18.471 4.461 1.00 90.56 450 ASN A N 1
ATOM 3444 C CA . ASN A 1 450 ? -11.921 17.816 3.821 1.00 90.56 450 ASN A CA 1
ATOM 3445 C C . ASN A 1 450 ? -12.581 16.741 4.712 1.00 90.56 450 ASN A C 1
ATOM 3447 O O . ASN A 1 450 ? -12.722 15.595 4.291 1.00 90.56 450 ASN A O 1
ATOM 3451 N N . PRO A 1 451 ? -13.018 17.047 5.949 1.00 85.50 451 PRO A N 1
ATOM 3452 C CA . PRO A 1 451 ? -13.712 16.062 6.776 1.00 85.50 451 PRO A CA 1
ATOM 3453 C C . PRO A 1 451 ? -15.044 15.625 6.123 1.00 85.50 451 PRO A C 1
ATOM 3455 O O . PRO A 1 451 ? -15.712 16.447 5.496 1.00 85.50 451 PRO A O 1
ATOM 3458 N N . PRO A 1 452 ? -15.484 14.362 6.289 1.00 79.69 452 PRO A N 1
ATOM 3459 C CA . PRO A 1 452 ? -14.907 13.303 7.121 1.00 79.69 452 PRO A CA 1
ATOM 3460 C C . PRO A 1 452 ? -13.901 12.397 6.377 1.00 79.69 452 PRO A C 1
ATOM 3462 O O . PRO A 1 452 ? -13.822 11.211 6.695 1.00 79.69 452 PRO A O 1
ATOM 3465 N N . PHE A 1 453 ? -13.159 12.909 5.388 1.00 83.00 453 PHE A N 1
ATOM 3466 C CA . PHE A 1 453 ? -12.206 12.116 4.609 1.00 83.00 453 PHE A CA 1
ATOM 3467 C C . PHE A 1 453 ? -11.197 11.381 5.507 1.00 83.00 453 PHE A C 1
ATOM 3469 O O . PHE A 1 453 ? -10.614 11.962 6.425 1.00 83.00 453 PHE A O 1
ATOM 3476 N N . GLN A 1 454 ? -10.994 10.090 5.234 1.00 78.44 454 GLN A N 1
ATOM 3477 C CA . GLN A 1 454 ? -10.019 9.251 5.924 1.00 78.44 454 GLN A CA 1
ATOM 3478 C C . GLN A 1 454 ? -9.359 8.296 4.946 1.00 78.44 454 GLN A C 1
ATOM 3480 O O . GLN A 1 454 ? -10.018 7.679 4.108 1.00 78.44 454 GLN A O 1
ATOM 3485 N N . ALA A 1 455 ? -8.058 8.145 5.114 1.00 84.50 455 ALA A N 1
ATOM 3486 C CA . ALA A 1 455 ? -7.236 7.231 4.359 1.00 84.50 455 ALA A CA 1
ATOM 3487 C C . ALA A 1 455 ? -5.965 6.943 5.152 1.00 84.50 455 ALA A C 1
ATOM 3489 O O . ALA A 1 455 ? -5.611 7.688 6.067 1.00 84.50 455 ALA A O 1
ATOM 3490 N N . VAL A 1 456 ? -5.295 5.863 4.777 1.00 86.62 456 VAL A N 1
ATOM 3491 C CA . VAL A 1 456 ? -4.020 5.463 5.358 1.00 86.62 456 VAL A CA 1
ATOM 3492 C C . VAL A 1 456 ? -2.893 5.817 4.403 1.00 86.62 456 VAL A C 1
ATOM 3494 O O . VAL A 1 456 ? -3.020 5.710 3.182 1.00 86.62 456 VAL A O 1
ATOM 3497 N N . GLU A 1 457 ? -1.767 6.236 4.947 1.00 87.62 457 GLU A N 1
ATOM 3498 C CA . GLU A 1 457 ? -0.545 6.402 4.190 1.00 87.62 457 GLU A CA 1
ATOM 3499 C C . GLU A 1 457 ? 0.097 5.028 3.978 1.00 87.62 457 GLU A C 1
ATOM 3501 O O . GLU A 1 457 ? 0.402 4.305 4.926 1.00 87.62 457 GLU A O 1
ATOM 3506 N N . VAL A 1 458 ? 0.292 4.648 2.717 1.00 89.00 458 VAL A N 1
ATOM 3507 C CA . VAL A 1 458 ? 0.954 3.394 2.347 1.00 89.00 458 VAL A CA 1
ATOM 3508 C C . VAL A 1 458 ? 2.312 3.759 1.785 1.00 89.00 458 VAL A C 1
ATOM 3510 O O . VAL A 1 458 ? 2.417 4.327 0.697 1.00 89.00 458 VAL A O 1
ATOM 3513 N N . HIS A 1 459 ? 3.363 3.466 2.537 1.00 85.62 459 HIS A N 1
ATOM 3514 C CA . HIS A 1 459 ? 4.702 3.904 2.178 1.00 85.62 459 HIS A CA 1
ATOM 3515 C C . HIS A 1 459 ? 5.269 2.960 1.115 1.00 85.62 459 HIS A C 1
ATOM 3517 O O . HIS A 1 459 ? 5.520 1.795 1.352 1.00 85.62 459 HIS A O 1
ATOM 3523 N N . THR A 1 460 ? 5.445 3.415 -0.123 1.00 89.56 460 THR A N 1
ATOM 3524 C CA . THR A 1 460 ? 6.178 2.616 -1.134 1.00 89.56 460 THR A CA 1
ATOM 3525 C C . THR A 1 460 ? 7.476 3.274 -1.577 1.00 89.56 460 THR A C 1
ATOM 3527 O O . THR A 1 460 ? 8.253 2.669 -2.309 1.00 89.56 460 THR A O 1
ATOM 3530 N N . CYS A 1 461 ? 7.708 4.518 -1.159 1.00 87.44 461 CYS A N 1
ATOM 3531 C CA . CYS A 1 461 ? 8.852 5.330 -1.564 1.00 87.44 461 CYS A CA 1
ATOM 3532 C C . CYS A 1 461 ? 9.254 6.304 -0.465 1.00 87.44 461 CYS A C 1
ATOM 3534 O O . CYS A 1 461 ? 9.220 7.518 -0.640 1.00 87.44 461 CYS A O 1
ATOM 3536 N N . ARG A 1 462 ? 9.592 5.797 0.706 1.00 81.81 462 ARG A N 1
ATOM 3537 C CA . ARG A 1 462 ? 9.945 6.680 1.798 1.00 81.81 462 ARG A CA 1
ATOM 3538 C C . ARG A 1 462 ? 11.376 7.189 1.637 1.00 81.81 462 ARG A C 1
ATOM 3540 O O . ARG A 1 462 ? 12.309 6.396 1.545 1.00 81.81 462 ARG A O 1
ATOM 3547 N N . ALA A 1 463 ? 11.550 8.505 1.663 1.00 84.44 463 ALA A N 1
ATOM 3548 C CA . ALA A 1 463 ? 12.861 9.129 1.762 1.00 84.44 463 ALA A CA 1
ATOM 3549 C C . ALA A 1 463 ? 12.754 10.470 2.490 1.00 84.44 463 ALA A C 1
ATOM 3551 O O . ALA A 1 463 ? 12.266 11.449 1.929 1.00 84.44 463 ALA A O 1
ATOM 3552 N N . ASP A 1 464 ? 13.238 10.534 3.731 1.00 80.75 464 ASP A N 1
ATOM 3553 C CA . ASP A 1 464 ? 13.211 11.782 4.505 1.00 80.75 464 ASP A CA 1
ATOM 3554 C C . ASP A 1 464 ? 14.170 12.830 3.918 1.00 80.75 464 ASP A C 1
ATOM 3556 O O . ASP A 1 464 ? 13.901 14.026 3.984 1.00 80.75 464 ASP A O 1
ATOM 3560 N N . ASN A 1 465 ? 15.256 12.385 3.273 1.00 85.81 465 ASN A N 1
ATOM 3561 C CA . ASN A 1 465 ? 16.142 13.233 2.483 1.00 85.81 465 ASN A CA 1
ATOM 3562 C C . ASN A 1 465 ? 15.647 13.312 1.024 1.00 85.81 465 ASN A C 1
ATOM 3564 O O . ASN A 1 465 ? 15.842 12.349 0.275 1.00 85.81 465 ASN A O 1
ATOM 3568 N N . PRO A 1 466 ? 15.091 14.450 0.558 1.00 88.75 466 PRO A N 1
ATOM 3569 C CA . PRO A 1 466 ? 14.594 14.579 -0.813 1.00 88.75 466 PRO A CA 1
ATOM 3570 C C . PRO A 1 466 ? 15.683 14.421 -1.883 1.00 88.75 466 PRO A C 1
ATOM 3572 O O . PRO A 1 466 ? 15.364 14.170 -3.044 1.00 88.75 466 PRO A O 1
ATOM 3575 N N . SER A 1 467 ? 16.962 14.550 -1.518 1.00 91.00 467 SER A N 1
ATOM 3576 C CA . SER A 1 467 ? 18.091 14.324 -2.428 1.00 91.00 467 SER A CA 1
ATOM 3577 C C . SER A 1 467 ? 18.282 12.849 -2.795 1.00 91.00 467 SER A C 1
ATOM 3579 O O . SER A 1 467 ? 18.896 12.570 -3.817 1.00 91.00 467 SER A O 1
ATOM 3581 N N . ALA A 1 468 ? 17.733 11.911 -2.012 1.00 91.00 468 ALA A N 1
ATOM 3582 C CA . ALA A 1 468 ? 17.671 10.490 -2.379 1.00 91.00 468 ALA A CA 1
ATOM 3583 C C . ALA A 1 468 ? 16.643 10.215 -3.495 1.00 91.00 468 ALA A C 1
ATOM 3585 O O . ALA A 1 468 ? 16.628 9.136 -4.089 1.00 91.00 468 ALA A O 1
ATOM 3586 N N . VAL A 1 469 ? 15.780 11.200 -3.782 1.00 95.19 469 VAL A N 1
ATOM 3587 C CA . VAL A 1 469 ? 14.727 11.144 -4.803 1.00 95.19 469 VAL A CA 1
ATOM 3588 C C . VAL A 1 469 ? 14.797 12.417 -5.662 1.00 95.19 469 VAL A C 1
ATOM 3590 O O . VAL A 1 469 ? 13.915 13.286 -5.585 1.00 95.19 469 VAL A O 1
ATOM 3593 N N . PRO A 1 470 ? 15.897 12.607 -6.416 1.00 96.25 470 PRO A N 1
ATOM 3594 C CA . PRO A 1 470 ? 16.098 13.808 -7.209 1.00 96.25 470 PRO A CA 1
ATOM 3595 C C . PRO A 1 470 ? 15.100 13.875 -8.366 1.00 96.25 470 PRO A C 1
ATOM 3597 O O . PRO A 1 470 ? 14.695 12.855 -8.926 1.00 96.25 470 PRO A O 1
ATOM 3600 N N . PHE A 1 471 ? 14.747 15.096 -8.754 1.00 97.88 471 PHE A N 1
ATOM 3601 C CA . PHE A 1 471 ? 14.060 15.330 -10.015 1.00 97.88 471 PHE A CA 1
ATOM 3602 C C . PHE A 1 471 ? 15.007 15.060 -11.191 1.00 97.88 471 PHE A C 1
ATOM 3604 O O . PHE A 1 471 ? 16.172 15.466 -11.141 1.00 97.88 471 PHE A O 1
ATOM 3611 N N . PRO A 1 472 ? 14.536 14.419 -12.274 1.00 97.81 472 PRO A N 1
ATOM 3612 C CA . PRO A 1 472 ? 15.260 14.428 -13.537 1.00 97.81 472 PRO A CA 1
ATOM 3613 C C . PRO A 1 472 ? 15.452 15.861 -14.033 1.00 97.81 472 PRO A C 1
ATOM 3615 O O . PRO A 1 472 ? 14.501 16.646 -14.044 1.00 97.81 472 PRO A O 1
ATOM 3618 N N . ALA A 1 473 ? 16.670 16.199 -14.458 1.00 97.81 473 ALA A N 1
ATOM 3619 C CA . ALA A 1 473 ? 16.985 17.538 -14.937 1.00 97.81 473 ALA A CA 1
ATOM 3620 C C . ALA A 1 473 ? 16.212 17.857 -16.225 1.00 97.81 473 ALA A C 1
ATOM 3622 O O . ALA A 1 473 ? 16.255 17.098 -17.193 1.00 97.81 473 ALA A O 1
ATOM 3623 N N . ALA A 1 474 ? 15.554 19.019 -16.266 1.00 97.44 474 ALA A N 1
ATOM 3624 C CA . ALA A 1 474 ? 14.728 19.434 -17.403 1.00 97.44 474 ALA A CA 1
ATOM 3625 C C . ALA A 1 474 ? 15.492 19.461 -18.742 1.00 97.44 474 ALA A C 1
ATOM 3627 O O . ALA A 1 474 ? 14.928 19.148 -19.788 1.00 97.44 474 ALA A O 1
ATOM 3628 N N . SER A 1 475 ? 16.783 19.812 -18.713 1.00 97.50 475 SER A N 1
ATOM 3629 C CA . SER A 1 475 ? 17.642 19.910 -19.901 1.00 97.50 475 SER A CA 1
ATOM 3630 C C . SER A 1 475 ? 17.984 18.560 -20.534 1.00 97.50 475 SER A C 1
ATOM 3632 O O . SER A 1 475 ? 18.305 18.515 -21.720 1.00 97.50 475 SER A O 1
ATOM 3634 N N . THR A 1 476 ? 17.921 17.475 -19.763 1.00 97.56 476 THR A N 1
ATOM 3635 C CA . THR A 1 476 ? 18.253 16.114 -20.213 1.00 97.56 476 THR A CA 1
ATOM 3636 C C . THR A 1 476 ? 17.067 15.161 -20.125 1.00 97.56 476 THR A C 1
ATOM 3638 O O . THR A 1 476 ? 17.236 13.971 -20.369 1.00 97.56 476 THR A O 1
ATOM 3641 N N . ALA A 1 477 ? 15.886 15.663 -19.760 1.00 97.75 477 ALA A N 1
ATOM 3642 C CA . ALA A 1 477 ? 14.671 14.873 -19.666 1.00 97.75 477 ALA A CA 1
ATOM 3643 C C . ALA A 1 477 ? 14.299 14.267 -21.026 1.00 97.75 477 ALA A C 1
ATOM 3645 O O . ALA A 1 477 ? 14.435 14.898 -22.078 1.00 97.75 477 ALA A O 1
ATOM 3646 N N . THR A 1 478 ? 13.777 13.048 -20.987 1.00 98.06 478 THR A N 1
ATOM 3647 C CA . THR A 1 478 ? 13.371 12.268 -22.155 1.00 98.06 478 THR A CA 1
ATOM 3648 C C . THR A 1 478 ? 11.900 11.848 -22.068 1.00 98.06 478 THR A C 1
ATOM 3650 O O . THR A 1 478 ? 11.201 12.107 -21.082 1.00 98.06 478 THR A O 1
ATOM 3653 N N . GLY A 1 479 ? 11.398 11.234 -23.144 1.00 97.50 479 GLY A N 1
ATOM 3654 C CA . GLY A 1 479 ? 10.086 10.588 -23.157 1.00 97.50 479 GLY A CA 1
ATOM 3655 C C . GLY A 1 479 ? 8.915 11.522 -22.831 1.00 97.50 479 GLY A C 1
ATOM 3656 O O . GLY A 1 479 ? 8.842 12.646 -23.324 1.00 97.50 479 GLY A O 1
ATOM 3657 N N . LEU A 1 480 ? 7.977 11.040 -22.014 1.00 98.06 480 LEU A N 1
ATOM 3658 C CA . LEU A 1 480 ? 6.770 11.779 -21.636 1.00 98.06 480 LEU A CA 1
ATOM 3659 C C . LEU A 1 480 ? 7.072 13.017 -20.783 1.00 98.06 480 LEU A C 1
ATOM 3661 O O . LEU A 1 480 ? 6.350 14.004 -20.891 1.00 98.06 480 LEU A O 1
ATOM 3665 N N . LEU A 1 481 ? 8.138 13.010 -19.969 1.00 98.56 481 LEU A N 1
ATOM 3666 C CA . LEU A 1 481 ? 8.525 14.216 -19.229 1.00 98.56 481 LEU A CA 1
ATOM 3667 C C . LEU A 1 481 ? 8.957 15.315 -20.201 1.00 98.56 481 LEU A C 1
ATOM 3669 O O . LEU A 1 481 ? 8.513 16.452 -20.070 1.00 98.56 481 LEU A O 1
ATOM 3673 N N . LYS A 1 482 ? 9.759 14.974 -21.216 1.00 98.44 482 LYS A N 1
ATOM 3674 C CA . LYS A 1 482 ? 10.146 15.925 -22.263 1.00 98.44 482 LYS A CA 1
ATOM 3675 C C . LYS A 1 482 ? 8.932 16.493 -23.001 1.00 98.44 482 LYS A C 1
ATOM 3677 O O . LYS A 1 482 ? 8.880 17.702 -23.205 1.00 98.44 482 LYS A O 1
ATOM 3682 N N . ASP A 1 483 ? 7.942 15.656 -23.323 1.00 98.38 483 ASP A N 1
ATOM 3683 C CA . ASP A 1 483 ? 6.691 16.109 -23.951 1.00 98.38 483 ASP A CA 1
ATOM 3684 C C . ASP A 1 483 ? 5.958 17.149 -23.085 1.00 98.38 483 ASP A C 1
ATOM 3686 O O . ASP A 1 483 ? 5.551 18.199 -23.585 1.00 98.38 483 ASP A O 1
ATOM 3690 N N . ILE A 1 484 ? 5.869 16.922 -21.770 1.00 98.56 484 ILE A N 1
ATOM 3691 C CA . ILE A 1 484 ? 5.279 17.882 -20.823 1.00 98.56 484 ILE A CA 1
ATOM 3692 C C . ILE A 1 484 ? 6.063 19.199 -20.810 1.00 98.56 484 ILE A C 1
ATOM 3694 O O . ILE A 1 484 ? 5.457 20.272 -20.819 1.00 98.56 484 ILE A O 1
ATOM 3698 N N . LEU A 1 485 ? 7.397 19.129 -20.780 1.00 98.62 485 LEU A N 1
ATOM 3699 C CA . LEU A 1 485 ? 8.271 20.302 -20.705 1.00 98.62 485 LEU A CA 1
ATOM 3700 C C . LEU A 1 485 ? 8.229 21.156 -21.975 1.00 98.62 485 LEU A C 1
ATOM 3702 O O . LEU A 1 485 ? 8.288 22.383 -21.868 1.00 98.62 485 LEU A O 1
ATOM 3706 N N . ASP A 1 486 ? 8.096 20.524 -23.142 1.00 98.38 486 ASP A N 1
ATOM 3707 C CA . ASP A 1 486 ? 8.011 21.197 -24.440 1.00 98.38 486 ASP A CA 1
ATOM 3708 C C . ASP A 1 486 ? 6.632 21.817 -24.670 1.00 98.38 486 ASP A C 1
ATOM 3710 O O . ASP A 1 486 ? 6.524 22.955 -25.122 1.00 98.38 486 ASP A O 1
ATOM 3714 N N . ASN A 1 487 ? 5.568 21.088 -24.322 1.00 98.31 487 ASN A N 1
ATOM 3715 C CA . ASN A 1 487 ? 4.192 21.517 -24.574 1.00 98.31 487 ASN A CA 1
ATOM 3716 C C . ASN A 1 487 ? 3.564 22.296 -23.411 1.00 98.31 487 ASN A C 1
ATOM 3718 O O . ASN A 1 487 ? 2.436 22.775 -23.538 1.00 98.31 487 ASN A O 1
ATOM 3722 N N . LYS A 1 488 ? 4.256 22.386 -22.268 1.00 98.50 488 LYS A N 1
ATOM 3723 C CA . LYS A 1 488 ? 3.787 23.027 -21.026 1.00 98.50 488 LYS A CA 1
ATOM 3724 C C . LYS A 1 488 ? 2.447 22.485 -20.533 1.00 98.50 488 LYS A C 1
ATOM 3726 O O . LYS A 1 488 ? 1.625 23.212 -19.976 1.00 98.50 488 LYS A O 1
ATOM 3731 N N . LYS A 1 489 ? 2.214 21.188 -20.730 1.00 98.56 489 LYS A N 1
ATOM 3732 C CA . LYS A 1 489 ? 0.944 20.530 -20.409 1.00 98.56 489 LYS A CA 1
ATOM 3733 C C . LYS A 1 489 ? 1.167 19.180 -19.759 1.00 98.56 489 LYS A C 1
ATOM 3735 O O . LYS A 1 489 ? 1.681 18.264 -20.388 1.00 98.56 489 LYS A O 1
ATOM 3740 N N . LEU A 1 490 ? 0.674 19.025 -18.537 1.00 98.62 490 LEU A N 1
ATOM 3741 C CA . LEU A 1 490 ? 0.540 17.733 -17.881 1.00 98.62 490 LEU A CA 1
ATOM 3742 C C . LEU A 1 490 ? -0.888 17.215 -18.082 1.00 98.62 490 LEU A C 1
ATOM 3744 O O . LEU A 1 490 ? -1.799 17.570 -17.338 1.00 98.62 490 LEU A O 1
ATOM 3748 N N . ARG A 1 491 ? -1.083 16.395 -19.120 1.00 98.38 491 ARG A N 1
ATOM 3749 C CA . ARG A 1 491 ? -2.337 15.668 -19.367 1.00 98.38 491 ARG A CA 1
ATOM 3750 C C . ARG A 1 491 ? -2.516 14.501 -18.396 1.00 98.38 491 ARG A C 1
ATOM 3752 O O . ARG A 1 491 ? -1.698 13.580 -18.405 1.00 98.38 491 ARG A O 1
ATOM 3759 N N . VAL A 1 492 ? -3.599 14.521 -17.623 1.00 97.19 492 VAL A N 1
ATOM 3760 C CA . VAL A 1 492 ? -3.967 13.466 -16.669 1.00 97.19 492 VAL A CA 1
ATOM 3761 C C . VAL A 1 492 ? -5.318 12.854 -17.020 1.00 97.19 492 VAL A C 1
ATOM 3763 O O . VAL A 1 492 ? -6.271 13.575 -17.316 1.00 97.19 492 VAL A O 1
ATOM 3766 N N . LEU A 1 493 ? -5.419 11.528 -16.983 1.00 95.62 493 LEU A N 1
ATOM 3767 C CA . LEU A 1 493 ? -6.685 10.824 -17.163 1.00 95.62 493 LEU A CA 1
ATOM 3768 C C . LEU A 1 493 ? -7.545 10.954 -15.904 1.00 95.62 493 LEU A C 1
ATOM 3770 O O . LEU A 1 493 ? -7.154 10.495 -14.831 1.00 95.62 493 LEU A O 1
ATOM 3774 N N . ALA A 1 494 ? -8.744 11.505 -16.056 1.00 93.88 494 ALA A N 1
ATOM 3775 C CA . ALA A 1 494 ? -9.722 11.670 -14.993 1.00 93.88 494 ALA A CA 1
ATOM 3776 C C . ALA A 1 494 ? -11.020 10.903 -15.308 1.00 93.88 494 ALA A C 1
ATOM 3778 O O . ALA A 1 494 ? -11.419 10.770 -16.462 1.00 93.88 494 ALA A O 1
ATOM 3779 N N . SER A 1 495 ? -11.677 10.380 -14.274 1.00 89.81 495 SER A N 1
ATOM 3780 C CA . SER A 1 495 ? -12.965 9.690 -14.366 1.00 89.81 495 SER A CA 1
ATOM 3781 C C . SER A 1 495 ? -14.103 10.694 -14.538 1.00 89.81 495 SER A C 1
ATOM 3783 O O . SER A 1 495 ? -14.237 11.609 -13.733 1.00 89.81 495 SER A O 1
ATOM 3785 N N . GLY A 1 496 ? -14.929 10.535 -15.570 1.00 88.12 496 GLY A N 1
ATOM 3786 C CA . GLY A 1 496 ? -16.087 11.392 -15.846 1.00 88.12 496 GLY A CA 1
ATOM 3787 C C . GLY A 1 496 ? -16.287 11.626 -17.341 1.00 88.12 496 GLY A C 1
ATOM 3788 O O . GLY A 1 496 ? -15.603 11.028 -18.166 1.00 88.12 496 GLY A O 1
ATOM 3789 N N . THR A 1 497 ? -17.206 12.512 -17.714 1.00 85.19 497 THR A N 1
ATOM 3790 C CA . THR A 1 497 ? -17.313 13.001 -19.100 1.00 85.19 497 THR A CA 1
ATOM 3791 C C . THR A 1 497 ? -17.364 14.521 -19.128 1.00 85.19 497 THR A C 1
ATOM 3793 O O . THR A 1 497 ? -17.809 15.135 -18.152 1.00 85.19 497 THR A O 1
ATOM 3796 N N . PRO A 1 498 ? -16.995 15.159 -20.255 1.00 82.88 498 PRO A N 1
ATOM 3797 C CA . PRO A 1 498 ? -17.386 16.542 -20.493 1.00 82.88 498 PRO A CA 1
ATOM 3798 C C . PRO A 1 498 ? -18.903 16.687 -20.282 1.00 82.88 498 PRO A C 1
ATOM 3800 O O . PRO A 1 498 ? -19.687 15.939 -20.865 1.00 82.88 498 PRO A O 1
ATOM 3803 N N . GLY A 1 499 ? -19.315 17.590 -19.390 1.00 81.25 499 GLY A N 1
ATOM 3804 C CA . GLY A 1 499 ? -20.726 17.822 -19.047 1.00 81.25 499 GLY A CA 1
ATOM 3805 C C . GLY A 1 499 ? -21.311 16.942 -17.932 1.00 81.25 499 GLY A C 1
ATOM 3806 O O . GLY A 1 499 ? -22.430 17.207 -17.503 1.00 81.25 499 GLY A O 1
ATOM 3807 N N . ASN A 1 500 ? -20.577 15.949 -17.419 1.00 87.19 500 ASN A N 1
ATOM 3808 C CA . ASN A 1 500 ? -20.978 15.169 -16.243 1.00 87.19 500 ASN A CA 1
ATOM 3809 C C . ASN A 1 500 ? -19.745 14.803 -15.402 1.00 87.19 500 ASN A C 1
ATOM 3811 O O . ASN A 1 500 ? -19.228 13.683 -15.453 1.00 87.19 500 ASN A O 1
ATOM 3815 N N . TYR A 1 501 ? -19.238 15.791 -14.665 1.00 90.56 501 TYR A N 1
ATOM 3816 C CA . TYR A 1 501 ? -18.101 15.597 -13.770 1.00 90.56 501 TYR A CA 1
ATOM 3817 C C . TYR A 1 501 ? -18.538 14.900 -12.477 1.00 90.56 501 TYR A C 1
ATOM 3819 O O . TYR A 1 501 ? -19.639 15.166 -11.985 1.00 90.56 501 TYR A O 1
ATOM 3827 N N . PRO A 1 502 ? -17.697 14.025 -11.902 1.00 89.25 502 PRO A N 1
ATOM 3828 C CA . PRO A 1 502 ? -18.027 13.354 -10.655 1.00 89.25 502 PRO A CA 1
ATOM 3829 C C . PRO A 1 502 ? -18.142 14.339 -9.487 1.00 89.25 502 PRO A C 1
ATOM 3831 O O . PRO A 1 502 ? -17.389 15.307 -9.372 1.00 89.25 502 PRO A O 1
ATOM 3834 N N . ASN A 1 503 ? -19.069 14.037 -8.583 1.00 89.88 503 ASN A N 1
ATOM 3835 C CA . ASN A 1 503 ? -19.153 14.644 -7.264 1.00 89.88 503 ASN A CA 1
ATOM 3836 C C . ASN A 1 503 ? -19.167 13.521 -6.225 1.00 89.88 503 ASN A C 1
ATOM 3838 O O . ASN A 1 503 ? -20.191 12.877 -6.000 1.00 89.88 503 ASN A O 1
ATOM 3842 N N . TRP A 1 504 ? -18.008 13.274 -5.625 1.00 86.62 504 TRP A N 1
ATOM 3843 C CA . TRP A 1 504 ? -17.803 12.287 -4.566 1.00 86.62 504 TRP A CA 1
ATOM 3844 C C . TRP A 1 504 ? -17.751 12.952 -3.185 1.00 86.62 504 TRP A C 1
ATOM 3846 O O . TRP A 1 504 ? -17.096 12.453 -2.274 1.00 86.62 504 TRP A O 1
ATOM 3856 N N . ALA A 1 505 ? -18.428 14.097 -3.035 1.00 87.75 505 ALA A N 1
ATOM 3857 C CA . ALA A 1 505 ? -18.431 14.907 -1.823 1.00 87.75 505 ALA A CA 1
ATOM 3858 C C . ALA A 1 505 ? -17.002 15.288 -1.383 1.00 87.75 505 ALA A C 1
ATOM 3860 O O . ALA A 1 505 ? -16.256 15.858 -2.180 1.00 87.75 505 ALA A O 1
ATOM 3861 N N . GLN A 1 506 ? -16.626 15.003 -0.133 1.00 88.69 506 GLN A N 1
ATOM 3862 C CA . GLN A 1 506 ? -15.339 15.393 0.448 1.00 88.69 506 GLN A CA 1
ATOM 3863 C C . GLN A 1 506 ? -14.120 14.800 -0.277 1.00 88.69 506 GLN A C 1
ATOM 3865 O O . GLN A 1 506 ? -13.044 15.390 -0.235 1.00 88.69 506 GLN A O 1
ATOM 3870 N N . ASP A 1 507 ? -14.272 13.669 -0.971 1.00 89.25 507 ASP A N 1
ATOM 3871 C CA . ASP A 1 507 ? -13.184 13.056 -1.735 1.00 89.25 507 ASP A CA 1
ATOM 3872 C C . ASP A 1 507 ? -12.841 13.898 -2.975 1.00 89.25 507 ASP A C 1
ATOM 3874 O O . ASP A 1 507 ? -11.674 14.046 -3.336 1.00 89.25 507 ASP A O 1
ATOM 3878 N N . GLY A 1 508 ? -13.850 14.496 -3.614 1.00 92.62 508 GLY A N 1
ATOM 3879 C CA . GLY A 1 508 ? -13.666 15.343 -4.788 1.00 92.62 508 GLY A CA 1
ATOM 3880 C C . GLY A 1 508 ? -14.984 15.767 -5.429 1.00 92.62 508 GLY A C 1
ATOM 3881 O O . GLY A 1 508 ? -15.725 14.944 -5.969 1.00 92.62 508 GLY A O 1
ATOM 3882 N N . ASN A 1 509 ? -15.244 17.071 -5.436 1.00 93.88 509 ASN A N 1
ATOM 3883 C CA . ASN A 1 509 ? -16.295 17.710 -6.210 1.00 93.88 509 ASN A CA 1
ATOM 3884 C C . ASN A 1 509 ? -15.692 18.389 -7.446 1.00 93.88 509 ASN A C 1
ATOM 3886 O O . ASN A 1 509 ? -15.231 19.534 -7.406 1.00 93.88 509 ASN A O 1
ATOM 3890 N N . TYR A 1 510 ? -15.737 17.675 -8.569 1.00 94.62 510 TYR A N 1
ATOM 3891 C CA . TYR A 1 510 ? -15.210 18.144 -9.849 1.00 94.62 510 TYR A CA 1
ATOM 3892 C C . TYR A 1 510 ? -16.220 18.978 -10.650 1.00 94.62 510 TYR A C 1
ATOM 3894 O O . TYR A 1 510 ? -15.903 19.450 -11.740 1.00 94.62 510 TYR A O 1
ATOM 3902 N N . GLN A 1 511 ? -17.428 19.180 -10.114 1.00 94.62 511 GLN A N 1
ATOM 3903 C CA . GLN A 1 511 ? -18.437 20.084 -10.671 1.00 94.62 511 GLN A CA 1
ATOM 3904 C C . GLN A 1 511 ? -18.234 21.533 -10.194 1.00 94.62 511 GLN A C 1
ATOM 3906 O O . GLN A 1 511 ? -18.735 22.464 -10.823 1.00 94.62 511 GLN A O 1
ATOM 3911 N N . ALA A 1 512 ? -17.502 21.738 -9.094 1.00 93.81 512 ALA A N 1
ATOM 3912 C CA . ALA A 1 512 ? -17.189 23.060 -8.561 1.00 93.81 512 ALA A CA 1
ATOM 3913 C C . ALA A 1 512 ? -16.114 23.789 -9.393 1.00 93.81 512 ALA A C 1
ATOM 3915 O O . ALA A 1 512 ? -15.286 23.171 -10.063 1.00 93.81 512 ALA A O 1
ATOM 3916 N N . THR A 1 513 ? -16.117 25.126 -9.345 1.00 91.88 513 THR A N 1
ATOM 3917 C CA . THR A 1 513 ? -15.075 25.980 -9.943 1.00 91.88 513 THR A CA 1
ATOM 3918 C C . THR A 1 513 ? -14.611 27.027 -8.917 1.00 91.88 513 THR A C 1
ATOM 3920 O O . THR A 1 513 ? -15.375 27.949 -8.632 1.00 91.88 513 THR A O 1
ATOM 3923 N N . PRO A 1 514 ? -13.382 26.921 -8.367 1.00 93.25 514 PRO A N 1
ATOM 3924 C CA . PRO A 1 514 ? -12.434 25.817 -8.552 1.00 93.25 514 PRO A CA 1
ATOM 3925 C C . PRO A 1 514 ? -12.983 24.486 -8.008 1.00 93.25 514 PRO A C 1
ATOM 3927 O O . PRO A 1 514 ? -13.887 24.476 -7.176 1.00 93.25 514 PRO A O 1
ATOM 3930 N N . MET A 1 515 ? -12.449 23.367 -8.504 1.00 95.81 515 MET A N 1
ATOM 3931 C CA . MET A 1 515 ? -12.772 22.028 -7.991 1.00 95.81 515 MET A CA 1
ATOM 3932 C C . MET A 1 515 ? -12.369 21.937 -6.513 1.00 95.81 515 MET A C 1
ATOM 3934 O O . MET A 1 515 ? -11.336 22.490 -6.140 1.00 95.81 515 MET A O 1
ATOM 3938 N N . THR A 1 516 ? -13.158 21.242 -5.693 1.00 96.50 516 THR A N 1
ATOM 3939 C CA . THR A 1 516 ? -12.948 21.149 -4.234 1.00 96.50 516 THR A CA 1
ATOM 3940 C C . THR A 1 516 ? -12.906 19.699 -3.762 1.00 96.50 516 THR A C 1
ATOM 3942 O O . THR A 1 516 ? -13.320 18.801 -4.492 1.00 96.50 516 THR A O 1
ATOM 3945 N N . GLY A 1 517 ? -12.433 19.450 -2.542 1.00 95.50 517 GLY A N 1
ATOM 3946 C CA . GLY A 1 517 ? -12.299 18.103 -1.984 1.00 95.50 517 GLY A CA 1
ATOM 3947 C C . GLY A 1 517 ? -10.842 17.656 -1.891 1.00 95.50 517 GLY A C 1
ATOM 3948 O O . GLY A 1 517 ? -9.937 18.312 -2.410 1.00 95.50 517 GLY A O 1
ATOM 3949 N N . PHE A 1 518 ? -10.627 16.495 -1.276 1.00 95.38 518 PHE A N 1
ATOM 3950 C CA . PHE A 1 518 ? -9.299 15.951 -1.012 1.00 95.38 518 PHE A CA 1
ATOM 3951 C C . PHE A 1 518 ? -8.436 15.814 -2.276 1.00 95.38 518 PHE A C 1
ATOM 3953 O O . PHE A 1 518 ? -7.309 16.309 -2.306 1.00 95.38 518 PHE A O 1
ATOM 3960 N N . TRP A 1 519 ? -8.940 15.160 -3.330 1.00 95.94 519 TRP A N 1
ATOM 3961 C CA . TRP A 1 519 ? -8.144 14.901 -4.534 1.00 95.94 519 TRP A CA 1
ATOM 3962 C C . TRP A 1 519 ? -7.790 16.185 -5.305 1.00 95.94 519 TRP A C 1
ATOM 3964 O O . TRP A 1 519 ? -6.628 16.324 -5.697 1.00 95.94 519 TRP A O 1
ATOM 3974 N N . PRO A 1 520 ? -8.713 17.148 -5.516 1.00 97.00 520 PRO A N 1
ATOM 3975 C CA . PRO A 1 520 ? -8.353 18.461 -6.053 1.00 97.00 520 PRO A CA 1
ATOM 3976 C C . PRO A 1 520 ? -7.314 19.218 -5.218 1.00 97.00 520 PRO A C 1
ATOM 3978 O O . PRO A 1 520 ? -6.360 19.734 -5.804 1.00 97.00 520 PRO A O 1
ATOM 3981 N N . ASP A 1 521 ? -7.447 19.234 -3.888 1.00 97.56 521 ASP A N 1
ATOM 3982 C CA . ASP A 1 521 ? -6.495 19.908 -2.995 1.00 97.56 521 ASP A CA 1
ATOM 3983 C C . ASP A 1 521 ? -5.106 19.251 -3.056 1.00 97.56 521 ASP A C 1
ATOM 3985 O O . ASP A 1 521 ? -4.097 19.938 -3.240 1.00 97.56 521 ASP A O 1
ATOM 3989 N N . TYR A 1 522 ? -5.048 17.913 -3.008 1.00 97.44 522 TYR A N 1
ATOM 3990 C CA . TYR A 1 522 ? -3.809 17.149 -3.180 1.00 97.44 522 TYR A CA 1
ATOM 3991 C C . TYR A 1 522 ? -3.141 17.446 -4.527 1.00 97.44 522 TYR A C 1
ATOM 3993 O O . TYR A 1 522 ? -1.943 17.723 -4.582 1.00 97.44 522 TYR A O 1
ATOM 4001 N N . MET A 1 523 ? -3.910 17.453 -5.622 1.00 98.12 523 MET A N 1
ATOM 4002 C CA . MET A 1 523 ? -3.378 17.794 -6.944 1.00 98.12 523 MET A CA 1
ATOM 4003 C C . MET A 1 523 ? -2.909 19.250 -7.036 1.00 98.12 523 MET A C 1
ATOM 4005 O O . MET A 1 523 ? -2.007 19.552 -7.818 1.00 98.12 523 MET A O 1
ATOM 4009 N N . GLY A 1 524 ? -3.473 20.152 -6.228 1.00 98.00 524 GLY A N 1
ATOM 4010 C CA . GLY A 1 524 ? -2.968 21.510 -6.046 1.00 98.00 524 GLY A CA 1
ATOM 4011 C C . GLY A 1 524 ? -1.549 21.523 -5.474 1.00 98.00 524 GLY A C 1
ATOM 4012 O O . GLY A 1 524 ? -0.658 22.136 -6.069 1.00 98.00 524 GLY A O 1
ATOM 4013 N N . PHE A 1 525 ? -1.319 20.795 -4.376 1.00 98.12 525 PHE A N 1
ATOM 4014 C CA . PHE A 1 525 ? 0.013 20.629 -3.780 1.00 98.12 525 PHE A CA 1
ATOM 4015 C C . PHE A 1 525 ? 0.995 19.948 -4.737 1.00 98.12 525 PHE A C 1
ATOM 4017 O O . PHE A 1 525 ? 2.088 20.470 -4.976 1.00 98.12 525 PHE A O 1
ATOM 4024 N N . PHE A 1 526 ? 0.572 18.849 -5.366 1.00 98.31 526 PHE A N 1
ATOM 4025 C CA . PHE A 1 526 ? 1.350 18.139 -6.379 1.00 98.31 526 PHE A CA 1
ATOM 4026 C C . PHE A 1 526 ? 1.821 19.096 -7.486 1.00 98.31 526 PHE A C 1
ATOM 4028 O O . PHE A 1 526 ? 3.014 19.195 -7.780 1.00 98.31 526 PHE A O 1
ATOM 4035 N N . MET A 1 527 ? 0.896 19.862 -8.078 1.00 98.44 527 MET A N 1
ATOM 4036 C CA . MET A 1 527 ? 1.227 20.785 -9.164 1.00 98.44 527 MET A CA 1
ATOM 4037 C C . MET A 1 527 ? 2.092 21.952 -8.701 1.00 98.44 527 MET A C 1
ATOM 4039 O O . MET A 1 527 ? 2.912 22.425 -9.484 1.00 98.44 527 MET A O 1
ATOM 4043 N N . ALA A 1 528 ? 1.944 22.422 -7.461 1.00 98.38 528 ALA A N 1
ATOM 4044 C CA . ALA A 1 528 ? 2.815 23.456 -6.911 1.00 98.38 528 ALA A CA 1
ATOM 4045 C C . ALA A 1 528 ? 4.277 22.982 -6.859 1.00 98.38 528 ALA A C 1
ATOM 4047 O O . ALA A 1 528 ? 5.170 23.708 -7.294 1.00 98.38 528 ALA A O 1
ATOM 4048 N N . ARG A 1 529 ? 4.521 21.743 -6.410 1.00 98.00 529 ARG A N 1
ATOM 4049 C CA . ARG A 1 529 ? 5.861 21.132 -6.384 1.00 98.00 529 ARG A CA 1
ATOM 4050 C C . ARG A 1 529 ? 6.402 20.870 -7.787 1.00 98.00 529 ARG A C 1
ATOM 4052 O O . ARG A 1 529 ? 7.539 21.233 -8.068 1.00 98.00 529 ARG A O 1
ATOM 4059 N N . PHE A 1 530 ? 5.580 20.310 -8.675 1.00 98.50 530 PHE A N 1
ATOM 4060 C CA . PHE A 1 530 ? 5.975 20.039 -10.059 1.00 98.50 530 PHE A CA 1
ATOM 4061 C C . PHE A 1 530 ? 6.365 21.327 -10.804 1.00 98.50 530 PHE A C 1
ATOM 4063 O O . PHE A 1 530 ? 7.383 21.375 -11.488 1.00 98.50 530 PHE A O 1
ATOM 4070 N N . ARG A 1 531 ? 5.592 22.405 -10.625 1.00 98.62 531 ARG A N 1
ATOM 4071 C CA . ARG A 1 531 ? 5.866 23.726 -11.217 1.00 98.62 531 ARG A CA 1
ATOM 4072 C C . ARG A 1 531 ? 7.069 24.429 -10.606 1.00 98.62 531 ARG A C 1
ATOM 4074 O O . ARG A 1 531 ? 7.759 25.150 -11.320 1.00 98.62 531 ARG A O 1
ATOM 4081 N N . ALA A 1 532 ? 7.306 24.250 -9.308 1.00 98.25 532 ALA A N 1
ATOM 4082 C CA . ALA A 1 532 ? 8.484 24.808 -8.652 1.00 98.25 532 ALA A CA 1
ATOM 4083 C C . ALA A 1 532 ? 9.783 24.252 -9.257 1.00 98.25 532 ALA A C 1
ATOM 4085 O O . ALA A 1 532 ? 10.755 24.994 -9.362 1.00 98.25 532 ALA A O 1
ATOM 4086 N N . GLU A 1 533 ? 9.776 22.987 -9.687 1.00 98.19 533 GLU A N 1
ATOM 4087 C CA . GLU A 1 533 ? 10.915 22.365 -10.367 1.00 98.19 533 GLU A CA 1
ATOM 4088 C C . GLU A 1 533 ? 10.975 22.721 -11.861 1.00 98.19 533 GLU A C 1
ATOM 4090 O O . GLU A 1 533 ? 12.015 23.129 -12.372 1.00 98.19 533 GLU A O 1
ATOM 4095 N N . TYR A 1 534 ? 9.860 22.570 -12.582 1.00 98.50 534 TYR A N 1
ATOM 4096 C CA . TYR A 1 534 ? 9.876 22.534 -14.049 1.00 98.50 534 TYR A CA 1
ATOM 4097 C C . TYR A 1 534 ? 9.356 23.795 -14.752 1.00 98.50 534 TYR A C 1
ATOM 4099 O O . TYR A 1 534 ? 9.481 23.908 -15.975 1.00 98.50 534 TYR A O 1
ATOM 4107 N N . GLY A 1 535 ? 8.790 24.747 -14.008 1.00 97.25 535 GLY A N 1
ATOM 4108 C CA . GLY A 1 535 ? 8.249 26.001 -14.536 1.00 97.25 535 GLY A CA 1
ATOM 4109 C C . GLY A 1 535 ? 6.784 26.229 -14.163 1.00 97.25 535 GLY A C 1
ATOM 4110 O O . GLY A 1 535 ? 5.949 25.322 -14.207 1.00 97.25 535 GLY A O 1
ATOM 4111 N N . SER A 1 536 ? 6.453 27.473 -13.806 1.00 97.56 536 SER A N 1
ATOM 4112 C CA . SER A 1 536 ? 5.104 27.884 -13.391 1.00 97.56 536 SER A CA 1
ATOM 4113 C C . SER A 1 536 ? 4.080 27.922 -14.528 1.00 97.56 536 SER A C 1
ATOM 4115 O O . SER A 1 536 ? 2.879 27.948 -14.261 1.00 97.56 536 SER A O 1
ATOM 4117 N N . ASP A 1 537 ? 4.538 27.886 -15.778 1.00 98.06 537 ASP A N 1
ATOM 4118 C CA . ASP A 1 537 ? 3.738 27.914 -17.001 1.00 98.06 537 ASP A CA 1
ATOM 4119 C C . ASP A 1 537 ? 3.131 26.551 -17.378 1.00 98.06 537 ASP A C 1
ATOM 4121 O O . ASP A 1 537 ? 2.270 26.487 -18.253 1.00 98.06 537 ASP A O 1
ATOM 4125 N N . ILE A 1 538 ? 3.515 25.463 -16.701 1.00 98.62 538 ILE A N 1
ATOM 4126 C CA . ILE A 1 538 ? 2.950 24.130 -16.948 1.00 98.62 538 ILE A CA 1
ATOM 4127 C C . ILE A 1 538 ? 1.496 24.062 -16.464 1.00 98.62 538 ILE A C 1
ATOM 4129 O O . ILE A 1 538 ? 1.186 24.244 -15.281 1.00 98.62 538 ILE A O 1
ATOM 4133 N N . VAL A 1 539 ? 0.577 23.730 -17.367 1.00 98.25 539 VAL A N 1
ATOM 4134 C CA . VAL A 1 539 ? -0.859 23.612 -17.088 1.00 98.25 539 VAL A CA 1
ATOM 4135 C C . VAL A 1 539 ? -1.232 22.155 -16.806 1.00 98.25 539 VAL A C 1
ATOM 4137 O O . VAL A 1 539 ? -0.793 21.245 -17.507 1.00 98.25 539 VAL A O 1
ATOM 4140 N N . LEU A 1 540 ? -2.069 21.932 -15.788 1.00 98.06 540 LEU A N 1
ATOM 4141 C CA . LEU A 1 540 ? -2.716 20.641 -15.554 1.00 98.06 540 LEU A CA 1
ATOM 4142 C C . LEU A 1 540 ? -3.940 20.529 -16.470 1.00 98.06 540 LEU A C 1
ATOM 4144 O O . LEU A 1 540 ? -4.885 21.305 -16.331 1.00 98.06 540 LEU A O 1
ATOM 4148 N N . GLU A 1 541 ? -3.930 19.567 -17.387 1.00 97.56 541 GLU A N 1
ATOM 4149 C CA . GLU A 1 541 ? -5.031 19.302 -18.317 1.00 97.56 541 GLU A CA 1
ATOM 4150 C C . GLU A 1 541 ? -5.684 17.963 -17.952 1.00 97.56 541 GLU A C 1
ATOM 4152 O O . GLU A 1 541 ? -5.049 16.916 -18.029 1.00 97.56 541 GLU A O 1
ATOM 4157 N N . ARG A 1 542 ? -6.956 17.978 -17.540 1.00 95.50 542 ARG A N 1
ATOM 4158 C CA . ARG A 1 542 ? -7.712 16.751 -17.249 1.00 95.50 542 ARG A CA 1
ATOM 4159 C C . ARG A 1 542 ? -8.410 16.250 -18.503 1.00 95.50 542 ARG A C 1
ATOM 4161 O O . ARG A 1 542 ? -9.218 16.968 -19.089 1.00 95.50 542 ARG A O 1
ATOM 4168 N N . VAL A 1 543 ? -8.137 15.006 -18.866 1.00 95.19 543 VAL A N 1
ATOM 4169 C CA . VAL A 1 543 ? -8.796 14.291 -19.958 1.00 95.19 543 VAL A CA 1
ATOM 4170 C C . VAL A 1 543 ? -9.837 13.359 -19.347 1.00 95.19 543 VAL A C 1
ATOM 4172 O O . VAL A 1 543 ? -9.490 12.412 -18.647 1.00 95.19 543 VAL A O 1
ATOM 4175 N N . TRP A 1 544 ? -11.115 13.669 -19.559 1.00 93.06 544 TRP A N 1
ATOM 4176 C CA . TRP A 1 544 ? -12.244 13.000 -18.906 1.00 93.06 544 TRP A CA 1
ATOM 4177 C C . TRP A 1 544 ? -12.726 11.786 -19.699 1.00 93.06 544 TRP A C 1
ATOM 4179 O O . TRP A 1 544 ? -13.143 11.938 -20.848 1.00 93.06 544 TRP A O 1
ATOM 4189 N N . GLN A 1 545 ? -12.721 10.608 -19.072 1.00 88.44 545 GLN A N 1
ATOM 4190 C CA . GLN A 1 545 ? -13.231 9.371 -19.664 1.00 88.44 545 GLN A CA 1
ATOM 4191 C C . GLN A 1 545 ? -14.042 8.537 -18.661 1.00 88.44 545 GLN A C 1
ATOM 4193 O O . GLN A 1 545 ? -13.784 8.541 -17.457 1.00 88.44 545 GLN A O 1
ATOM 4198 N N . THR A 1 546 ? -15.023 7.785 -19.166 1.00 73.94 546 THR A N 1
ATOM 4199 C CA . THR A 1 546 ? -15.777 6.794 -18.387 1.00 73.94 546 THR A CA 1
ATOM 4200 C C . THR A 1 546 ? -15.215 5.387 -18.572 1.00 73.94 546 THR A C 1
ATOM 4202 O O . THR A 1 546 ? -14.744 5.017 -19.648 1.00 73.94 546 THR A O 1
ATOM 4205 N N . GLY A 1 547 ? -15.302 4.582 -17.509 1.00 63.59 547 GLY A N 1
ATOM 4206 C CA . GLY A 1 547 ? -14.921 3.169 -17.517 1.00 63.59 547 GLY A CA 1
A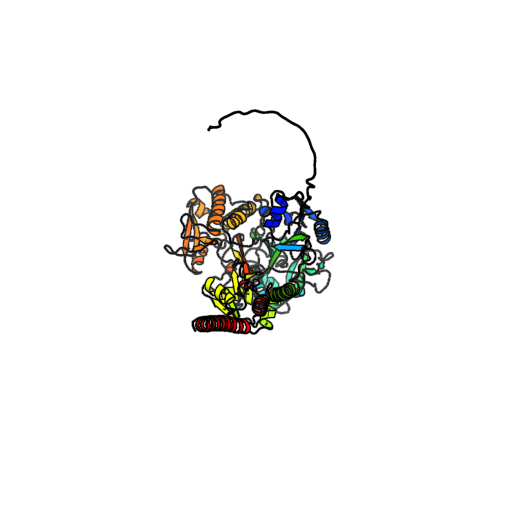TOM 4207 C C . GLY A 1 547 ? -13.410 2.903 -17.481 1.00 63.59 547 GLY A C 1
ATOM 4208 O O . GLY A 1 547 ? -12.575 3.791 -17.633 1.00 63.59 547 GLY A O 1
ATOM 4209 N N . THR A 1 548 ? -13.047 1.635 -17.280 1.00 55.25 548 THR A N 1
ATOM 4210 C CA . THR A 1 548 ? -11.647 1.173 -17.222 1.00 55.25 548 THR A CA 1
ATOM 4211 C C . THR A 1 548 ? -10.947 1.177 -18.584 1.00 55.25 548 THR A C 1
ATOM 4213 O O . THR A 1 548 ? -9.720 1.167 -18.627 1.00 55.25 548 THR A O 1
ATOM 4216 N N . ALA A 1 549 ? -11.700 1.266 -19.688 1.00 58.47 549 ALA A N 1
ATOM 4217 C CA . ALA A 1 549 ? -11.164 1.389 -21.045 1.00 58.47 549 ALA A CA 1
ATOM 4218 C C . ALA A 1 549 ? -10.325 2.667 -21.254 1.00 58.47 549 ALA A C 1
ATOM 4220 O O . ALA A 1 549 ? -9.510 2.725 -22.169 1.00 58.47 549 ALA A O 1
ATOM 4221 N N . GLY A 1 550 ? -10.474 3.681 -20.390 1.00 75.50 550 GLY A N 1
ATOM 4222 C CA . GLY A 1 550 ? -9.692 4.917 -20.471 1.00 75.50 550 GLY A CA 1
ATOM 4223 C C . GLY A 1 550 ? -8.187 4.737 -20.266 1.00 75.50 550 GLY A C 1
ATOM 4224 O O . GLY A 1 550 ? -7.412 5.521 -20.808 1.00 75.50 550 GLY A O 1
ATOM 4225 N N . THR A 1 551 ? -7.732 3.704 -19.543 1.00 87.56 551 THR A N 1
ATOM 4226 C CA . THR A 1 551 ? -6.291 3.558 -19.259 1.00 87.56 551 THR A CA 1
ATOM 4227 C C . THR A 1 551 ? -5.467 3.137 -20.477 1.00 87.56 551 THR A C 1
ATOM 4229 O O . THR A 1 551 ? -4.251 3.281 -20.461 1.00 87.56 551 THR A O 1
ATOM 4232 N N . GLU A 1 552 ? -6.096 2.730 -21.585 1.00 91.00 552 GLU A N 1
ATOM 4233 C CA . GLU A 1 552 ? -5.395 2.546 -22.864 1.00 91.00 552 GLU A CA 1
ATOM 4234 C C . GLU A 1 552 ? -4.754 3.853 -23.368 1.00 91.00 552 GLU A C 1
ATOM 4236 O O . GLU A 1 552 ? -3.673 3.823 -23.957 1.00 91.00 552 GLU A O 1
ATOM 4241 N N . MET A 1 553 ? -5.349 5.012 -23.049 1.00 93.38 553 MET A N 1
ATOM 4242 C CA . MET A 1 553 ? -4.770 6.328 -23.352 1.00 93.38 553 MET A CA 1
ATOM 4243 C C . MET A 1 553 ? -3.454 6.577 -22.609 1.00 93.38 553 MET A C 1
ATOM 4245 O O . MET A 1 553 ? -2.607 7.325 -23.094 1.00 93.38 553 MET A O 1
ATOM 4249 N N . VAL A 1 554 ? -3.289 5.978 -21.426 1.00 94.44 554 VAL A N 1
ATOM 4250 C CA . VAL A 1 554 ? -2.033 6.035 -20.668 1.00 94.44 554 VAL A CA 1
ATOM 4251 C C . VAL A 1 554 ? -1.002 5.161 -21.370 1.00 94.44 554 VAL A C 1
ATOM 4253 O O . VAL A 1 554 ? 0.099 5.618 -21.650 1.00 94.44 554 VAL A O 1
ATOM 4256 N N . LEU A 1 555 ? -1.374 3.928 -21.727 1.00 94.00 555 LEU A N 1
ATOM 4257 C CA . LEU A 1 555 ? -0.471 2.956 -22.352 1.00 94.00 555 LEU A CA 1
ATOM 4258 C C . LEU A 1 555 ? 0.052 3.398 -23.722 1.00 94.00 555 LEU A C 1
ATOM 4260 O O . LEU A 1 555 ? 1.203 3.123 -24.055 1.00 94.00 555 LEU A O 1
ATOM 4264 N N . ASN A 1 556 ? -0.767 4.093 -24.512 1.00 93.00 556 ASN A N 1
ATOM 4265 C CA . ASN A 1 556 ? -0.346 4.622 -25.811 1.00 93.00 556 ASN A CA 1
ATOM 4266 C C . ASN A 1 556 ? 0.322 6.015 -25.723 1.00 93.00 556 ASN A C 1
ATOM 4268 O O . ASN A 1 556 ? 0.855 6.499 -26.724 1.00 93.00 556 ASN A O 1
ATOM 4272 N N . GLY A 1 557 ? 0.338 6.640 -24.538 1.00 93.12 557 GLY A N 1
ATOM 4273 C CA . GLY A 1 557 ? 0.940 7.952 -24.288 1.00 93.12 557 GLY A CA 1
ATOM 4274 C C . GLY A 1 557 ? 0.105 9.153 -24.749 1.00 93.12 557 GLY A C 1
ATOM 4275 O O . GLY A 1 557 ? 0.638 10.255 -24.824 1.00 93.12 557 GLY A O 1
ATOM 4276 N N . THR A 1 558 ? -1.185 8.973 -25.061 1.00 94.44 558 THR A N 1
ATOM 4277 C CA . THR A 1 558 ? -2.113 10.088 -25.355 1.00 94.44 558 THR A CA 1
ATOM 4278 C C . THR A 1 558 ? -2.280 11.003 -24.137 1.00 94.44 558 THR A C 1
ATOM 4280 O O . THR A 1 558 ? -2.382 12.226 -24.265 1.00 94.44 558 THR A O 1
ATOM 4283 N N . VAL A 1 559 ? -2.285 10.405 -22.946 1.00 96.25 559 VAL A N 1
ATOM 4284 C CA . VAL A 1 559 ? -2.205 11.097 -21.655 1.00 96.25 559 VAL A CA 1
ATOM 4285 C C . VAL A 1 559 ? -0.971 10.605 -20.911 1.00 96.25 559 VAL A C 1
ATOM 4287 O O . VAL A 1 559 ? -0.540 9.469 -21.099 1.00 96.25 559 VAL A O 1
ATOM 4290 N N . HIS A 1 560 ? -0.385 11.455 -20.071 1.00 98.06 560 HIS A N 1
ATOM 4291 C CA . HIS A 1 560 ? 0.898 11.141 -19.439 1.00 98.06 560 HIS A CA 1
ATOM 4292 C C . HIS A 1 560 ? 0.745 10.200 -18.248 1.00 98.06 560 HIS A C 1
ATOM 4294 O O . HIS A 1 560 ? 1.599 9.350 -18.005 1.00 98.06 560 HIS A O 1
ATOM 4300 N N . MET A 1 561 ? -0.343 10.373 -17.498 1.00 97.31 561 MET A N 1
ATOM 4301 C CA . MET A 1 561 ? -0.635 9.608 -16.293 1.00 97.31 561 MET A CA 1
ATOM 4302 C C . MET A 1 561 ? -2.133 9.613 -15.983 1.00 97.31 561 MET A C 1
ATOM 4304 O O . MET A 1 561 ? -2.892 10.373 -16.584 1.00 97.31 561 MET A O 1
ATOM 4308 N N . THR A 1 562 ? -2.574 8.795 -15.034 1.00 96.44 562 THR A N 1
ATOM 4309 C CA . THR A 1 562 ? -3.911 8.922 -14.428 1.00 96.44 562 THR A CA 1
ATOM 4310 C C . THR A 1 562 ? -3.940 9.976 -13.330 1.00 96.44 562 THR A C 1
ATOM 4312 O O . THR A 1 562 ? -2.902 10.408 -12.858 1.00 96.44 562 THR A O 1
ATOM 4315 N N . GLU A 1 563 ? -5.121 10.361 -12.863 1.00 95.19 563 GLU A N 1
ATOM 4316 C CA . GLU A 1 563 ? -5.270 10.902 -11.508 1.00 95.19 563 GLU A CA 1
ATOM 4317 C C . GLU A 1 563 ? -4.863 9.842 -10.454 1.00 95.19 563 GLU A C 1
ATOM 4319 O O . GLU A 1 563 ? -4.952 8.636 -10.728 1.00 95.19 563 GLU A O 1
ATOM 4324 N N . PRO A 1 564 ? -4.437 10.242 -9.241 1.00 94.00 564 PRO A N 1
ATOM 4325 C CA . PRO A 1 564 ? -3.935 9.302 -8.242 1.00 94.00 564 PRO A CA 1
ATOM 4326 C C . PRO A 1 564 ? -5.043 8.477 -7.581 1.00 94.00 564 PRO A C 1
ATOM 4328 O O . PRO A 1 564 ? -4.755 7.419 -7.034 1.00 94.00 564 PRO A O 1
ATOM 4331 N N . TYR A 1 565 ? -6.314 8.892 -7.668 1.00 91.62 565 TYR A N 1
ATOM 4332 C CA . TYR A 1 565 ? -7.446 8.137 -7.111 1.00 91.62 565 TYR A CA 1
ATOM 4333 C C . TYR A 1 565 ? -7.755 6.824 -7.846 1.00 91.62 565 TYR A C 1
ATOM 4335 O O . TYR A 1 565 ? -8.654 6.083 -7.436 1.00 91.62 565 TYR A O 1
ATOM 4343 N N . TYR A 1 566 ? -7.055 6.518 -8.940 1.00 88.44 566 TYR A N 1
ATOM 4344 C CA . TYR A 1 566 ? -7.201 5.237 -9.615 1.00 88.44 566 TYR A CA 1
ATOM 4345 C C . TYR A 1 566 ? -6.667 4.095 -8.738 1.00 88.44 566 TYR A C 1
ATOM 4347 O O . TYR A 1 566 ? -5.619 4.192 -8.101 1.00 88.44 566 TYR A O 1
ATOM 4355 N N . ILE A 1 567 ? -7.413 2.990 -8.718 1.00 85.25 567 ILE A N 1
ATOM 4356 C CA . ILE A 1 567 ? -7.120 1.814 -7.891 1.00 85.25 567 ILE A CA 1
ATOM 4357 C C . ILE A 1 567 ? -5.895 1.071 -8.425 1.00 85.25 567 ILE A C 1
ATOM 4359 O O . ILE A 1 567 ? -5.853 0.746 -9.620 1.00 85.25 567 ILE A O 1
ATOM 4363 N N . TYR A 1 568 ? -4.938 0.763 -7.542 1.00 84.88 568 TYR A N 1
ATOM 4364 C CA . TYR A 1 568 ? -3.739 0.002 -7.894 1.00 84.88 568 TYR A CA 1
ATOM 4365 C C . TYR A 1 568 ? -4.100 -1.417 -8.351 1.00 84.88 568 TYR A C 1
ATOM 4367 O O . TYR A 1 568 ? -3.750 -1.807 -9.462 1.00 84.88 568 TYR A O 1
ATOM 4375 N N . GLU A 1 569 ? -4.865 -2.169 -7.554 1.00 80.88 569 GLU A N 1
ATOM 4376 C CA . GLU A 1 569 ? -5.229 -3.569 -7.820 1.00 80.88 569 GLU A CA 1
ATOM 4377 C C . GLU A 1 569 ? -6.285 -3.783 -8.922 1.00 80.88 569 GLU A C 1
ATOM 4379 O O . GLU A 1 569 ? -6.934 -4.825 -8.974 1.00 80.88 569 GLU A O 1
ATOM 4384 N N . SER A 1 570 ? -6.494 -2.810 -9.810 1.00 81.31 570 SER A N 1
ATOM 4385 C CA . SER A 1 570 ? -7.467 -2.955 -10.897 1.00 81.31 570 SER A CA 1
ATOM 4386 C C . SER A 1 570 ? -6.951 -3.846 -12.034 1.00 81.31 570 SER A C 1
ATOM 4388 O O . SER A 1 570 ? -5.747 -4.026 -12.222 1.00 81.31 570 SER A O 1
ATOM 4390 N N . LEU A 1 571 ? -7.884 -4.398 -12.816 1.00 84.25 571 LEU A N 1
ATOM 4391 C CA . LEU A 1 571 ? -7.578 -5.205 -13.996 1.00 84.25 571 LEU A CA 1
ATOM 4392 C C . LEU A 1 571 ? -7.560 -4.352 -15.274 1.00 84.25 571 LEU A C 1
ATOM 4394 O O . LEU A 1 571 ? -8.304 -3.375 -15.402 1.00 84.25 571 LEU A O 1
ATOM 4398 N N . TYR A 1 572 ? -6.744 -4.755 -16.243 1.00 86.00 572 TYR A N 1
ATOM 4399 C CA . TYR A 1 572 ? -6.773 -4.299 -17.629 1.00 86.00 572 TYR A CA 1
ATOM 4400 C C . TYR A 1 572 ? -6.711 -5.519 -18.548 1.00 86.00 572 TYR A C 1
ATOM 4402 O O . TYR A 1 572 ? -5.819 -6.348 -18.403 1.00 86.00 572 TYR A O 1
ATOM 4410 N N . LYS A 1 573 ? -7.683 -5.642 -19.465 1.00 86.56 573 LYS A N 1
ATOM 4411 C CA . LYS A 1 573 ? -7.851 -6.826 -20.333 1.00 86.56 573 LYS A CA 1
ATOM 4412 C C . LYS A 1 573 ? -7.786 -8.146 -19.539 1.00 86.56 573 LYS A C 1
ATOM 4414 O O . LYS A 1 573 ? -7.052 -9.057 -19.897 1.00 86.56 573 LYS A O 1
ATOM 4419 N N . ASP A 1 574 ? -8.530 -8.196 -18.431 1.00 85.88 574 ASP A N 1
ATOM 4420 C CA . ASP A 1 574 ? -8.619 -9.344 -17.515 1.00 85.88 574 ASP A CA 1
ATOM 4421 C C . ASP A 1 574 ? -7.302 -9.784 -16.853 1.00 85.88 574 ASP A C 1
ATOM 4423 O O . ASP A 1 574 ? -7.209 -10.908 -16.376 1.00 85.88 574 ASP A O 1
ATOM 4427 N N . GLN A 1 575 ? -6.300 -8.906 -16.773 1.00 87.69 575 GLN A N 1
ATOM 4428 C CA . GLN A 1 575 ? -5.034 -9.154 -16.071 1.00 87.69 575 GLN A CA 1
ATOM 4429 C C . GLN A 1 575 ? -4.733 -8.020 -15.079 1.00 87.69 575 GLN A C 1
ATOM 4431 O O . GLN A 1 575 ? -5.215 -6.901 -15.285 1.00 87.69 575 GLN A O 1
ATOM 4436 N N . PRO A 1 576 ? -3.953 -8.250 -14.005 1.00 89.69 576 PRO A N 1
ATOM 4437 C CA . PRO A 1 576 ? -3.532 -7.193 -13.093 1.00 89.69 576 PRO A CA 1
ATOM 4438 C C . PRO A 1 576 ? -2.859 -6.047 -13.843 1.00 89.69 576 PRO A C 1
ATOM 4440 O O . PRO A 1 576 ? -1.918 -6.261 -14.607 1.00 89.69 576 PRO A O 1
ATOM 4443 N N . LYS A 1 577 ? -3.279 -4.802 -13.589 1.00 89.56 577 LYS A N 1
ATOM 4444 C CA . LYS A 1 577 ? -2.649 -3.638 -14.229 1.00 89.56 577 LYS A CA 1
ATOM 4445 C C . LYS A 1 577 ? -1.163 -3.514 -13.930 1.00 89.56 577 LYS A C 1
ATOM 4447 O O . LYS A 1 577 ? -0.462 -2.946 -14.759 1.00 89.56 577 LYS A O 1
ATOM 4452 N N . LYS A 1 578 ? -0.686 -4.062 -12.807 1.00 90.38 578 LYS A N 1
ATOM 4453 C CA . LYS A 1 578 ? 0.745 -4.188 -12.482 1.00 90.38 578 LYS A CA 1
ATOM 4454 C C . LYS A 1 578 ? 1.561 -4.788 -13.634 1.00 90.38 578 LYS A C 1
ATOM 4456 O O . LYS A 1 578 ? 2.719 -4.433 -13.796 1.00 90.38 578 LYS A O 1
ATOM 4461 N N . TRP A 1 579 ? 0.972 -5.672 -14.436 1.00 91.00 579 TRP A N 1
ATOM 4462 C CA . TRP A 1 579 ? 1.669 -6.335 -15.540 1.00 91.00 579 TRP A CA 1
ATOM 4463 C C . TRP A 1 579 ? 1.682 -5.520 -16.836 1.00 91.00 579 TRP A C 1
ATOM 4465 O O . TRP A 1 579 ? 2.390 -5.870 -17.773 1.00 91.00 579 TRP A O 1
ATOM 4475 N N . SER A 1 580 ? 0.902 -4.438 -16.917 1.00 91.50 580 SER A N 1
ATOM 4476 C CA . SER A 1 580 ? 0.790 -3.632 -18.136 1.00 91.50 580 SER A CA 1
ATOM 4477 C C . SER A 1 580 ? 1.068 -2.143 -17.936 1.00 91.50 580 SER A C 1
ATOM 4479 O O . SER A 1 580 ? 1.270 -1.450 -18.924 1.00 91.50 580 SER A O 1
ATOM 4481 N N . HIS A 1 581 ? 1.046 -1.638 -16.704 1.00 93.50 581 HIS A N 1
ATOM 4482 C CA . HIS A 1 581 ? 1.280 -0.237 -16.355 1.00 93.50 581 HIS A CA 1
ATOM 4483 C C . HIS A 1 581 ? 2.443 -0.131 -15.376 1.00 93.50 581 HIS A C 1
ATOM 4485 O O . HIS A 1 581 ? 2.656 -1.021 -14.554 1.00 93.50 581 HIS A O 1
ATOM 4491 N N . GLU A 1 582 ? 3.117 1.012 -15.408 1.00 93.62 582 GLU A N 1
ATOM 4492 C CA . GLU A 1 582 ? 3.982 1.433 -14.311 1.00 93.62 582 GLU A CA 1
ATOM 4493 C C . GLU A 1 582 ? 3.182 2.276 -13.325 1.00 93.62 582 GLU A C 1
ATOM 4495 O O . GLU A 1 582 ? 2.204 2.937 -13.684 1.00 93.62 582 GLU A O 1
ATOM 4500 N N . PHE A 1 583 ? 3.590 2.239 -12.064 1.00 94.81 583 PHE A N 1
ATOM 4501 C CA . PHE A 1 583 ? 2.909 2.946 -10.985 1.00 94.81 583 PHE A CA 1
ATOM 4502 C C . PHE A 1 583 ? 3.899 3.853 -10.291 1.00 94.81 583 PHE A C 1
ATOM 4504 O O . PHE A 1 583 ? 5.010 3.410 -10.001 1.00 94.81 583 PHE A O 1
ATOM 4511 N N . SER A 1 584 ? 3.498 5.074 -9.952 1.00 96.31 584 SER A N 1
ATOM 4512 C CA . SER A 1 584 ? 4.279 5.931 -9.058 1.00 96.31 584 SER A CA 1
ATOM 4513 C C . SER A 1 584 ? 4.401 5.316 -7.661 1.00 96.31 584 SER A C 1
ATOM 4515 O O . SER A 1 584 ? 3.903 4.223 -7.360 1.00 96.31 584 SER A O 1
ATOM 4517 N N . CYS A 1 585 ? 5.045 6.037 -6.758 1.00 95.50 585 CYS A N 1
ATOM 4518 C CA . CYS A 1 585 ? 4.810 5.880 -5.332 1.00 95.50 585 CYS A CA 1
ATOM 4519 C C . CYS A 1 585 ? 3.310 5.934 -5.021 1.00 95.50 585 CYS A C 1
ATOM 4521 O O . CYS A 1 585 ? 2.562 6.695 -5.642 1.00 95.50 585 CYS A O 1
ATOM 4523 N N . VAL A 1 586 ? 2.868 5.111 -4.075 1.00 95.06 586 VAL A N 1
ATOM 4524 C CA . VAL A 1 586 ? 1.507 5.170 -3.559 1.00 95.06 586 VAL A CA 1
ATOM 4525 C C . VAL A 1 586 ? 1.336 6.493 -2.822 1.00 95.06 586 VAL A C 1
ATOM 4527 O O . VAL A 1 586 ? 2.138 6.849 -1.964 1.00 95.06 586 VAL A O 1
ATOM 4530 N N . VAL A 1 587 ? 0.287 7.221 -3.192 1.00 94.50 587 VAL A N 1
ATOM 4531 C CA . VAL A 1 587 ? -0.110 8.472 -2.544 1.00 94.50 587 VAL A CA 1
ATOM 4532 C C . VAL A 1 587 ? -0.782 8.165 -1.210 1.00 94.50 587 VAL A C 1
ATOM 4534 O O . VAL A 1 587 ? -0.508 8.798 -0.200 1.00 94.50 587 VAL A O 1
ATOM 4537 N N . MET A 1 588 ? -1.669 7.170 -1.203 1.00 92.75 588 MET A N 1
ATOM 4538 C CA . MET A 1 588 ? -2.354 6.667 -0.012 1.00 92.75 588 MET A CA 1
ATOM 4539 C C . MET A 1 588 ? -3.115 5.377 -0.317 1.00 92.75 588 MET A C 1
ATOM 4541 O O . MET A 1 588 ? -3.143 4.927 -1.458 1.00 92.75 588 MET A O 1
ATOM 4545 N N . GLY A 1 589 ? -3.795 4.807 0.671 1.00 90.81 589 GLY A N 1
ATOM 4546 C CA . GLY A 1 589 ? -4.793 3.769 0.472 1.00 90.81 589 GLY A CA 1
ATOM 4547 C C . GLY A 1 589 ? -6.083 4.054 1.229 1.00 90.81 589 GLY A C 1
ATOM 4548 O O . GLY A 1 589 ? -6.080 4.658 2.299 1.00 90.81 589 GLY A O 1
ATOM 4549 N N . TYR A 1 590 ? -7.204 3.588 0.685 1.00 87.44 590 TYR A N 1
ATOM 4550 C CA . TYR A 1 590 ? -8.454 3.559 1.439 1.00 87.44 590 TYR A CA 1
ATOM 4551 C C . TYR A 1 590 ? -8.498 2.298 2.287 1.00 87.44 590 TYR A C 1
ATOM 4553 O O . TYR A 1 590 ? -8.436 1.190 1.748 1.00 87.44 590 TYR A O 1
ATOM 4561 N N . GLN A 1 591 ? -8.661 2.476 3.595 1.00 86.00 591 GLN A N 1
ATOM 4562 C CA . GLN A 1 591 ? -9.037 1.382 4.476 1.00 86.00 591 GLN A CA 1
ATOM 4563 C C . GLN A 1 591 ? -10.490 1.007 4.205 1.00 86.00 591 GLN A C 1
ATOM 4565 O O . GLN A 1 591 ? -11.388 1.860 4.196 1.00 86.00 591 GLN A O 1
ATOM 4570 N N . GLN A 1 592 ? -10.719 -0.274 3.944 1.00 86.19 592 GLN A N 1
ATOM 4571 C CA . GLN A 1 592 ? -12.067 -0.812 3.893 1.00 86.19 592 GLN A CA 1
ATOM 4572 C C . GLN A 1 592 ? -12.533 -1.060 5.328 1.00 86.19 592 GLN A C 1
ATOM 4574 O O . GLN A 1 592 ? -11.793 -1.611 6.146 1.00 86.19 592 GLN A O 1
ATOM 4579 N N . ASN A 1 593 ? -13.750 -0.634 5.645 1.00 89.25 593 ASN A N 1
ATOM 4580 C CA . ASN A 1 593 ? -14.304 -0.742 6.984 1.00 89.25 593 ASN A CA 1
ATOM 4581 C C . ASN A 1 593 ? -15.580 -1.566 6.959 1.00 89.25 593 ASN A C 1
ATOM 4583 O O . ASN A 1 593 ? -16.476 -1.327 6.143 1.00 89.25 593 ASN A O 1
ATOM 4587 N N . PHE A 1 594 ? -15.677 -2.489 7.908 1.00 92.69 594 PHE A N 1
ATOM 4588 C CA . PHE A 1 594 ? -16.953 -3.060 8.281 1.00 92.69 594 PHE A CA 1
ATOM 4589 C C . PHE A 1 594 ? -17.690 -2.084 9.184 1.00 92.69 594 PHE A C 1
ATOM 4591 O O . PHE A 1 594 ? -17.095 -1.369 9.999 1.00 92.69 594 PHE A O 1
ATOM 4598 N N . PHE A 1 595 ? -19.010 -2.083 9.067 1.00 93.94 595 PHE A N 1
ATOM 4599 C CA . PHE A 1 595 ? -19.851 -1.397 10.019 1.00 93.94 595 PHE A CA 1
ATOM 4600 C C . PHE A 1 595 ? -21.125 -2.165 10.335 1.00 93.94 595 PHE A C 1
ATOM 4602 O O . PHE A 1 595 ? -21.718 -2.833 9.489 1.00 93.94 595 PHE A O 1
ATOM 4609 N N . ALA A 1 596 ? -21.539 -2.050 11.591 1.00 93.38 596 ALA A N 1
ATOM 4610 C CA . ALA A 1 596 ? -22.741 -2.661 12.130 1.00 93.38 596 ALA A CA 1
ATOM 4611 C C . ALA A 1 596 ? -23.505 -1.637 12.969 1.00 93.38 596 ALA A C 1
ATOM 4613 O O . ALA A 1 596 ? -22.912 -0.712 13.534 1.00 93.38 596 ALA A O 1
ATOM 4614 N N . LEU A 1 597 ? -24.823 -1.798 13.067 1.00 91.31 597 LEU A N 1
ATOM 4615 C CA . LEU A 1 597 ? -25.661 -0.919 13.876 1.00 91.31 597 LEU A CA 1
ATOM 4616 C C . LEU A 1 597 ? -25.174 -0.915 15.332 1.00 91.31 597 LEU A C 1
ATOM 4618 O O . LEU A 1 597 ? -24.934 -1.976 15.917 1.00 91.31 597 LEU A O 1
ATOM 4622 N N . LYS A 1 598 ? -25.005 0.268 15.934 1.00 89.31 598 LYS A N 1
ATOM 4623 C CA . LYS A 1 598 ? -24.800 0.334 17.382 1.00 89.31 598 LYS A CA 1
ATOM 4624 C C . LYS A 1 598 ? -26.074 -0.123 18.086 1.00 89.31 598 LYS A C 1
ATOM 4626 O O . LYS A 1 598 ? -27.166 0.252 17.662 1.00 89.31 598 LYS A O 1
ATOM 4631 N N . PRO A 1 599 ? -25.964 -0.871 19.192 1.00 83.19 599 PRO A N 1
ATOM 4632 C CA . PRO A 1 599 ? -27.128 -1.093 20.031 1.00 83.19 599 PRO A CA 1
ATOM 4633 C C . PRO A 1 599 ? -27.683 0.261 20.494 1.00 83.19 599 PRO A C 1
ATOM 4635 O O . PRO A 1 599 ? -26.914 1.150 20.862 1.00 83.19 599 PRO A O 1
ATOM 4638 N N . ALA A 1 600 ? -29.008 0.421 20.488 1.00 80.00 600 ALA A N 1
ATOM 4639 C CA . ALA A 1 600 ? -29.626 1.579 21.125 1.00 80.00 600 ALA A CA 1
ATOM 4640 C C . ALA A 1 600 ? -29.333 1.527 22.631 1.00 80.00 600 ALA A C 1
ATOM 4642 O O . ALA A 1 600 ? -29.535 0.474 23.246 1.00 80.00 600 ALA A O 1
ATOM 4643 N N . MET A 1 601 ? -28.840 2.643 23.171 1.00 78.88 601 MET A N 1
ATOM 4644 C CA . MET A 1 601 ? -28.431 2.799 24.575 1.00 78.88 601 MET A CA 1
ATOM 4645 C C . MET A 1 601 ? -29.266 3.846 25.319 1.00 78.88 601 MET A C 1
ATOM 4647 O O . MET A 1 601 ? -29.219 3.889 26.538 1.00 78.88 601 MET A O 1
ATOM 4651 N N . ASP A 1 602 ? -30.016 4.686 24.601 1.00 80.31 602 ASP A N 1
ATOM 4652 C CA . ASP A 1 602 ? -30.944 5.641 25.202 1.00 80.31 602 ASP A CA 1
ATOM 4653 C C . ASP A 1 602 ? -32.366 5.085 25.114 1.00 80.31 602 ASP A C 1
ATOM 4655 O O . ASP A 1 602 ? -32.893 4.838 24.026 1.00 80.31 602 ASP A O 1
ATOM 4659 N N . PHE A 1 603 ? -32.964 4.865 26.281 1.00 82.31 603 PHE A N 1
ATOM 4660 C CA . PHE A 1 603 ? -34.312 4.325 26.430 1.00 82.31 603 PHE A CA 1
ATOM 4661 C C . PHE A 1 603 ? -35.303 5.346 26.965 1.00 82.31 603 PHE A C 1
ATOM 4663 O O . PHE A 1 603 ? -36.474 5.014 27.125 1.00 82.31 603 PHE A O 1
ATOM 4670 N N . THR A 1 604 ? -34.877 6.583 27.219 1.00 79.81 604 THR A N 1
ATOM 4671 C CA . THR A 1 604 ? -35.730 7.619 27.816 1.00 79.81 604 THR A CA 1
ATOM 4672 C C . THR A 1 604 ? -36.971 7.905 26.968 1.00 79.81 604 THR A C 1
ATOM 4674 O O . THR A 1 604 ? -38.057 8.128 27.502 1.00 79.81 604 THR A O 1
ATOM 4677 N N . ALA A 1 605 ? -36.848 7.778 25.644 1.00 79.44 605 ALA A N 1
ATOM 4678 C CA . ALA A 1 605 ? -37.951 7.909 24.696 1.00 79.44 605 ALA A CA 1
ATOM 4679 C C . ALA A 1 605 ? -39.023 6.805 24.811 1.00 79.44 605 ALA A C 1
ATOM 4681 O O . ALA A 1 605 ? -40.129 6.983 24.307 1.00 79.44 605 ALA A O 1
ATOM 4682 N N . ALA A 1 606 ? -38.728 5.673 25.462 1.00 76.94 606 ALA A N 1
ATOM 4683 C CA . ALA A 1 606 ? -39.688 4.584 25.651 1.00 76.94 606 ALA A CA 1
ATOM 4684 C C . ALA A 1 606 ? -40.751 4.894 26.717 1.00 76.94 606 ALA A C 1
ATOM 4686 O O . ALA A 1 606 ? -41.810 4.269 26.722 1.00 76.94 606 ALA A O 1
ATOM 4687 N N . GLY A 1 607 ? -40.479 5.845 27.615 1.00 78.44 607 GLY A N 1
ATOM 4688 C CA . GLY A 1 607 ? -41.415 6.275 28.644 1.00 78.44 607 GLY A CA 1
ATOM 4689 C C . GLY A 1 607 ? -40.724 6.817 29.898 1.00 78.44 607 GLY A C 1
ATOM 4690 O O . GLY A 1 607 ? -39.524 6.613 30.106 1.00 78.44 607 GLY A O 1
ATOM 4691 N N . PRO A 1 608 ? -41.486 7.496 30.773 1.00 77.31 608 PRO A N 1
ATOM 4692 C CA . PRO A 1 608 ? -40.937 8.162 31.950 1.00 77.31 608 PRO A CA 1
ATOM 4693 C C . PRO A 1 608 ? -40.608 7.202 33.103 1.00 77.31 608 PRO A C 1
ATOM 4695 O O . PRO A 1 608 ? -40.035 7.640 34.095 1.00 77.31 608 PRO A O 1
ATOM 4698 N N . THR A 1 609 ? -40.989 5.919 33.019 1.00 80.00 609 THR A N 1
ATOM 4699 C CA . THR A 1 609 ? -40.775 4.945 34.102 1.00 80.00 609 THR A CA 1
ATOM 4700 C C . THR A 1 609 ? -39.717 3.908 33.743 1.00 80.00 609 THR A C 1
ATOM 4702 O O . THR A 1 609 ? -39.518 3.571 32.574 1.00 80.00 609 THR A O 1
ATOM 4705 N N . CYS A 1 610 ? -39.078 3.358 34.777 1.00 80.31 610 CYS A N 1
ATOM 4706 C CA . CYS A 1 610 ? -38.077 2.302 34.654 1.00 80.31 610 CYS A CA 1
ATOM 4707 C C . CYS A 1 610 ? -38.560 1.105 33.833 1.00 80.31 610 CYS A C 1
ATOM 4709 O O . CYS A 1 610 ? -37.830 0.599 32.987 1.00 80.31 610 CYS A O 1
ATOM 4711 N N . ASP A 1 611 ? -39.799 0.669 34.061 1.00 79.00 611 ASP A N 1
ATOM 4712 C CA . ASP A 1 611 ? -40.351 -0.519 33.413 1.00 79.00 611 ASP A CA 1
ATOM 4713 C C . ASP A 1 611 ? -40.451 -0.333 31.896 1.00 79.00 611 ASP A C 1
ATOM 4715 O O . ASP A 1 611 ? -40.122 -1.249 31.142 1.00 79.00 611 ASP A O 1
ATOM 4719 N N . TYR A 1 612 ? -40.812 0.871 31.433 1.00 79.12 612 TYR A N 1
ATOM 4720 C CA . TYR A 1 612 ? -40.807 1.200 30.005 1.00 79.12 612 TYR A CA 1
ATOM 4721 C C . TYR A 1 612 ? -39.394 1.160 29.421 1.00 79.12 612 TYR A C 1
ATOM 4723 O O . TYR A 1 612 ? -39.172 0.572 28.361 1.00 79.12 612 TYR A O 1
ATOM 4731 N N . GLN A 1 613 ? -38.432 1.755 30.127 1.00 83.69 613 GLN A N 1
ATOM 4732 C CA . GLN A 1 613 ? -37.039 1.817 29.684 1.00 83.69 613 GLN A CA 1
ATOM 4733 C C . GLN A 1 613 ? -36.396 0.422 29.655 1.00 83.69 613 GLN A C 1
ATOM 4735 O O . GLN A 1 613 ? -35.721 0.061 28.690 1.00 83.69 613 GLN A O 1
ATOM 4740 N N . LEU A 1 614 ? -36.666 -0.408 30.665 1.00 81.94 614 LEU A N 1
ATOM 4741 C CA . LEU A 1 614 ? -36.155 -1.770 30.769 1.00 81.94 614 LEU A CA 1
ATOM 4742 C C . LEU A 1 614 ? -36.807 -2.704 29.739 1.00 81.94 614 LEU A C 1
ATOM 4744 O O . LEU A 1 614 ? -36.096 -3.479 29.100 1.00 81.94 614 LEU A O 1
ATOM 4748 N N . ALA A 1 615 ? -38.122 -2.597 29.509 1.00 81.00 615 ALA A N 1
ATOM 4749 C CA . ALA A 1 615 ? -38.818 -3.352 28.464 1.00 81.00 615 ALA A CA 1
ATOM 4750 C C . ALA A 1 615 ? -38.291 -3.000 27.061 1.00 81.00 615 ALA A C 1
ATOM 4752 O O . ALA A 1 615 ? -38.031 -3.893 26.246 1.00 81.00 615 ALA A O 1
ATOM 4753 N N . ALA A 1 616 ? -38.048 -1.711 26.796 1.00 83.56 616 ALA A N 1
ATOM 4754 C CA . ALA A 1 616 ? -37.422 -1.254 25.559 1.00 83.56 616 ALA A CA 1
ATOM 4755 C C . ALA A 1 616 ? -35.979 -1.759 25.416 1.00 83.56 616 ALA A C 1
ATOM 4757 O O . ALA A 1 616 ? -35.582 -2.216 24.338 1.00 83.56 616 ALA A O 1
ATOM 4758 N N . CYS A 1 617 ? -35.205 -1.761 26.504 1.00 84.19 617 CYS A N 1
ATOM 4759 C CA . CYS A 1 617 ? -33.854 -2.312 26.515 1.00 84.19 617 CYS A CA 1
ATOM 4760 C C . CYS A 1 617 ? -33.829 -3.832 26.275 1.00 84.19 617 CYS A C 1
ATOM 4762 O O . CYS A 1 617 ? -32.981 -4.340 25.537 1.00 84.19 617 CYS A O 1
ATOM 4764 N N . GLN A 1 618 ? -34.810 -4.572 26.780 1.00 83.81 618 GLN A N 1
ATOM 4765 C CA . GLN A 1 618 ? -34.930 -6.013 26.544 1.00 83.81 618 GLN A CA 1
ATOM 4766 C C . GLN A 1 618 ? -35.466 -6.366 25.145 1.00 83.81 618 GLN A C 1
ATOM 4768 O O . GLN A 1 618 ? -35.456 -7.535 24.771 1.00 83.81 618 GLN A O 1
ATOM 4773 N N . GLY A 1 619 ? -35.900 -5.377 24.352 1.00 74.06 619 GLY A N 1
ATOM 4774 C CA . GLY A 1 619 ? -36.480 -5.609 23.025 1.00 74.06 619 GLY A CA 1
ATOM 4775 C C . GLY A 1 619 ? -37.901 -6.181 23.073 1.00 74.06 619 GLY A C 1
ATOM 4776 O O . GLY A 1 619 ? -38.381 -6.718 22.078 1.00 74.06 619 GLY A O 1
ATOM 4777 N N . ASN A 1 620 ? -38.583 -6.061 24.215 1.00 67.19 620 ASN A N 1
ATOM 4778 C CA . ASN A 1 620 ? -39.926 -6.587 24.443 1.00 67.19 620 ASN A CA 1
ATOM 4779 C C . ASN A 1 620 ? -40.986 -5.552 24.022 1.00 67.19 620 ASN A C 1
ATOM 4781 O O . ASN A 1 620 ? -41.697 -4.968 24.840 1.00 67.19 620 ASN A O 1
ATOM 4785 N N . THR A 1 621 ? -41.104 -5.303 22.717 1.00 51.16 621 THR A N 1
ATOM 4786 C CA . THR A 1 621 ? -42.070 -4.333 22.161 1.00 51.16 621 THR A CA 1
ATOM 4787 C C . THR A 1 621 ? -43.533 -4.692 22.449 1.00 51.16 621 THR A C 1
ATOM 4789 O O . THR A 1 621 ? -44.372 -3.796 22.518 1.00 51.16 621 THR A O 1
ATOM 4792 N N . ALA A 1 622 ? -43.844 -5.967 22.715 1.00 47.91 622 ALA A N 1
ATOM 4793 C CA . ALA A 1 622 ? -45.193 -6.428 23.063 1.00 47.91 622 ALA A CA 1
ATOM 4794 C C . ALA A 1 622 ? -45.726 -5.863 24.400 1.00 47.91 622 ALA A C 1
ATOM 4796 O O . ALA A 1 622 ? -46.936 -5.700 24.558 1.00 47.91 622 ALA A O 1
ATOM 4797 N N . GLN A 1 623 ? -44.851 -5.521 25.355 1.00 47.00 623 GLN A N 1
ATOM 4798 C CA . GLN A 1 623 ? -45.269 -4.869 26.607 1.00 47.00 623 GLN A CA 1
ATOM 4799 C C . GLN A 1 623 ? -45.517 -3.365 26.434 1.00 47.00 623 GLN A C 1
ATOM 4801 O O . GLN A 1 623 ? -46.390 -2.810 27.102 1.00 47.00 623 GLN A O 1
ATOM 4806 N N . ILE A 1 624 ? -44.815 -2.720 25.497 1.00 47.56 624 ILE A N 1
ATOM 4807 C CA . ILE A 1 624 ? -44.957 -1.284 25.217 1.00 47.56 624 ILE A CA 1
ATOM 4808 C C . ILE A 1 624 ? -46.346 -0.995 24.620 1.00 47.56 624 ILE A C 1
ATOM 4810 O O . ILE A 1 624 ? -47.017 -0.053 25.039 1.00 47.56 624 ILE A O 1
ATOM 4814 N N . SER A 1 625 ? -46.847 -1.856 23.724 1.00 48.06 625 SER A N 1
ATOM 4815 C CA . SER A 1 625 ? -48.199 -1.713 23.161 1.00 48.06 625 SER A CA 1
ATOM 4816 C C . SER A 1 625 ? -49.317 -1.996 24.174 1.00 48.06 625 SER A C 1
ATOM 4818 O O . SER A 1 625 ? -50.345 -1.319 24.158 1.00 48.06 625 SER A O 1
ATOM 4820 N N . ALA A 1 626 ? -49.125 -2.963 25.080 1.00 46.88 626 ALA A N 1
ATOM 4821 C CA . ALA A 1 626 ? -50.124 -3.319 26.092 1.00 46.88 626 ALA A CA 1
ATOM 4822 C C . ALA A 1 626 ? -50.286 -2.223 27.165 1.00 46.88 626 ALA A C 1
ATOM 4824 O O . ALA A 1 626 ? -51.401 -1.911 27.587 1.00 46.88 626 ALA A O 1
ATOM 4825 N N . ALA A 1 627 ? -49.197 -1.565 27.561 1.00 45.75 627 ALA A N 1
ATOM 4826 C CA . ALA A 1 627 ? -49.240 -0.500 28.559 1.00 45.75 627 ALA A CA 1
ATOM 4827 C C . ALA A 1 627 ? -49.801 0.827 28.000 1.00 45.75 627 ALA A C 1
ATOM 4829 O O . ALA A 1 627 ? -50.594 1.486 28.681 1.00 45.75 627 ALA A O 1
ATOM 4830 N N . CYS A 1 628 ? -49.519 1.167 26.732 1.00 45.50 628 CYS A N 1
ATOM 4831 C CA . CYS A 1 628 ? -50.182 2.289 26.049 1.00 45.50 628 CYS A CA 1
ATOM 4832 C C . CYS A 1 628 ? -51.701 2.084 25.935 1.00 45.50 628 CYS A C 1
ATOM 4834 O O . CYS A 1 628 ? -52.459 3.039 26.110 1.00 45.50 628 CYS A O 1
ATOM 4836 N N . SER A 1 629 ? -52.165 0.845 25.717 1.00 47.25 629 SER A N 1
ATOM 4837 C CA . SER A 1 629 ? -53.605 0.561 25.743 1.00 47.25 629 SER A CA 1
ATOM 4838 C C . SER A 1 629 ? -54.223 0.749 27.133 1.00 47.25 629 SER A C 1
ATOM 4840 O O . SER A 1 629 ? -55.333 1.259 27.221 1.00 47.25 629 SER A O 1
ATOM 4842 N N . HIS A 1 630 ? -53.502 0.459 28.224 1.00 49.19 630 HIS A N 1
ATOM 4843 C CA . HIS A 1 630 ? -54.018 0.652 29.585 1.00 49.19 630 HIS A CA 1
ATOM 4844 C C . HIS A 1 630 ? -54.096 2.121 30.030 1.00 49.19 630 HIS A C 1
ATOM 4846 O O . HIS A 1 630 ? -55.044 2.481 30.732 1.00 49.19 630 HIS A O 1
ATOM 4852 N N . GLN A 1 631 ? -53.167 2.987 29.607 1.00 49.97 631 GLN A N 1
ATOM 4853 C CA . GLN A 1 631 ? -53.265 4.429 29.882 1.00 49.97 631 GLN A CA 1
ATOM 4854 C C . GLN A 1 631 ? -54.430 5.090 29.131 1.00 49.97 631 GLN A C 1
ATOM 4856 O O . GLN A 1 631 ? -55.112 5.944 29.700 1.00 49.97 631 GLN A O 1
ATOM 4861 N N . ALA A 1 632 ? -54.717 4.655 27.899 1.00 46.28 632 ALA A N 1
ATOM 4862 C CA . ALA A 1 632 ? -55.894 5.112 27.160 1.00 46.28 632 ALA A CA 1
ATOM 4863 C C . ALA A 1 632 ? -57.204 4.716 27.871 1.00 46.28 632 ALA A C 1
ATOM 4865 O O . ALA A 1 632 ? -58.120 5.533 27.978 1.00 46.28 632 ALA A O 1
ATOM 4866 N N . THR A 1 633 ? -57.277 3.507 28.443 1.00 49.81 633 THR A N 1
ATOM 4867 C CA . THR A 1 633 ? -58.451 3.050 29.206 1.00 49.81 633 THR A CA 1
ATOM 4868 C C . THR A 1 633 ? -58.626 3.801 30.528 1.00 49.81 633 THR A C 1
ATOM 4870 O O . THR A 1 633 ? -59.756 4.100 30.906 1.00 49.81 633 THR A O 1
ATOM 4873 N N . PHE A 1 634 ? -57.538 4.162 31.220 1.00 50.94 634 PHE A N 1
ATOM 4874 C CA . PHE A 1 634 ? -57.605 4.956 32.456 1.00 50.94 634 PHE A CA 1
ATOM 4875 C C . PHE A 1 634 ? -58.032 6.410 32.211 1.00 50.94 634 PHE A C 1
ATOM 4877 O O . PHE A 1 634 ? -58.802 6.956 32.999 1.00 50.94 634 PHE A O 1
ATOM 4884 N N . LEU A 1 635 ? -57.595 7.026 31.107 1.00 51.22 635 LEU A N 1
ATOM 4885 C CA . LEU A 1 635 ? -58.046 8.364 30.707 1.00 51.22 635 LEU A CA 1
ATOM 4886 C C . LEU A 1 635 ? -59.529 8.371 30.304 1.00 51.22 635 LEU A C 1
ATOM 4888 O O . LEU A 1 635 ? -60.254 9.285 30.695 1.00 51.22 635 LEU A O 1
ATOM 4892 N N . LEU A 1 636 ? -60.009 7.332 29.606 1.00 50.94 636 LEU A N 1
ATOM 4893 C CA . LEU A 1 636 ? -61.442 7.176 29.324 1.00 50.94 636 LEU A CA 1
ATOM 4894 C C . LEU A 1 636 ? -62.264 6.914 30.596 1.00 50.94 636 LEU A C 1
ATOM 4896 O O . LEU A 1 636 ? -63.318 7.520 30.768 1.00 50.94 636 LEU A O 1
ATOM 4900 N N . ALA A 1 637 ? -61.791 6.063 31.509 1.00 53.19 637 ALA A N 1
ATOM 4901 C CA . ALA A 1 637 ? -62.488 5.783 32.766 1.00 53.19 637 ALA A CA 1
ATOM 4902 C C . ALA A 1 637 ? -62.526 7.009 33.697 1.00 53.19 637 ALA A C 1
ATOM 4904 O O . ALA A 1 637 ? -63.546 7.265 34.336 1.00 53.19 637 ALA A O 1
ATOM 4905 N N . GLY A 1 638 ? -61.452 7.805 33.730 1.00 51.94 638 GLY A N 1
ATOM 4906 C CA . GLY A 1 638 ? -61.400 9.074 34.457 1.00 51.94 638 GLY A CA 1
ATOM 4907 C C . GLY A 1 638 ? -62.342 10.131 33.875 1.00 51.94 638 GLY A C 1
ATOM 4908 O O . GLY A 1 638 ? -63.035 10.806 34.631 1.00 51.94 638 GLY A O 1
ATOM 4909 N N . ALA A 1 639 ? -62.436 10.234 32.545 1.00 53.41 639 ALA A N 1
ATOM 4910 C CA . ALA A 1 639 ? -63.371 11.145 31.883 1.00 53.41 639 ALA A CA 1
ATOM 4911 C C . ALA A 1 639 ? -64.840 10.751 32.122 1.00 53.41 639 ALA A C 1
ATOM 4913 O O . ALA A 1 639 ? -65.668 11.616 32.400 1.00 53.41 639 ALA A O 1
ATOM 4914 N N . VAL A 1 640 ? -65.161 9.451 32.091 1.00 61.03 640 VAL A N 1
ATOM 4915 C CA . VAL A 1 640 ? -66.512 8.936 32.386 1.00 61.03 640 VAL A CA 1
ATOM 4916 C C . VAL A 1 640 ? -66.867 9.104 33.869 1.00 61.03 640 VAL A C 1
ATOM 4918 O O . VAL A 1 640 ? -67.987 9.494 34.187 1.00 61.03 640 VAL A O 1
ATOM 4921 N N . GLY A 1 641 ? -65.915 8.891 34.782 1.00 58.19 641 GLY A N 1
ATOM 4922 C CA . GLY A 1 641 ? -66.111 9.143 36.213 1.00 58.19 641 GLY A CA 1
ATOM 4923 C C . GLY A 1 641 ? -66.349 10.621 36.539 1.00 58.19 641 GLY A C 1
ATOM 4924 O O . GLY A 1 641 ? -67.188 10.932 37.382 1.00 58.19 641 GLY A O 1
ATOM 4925 N N . LEU A 1 642 ? -65.671 11.538 35.839 1.00 54.69 642 LEU A N 1
ATOM 4926 C CA . LEU A 1 642 ? -65.880 12.981 35.994 1.00 54.69 642 LEU A CA 1
ATOM 4927 C C . LEU A 1 642 ? -67.245 13.425 35.436 1.00 54.69 642 LEU A C 1
ATOM 4929 O O . LEU A 1 642 ? -67.918 14.238 36.059 1.00 54.69 642 LEU A O 1
ATOM 4933 N N . LEU A 1 643 ? -67.686 12.851 34.310 1.00 53.91 643 LEU A N 1
ATOM 4934 C CA . LEU A 1 643 ? -69.013 13.098 33.728 1.00 53.91 643 LEU A CA 1
ATOM 4935 C C . LEU A 1 643 ? -70.152 12.609 34.639 1.00 53.91 643 LEU A C 1
ATOM 4937 O O . LEU A 1 643 ? -71.111 13.344 34.858 1.00 53.91 643 LEU A O 1
ATOM 4941 N N . LEU A 1 644 ? -70.012 11.429 35.249 1.00 57.53 644 LEU A N 1
ATOM 4942 C CA . LEU A 1 644 ? -71.001 10.891 36.194 1.00 57.53 644 LEU A CA 1
ATOM 4943 C C . LEU A 1 644 ? -71.014 11.643 37.537 1.00 57.53 644 LEU A C 1
ATOM 4945 O O . LEU A 1 644 ? -72.067 11.798 38.153 1.00 57.53 644 LEU A O 1
ATOM 4949 N N . ALA A 1 645 ? -69.867 12.165 37.983 1.00 53.03 645 ALA A N 1
ATOM 4950 C CA . ALA A 1 645 ? -69.801 13.030 39.162 1.00 53.03 645 ALA A CA 1
ATOM 4951 C C . ALA A 1 645 ? -70.447 14.409 38.920 1.00 53.03 645 ALA A C 1
ATOM 4953 O O . ALA A 1 645 ? -70.977 15.006 39.856 1.00 53.03 645 ALA A O 1
ATOM 4954 N N . MET A 1 646 ? -70.441 14.907 37.677 1.00 52.56 646 MET A N 1
ATOM 4955 C CA . MET A 1 646 ? -71.116 16.158 37.314 1.00 52.56 646 MET A CA 1
ATOM 4956 C C . MET A 1 646 ? -72.637 16.000 37.161 1.00 52.56 646 MET A C 1
ATOM 4958 O O . MET A 1 646 ? -73.360 16.942 37.474 1.00 52.56 646 MET A O 1
ATOM 4962 N N . GLU A 1 647 ? -73.146 14.824 36.774 1.00 50.84 647 GLU A N 1
ATOM 4963 C CA . GLU A 1 647 ? -74.595 14.546 36.772 1.00 50.84 647 GLU A CA 1
ATOM 4964 C C . GLU A 1 647 ? -75.181 14.424 38.190 1.00 50.84 647 GLU A C 1
ATOM 4966 O O . GLU A 1 647 ? -76.298 14.874 38.432 1.00 50.84 647 GLU A O 1
ATOM 4971 N N . GLY A 1 648 ? -74.415 13.916 39.163 1.00 48.94 648 GLY A N 1
ATOM 4972 C CA . GLY A 1 648 ? -74.846 13.841 40.569 1.00 48.94 648 GLY A CA 1
ATOM 4973 C C . GLY A 1 648 ? -74.916 15.187 41.308 1.00 48.94 648 GLY A C 1
ATOM 4974 O O . GLY A 1 648 ? -75.497 15.256 42.385 1.00 48.94 648 GLY A O 1
ATOM 4975 N N . LEU A 1 649 ? -74.340 16.254 40.745 1.00 47.94 649 LEU A N 1
ATOM 4976 C CA . LEU A 1 649 ? -74.387 17.624 41.283 1.00 47.94 649 LEU A CA 1
ATOM 4977 C C . LEU A 1 649 ? -75.511 18.479 40.667 1.00 47.94 649 LEU A C 1
ATOM 4979 O O . LEU A 1 649 ? -75.662 19.645 41.029 1.00 47.94 649 LEU A O 1
ATOM 4983 N N . LEU A 1 650 ? -76.294 17.911 39.742 1.00 45.72 650 LEU A N 1
ATOM 4984 C CA . LEU A 1 650 ? -77.401 18.572 39.040 1.00 45.72 650 LEU A CA 1
ATOM 4985 C C . LEU A 1 650 ? -78.789 18.027 39.432 1.00 45.72 650 LEU A C 1
ATOM 4987 O O . LEU A 1 650 ? -79.770 18.310 38.737 1.00 45.72 650 LEU A O 1
ATOM 4991 N N . HIS A 1 651 ? -78.898 17.292 40.544 1.00 44.06 651 HIS A N 1
ATOM 4992 C CA . HIS A 1 651 ? -80.167 16.883 41.165 1.00 44.06 651 HIS A CA 1
ATOM 4993 C C . HIS A 1 651 ? -80.259 17.314 42.626 1.00 44.06 651 HIS A C 1
ATOM 4995 O O . HIS A 1 651 ? -79.287 17.075 43.376 1.00 44.06 651 HIS A O 1
#

Secondary structure (DSSP, 8-state):
-----------------------------------SHHHHHHHHHHSS--EEEESSHHHHHHHGGGS-TT-EEEE-SSHHHHHHHHHTTSSSEEEEES---TTTEEEEEEEEEEEE--EE-SSGGGHHHHHHHHHHHHHHHHTTHHHHHHHHTTT---BEE-SS--S-GGGSPPPPTTT--HHHHHHHHHTEEEEEEESBTTB--B-GGG-B-SSSS-BSHHHHHHHHHHHHHHHHH-TTPEEEEEEESSSHHHHHHTTSSSEE-TTSBSS-EETTEEGGGT-EE-S--EEEEEEEEEEPPP--------S-HHHHHHHHHHHHHHHHTS--SHHHHHHHHHHSS--EEEESSHHHHHTTGGGS-TT-EEEE-SSHHHHHHHHHTTSSSEEEEES---TTTEEEEEEEEEEEEEEEE--SGGGHHHHHHHHHHHHHHHHTTHHHHHHHHSTT---BEE-SS--SSGGGSPPPPTTT--HHHHHHHHHTEEEEEEESBTTB--B-GGG-BTTSSS-BSHHHHHHHHHHHHHHHHH-TTPEEEEEEE-SGGGGHHHHTTSSSEE-TTSBTT-EETTEEGGGT-EEEEEEEEEEEEEEEEPPP---GGG-SSHHHHHHHHTT-HHHHHHHHHHHHHHHHHHHHHHHHHHHTT--

Organism: Polarella glacialis (NCBI:txid89957)